Protein AF-A0A956E6Y1-F1 (afdb_monomer)

Foldseek 3Di:
DDDLCNLVVVLVVLVVQLVVCVVVVVPLSVVVSVVLNVLSVVQPPPPVSNVVSVVVVVVCPVLNVVCVPPSVVSVVVVVVVVVVVPPDDDDDDDDDDDDDDDPPPDDLPFPPVLVVVLVVLVVLLVVLVVLLVVLVVLVVVLVVLVVVLVVLLVVLVVQQPDDDPVHGDPVSVVSVVVSVVSVVVSVVSNVVSVVSVVVSVVSVVVSVVVSVVSVQVSQKDFQLVLLVLLVVLLCVLCVVQLHAEDEAEERRRPIFGPVLSVLLNQLSNLVSNCCSVPFADRNGYKYWYWYWDDQAQKIKTKIKIQGQWDPQVLLLVLAPPPPWDDSVLSVPFQKDFCLQGLRSVPPDDDRNSVSQVSLLVQLKTWIWGADPPGIIMIMIMGRRDQQWFWWKWFAAAPAIATEGCSQFPDKDFQCVVVPAFELCQLLLHDHGPADQGMWTWGDDPPDDIGTYTGNDIDDIDTFRFARDDSVVSNLGQFSGWTQDDPRDIHTYGNSSSSRSSRVSVVVPPDTRDPHRD

Mean predicted aligned error: 19.48 Å

Solvent-accessible surface area (backbone atoms only — not comparable to full-atom values): 28482 Å² total; per-residue (Å²): 133,88,57,91,62,52,64,60,53,51,44,53,52,38,55,49,52,23,54,53,28,54,74,74,65,37,64,66,54,23,53,52,30,48,55,53,47,52,54,54,61,72,31,61,95,38,78,69,50,42,54,52,47,53,55,51,55,59,68,42,47,66,40,61,56,30,41,77,79,39,57,70,61,18,54,59,49,49,62,54,54,68,61,63,75,71,79,66,85,81,81,85,92,74,82,87,74,83,82,68,80,73,81,75,75,77,73,80,83,71,57,67,70,59,54,53,52,50,50,57,48,50,54,52,50,51,54,40,50,52,54,47,51,52,28,50,51,49,49,51,50,49,53,52,50,52,53,53,42,52,51,50,46,53,50,23,55,61,62,41,60,76,94,51,99,86,57,65,47,69,72,29,54,53,44,48,55,51,38,57,58,48,47,60,56,46,53,57,49,53,54,50,27,54,51,50,48,51,54,40,53,52,49,52,52,51,51,53,52,50,52,53,51,52,58,50,59,74,40,49,36,52,38,40,63,53,53,50,55,46,46,53,54,46,50,56,52,23,55,78,59,56,30,48,69,47,77,45,83,40,47,34,81,45,75,36,40,45,69,59,51,62,66,42,44,63,37,51,44,42,52,46,50,48,45,59,69,65,26,41,56,84,64,27,79,42,47,38,40,42,38,39,48,74,54,84,56,28,34,36,41,34,48,31,39,58,26,76,33,65,62,61,68,64,55,50,75,36,38,82,58,66,78,52,61,54,74,71,66,62,72,73,52,68,59,54,58,53,82,74,44,69,78,27,58,77,82,83,60,86,45,64,64,52,28,44,56,56,30,49,78,61,66,21,50,58,38,38,28,62,36,86,96,45,1,31,34,40,38,36,39,29,58,55,56,90,45,55,38,54,22,33,30,40,25,52,74,94,45,57,34,30,34,52,41,75,33,49,74,49,78,45,74,56,19,81,81,68,81,38,39,49,46,37,66,51,53,32,46,74,82,67,89,50,71,47,47,27,20,36,32,36,49,44,93,95,52,83,70,42,40,35,20,24,49,40,75,54,74,73,42,78,40,57,58,36,77,55,59,70,79,60,32,63,57,41,58,47,62,20,33,32,76,43,95,87,75,48,79,30,46,24,43,26,56,65,58,42,51,50,42,38,52,47,62,70,70,64,70,86,49,66,68,61,66,62,123

pLDDT: mean 72.11, std 17.78, range [28.28, 95.5]

Structure (mmCIF, N/CA/C/O backbone):
data_AF-A0A956E6Y1-F1
#
_entry.id   AF-A0A956E6Y1-F1
#
loop_
_atom_site.group_PDB
_atom_site.id
_atom_site.type_symbol
_atom_site.label_atom_id
_atom_site.label_alt_id
_atom_site.label_comp_id
_atom_site.label_asym_id
_atom_site.label_entity_id
_atom_site.label_seq_id
_atom_site.pdbx_PDB_ins_code
_atom_site.Cartn_x
_atom_site.Cartn_y
_atom_site.Cartn_z
_atom_site.occupancy
_atom_site.B_iso_or_equiv
_atom_site.auth_seq_id
_atom_site.auth_comp_id
_atom_site.auth_asym_id
_atom_site.auth_atom_id
_atom_site.pdbx_PDB_model_num
ATOM 1 N N . ARG A 1 1 ? -50.350 13.735 -21.775 1.00 36.59 1 ARG A N 1
ATOM 2 C CA . ARG A 1 1 ? -50.864 13.833 -20.388 1.00 36.59 1 ARG A CA 1
ATOM 3 C C . ARG A 1 1 ? -50.235 12.666 -19.641 1.00 36.59 1 ARG A C 1
ATOM 5 O O . ARG A 1 1 ? -50.415 11.551 -20.099 1.00 36.59 1 ARG A O 1
ATOM 12 N N . LEU A 1 2 ? -49.364 12.924 -18.662 1.00 52.09 2 LEU A N 1
ATOM 13 C CA . LEU A 1 2 ? -48.651 11.868 -17.930 1.00 52.09 2 LEU A CA 1
ATOM 14 C C . LEU A 1 2 ? -49.565 11.383 -16.800 1.00 52.09 2 LEU A C 1
ATOM 16 O O . LEU A 1 2 ? -49.848 12.157 -15.886 1.00 52.09 2 LEU A O 1
ATOM 20 N N . GLU A 1 3 ? -50.077 10.160 -16.934 1.00 58.56 3 GLU A N 1
ATOM 21 C CA . GLU A 1 3 ? -50.851 9.464 -15.899 1.00 58.56 3 GLU A CA 1
ATOM 22 C C . GLU A 1 3 ? -49.928 9.088 -14.721 1.00 58.56 3 GLU A C 1
ATOM 24 O O . GLU A 1 3 ? -48.776 8.714 -14.966 1.00 58.56 3 GLU A O 1
ATOM 29 N N . PRO A 1 4 ? -50.398 9.130 -13.459 1.00 54.53 4 PRO A N 1
ATOM 30 C CA . PRO A 1 4 ? -49.605 8.759 -12.276 1.00 54.53 4 PRO A CA 1
ATOM 31 C C . PRO A 1 4 ? -49.027 7.332 -12.314 1.00 54.53 4 PRO A C 1
ATOM 33 O O . PRO A 1 4 ? -48.062 7.023 -11.621 1.00 54.53 4 PRO A O 1
ATOM 36 N N . SER A 1 5 ? -49.584 6.444 -13.143 1.00 64.12 5 SER A N 1
ATOM 37 C CA . SER A 1 5 ? -49.088 5.078 -13.343 1.00 64.12 5 SER A CA 1
ATOM 38 C C . SER A 1 5 ? -47.841 4.977 -14.233 1.00 64.12 5 SER A C 1
ATOM 40 O O . SER A 1 5 ? -47.135 3.972 -14.161 1.00 64.12 5 SER A O 1
ATOM 42 N N . ALA A 1 6 ? -47.518 6.008 -15.023 1.00 71.19 6 ALA A N 1
ATOM 43 C CA . ALA A 1 6 ? -46.462 5.945 -16.037 1.00 71.19 6 ALA A CA 1
ATOM 44 C C . ALA A 1 6 ? -45.061 5.700 -15.448 1.00 71.19 6 ALA A C 1
ATOM 46 O O . ALA A 1 6 ? -44.247 5.005 -16.054 1.00 71.19 6 ALA A O 1
ATOM 47 N N . LEU A 1 7 ? -44.779 6.221 -14.249 1.00 75.31 7 LEU A N 1
ATOM 48 C CA . LEU A 1 7 ? -43.490 6.026 -13.579 1.00 75.31 7 LEU A CA 1
ATOM 49 C C . LEU A 1 7 ? -43.275 4.558 -13.163 1.00 75.31 7 LEU A C 1
ATOM 51 O O . LEU A 1 7 ? -42.170 4.033 -13.288 1.00 75.31 7 LEU A O 1
ATOM 55 N N . ASN A 1 8 ? -44.342 3.872 -12.738 1.00 78.19 8 ASN A N 1
ATOM 56 C CA . ASN A 1 8 ? -44.290 2.450 -12.381 1.00 78.19 8 ASN A CA 1
ATOM 57 C C . ASN A 1 8 ? -44.079 1.552 -13.608 1.00 78.19 8 ASN A C 1
ATOM 59 O O . ASN A 1 8 ? -43.468 0.487 -13.501 1.00 78.19 8 ASN A O 1
ATOM 63 N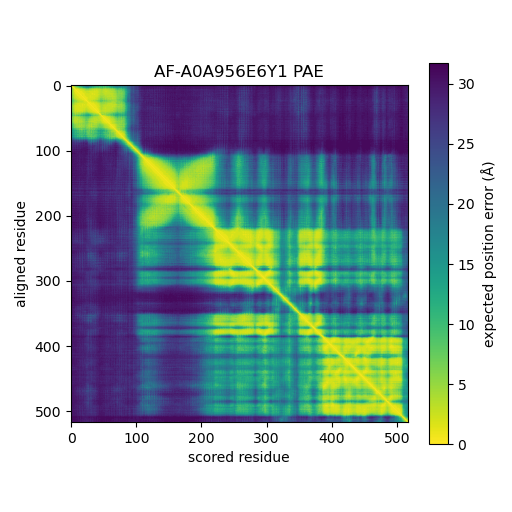 N . ASP A 1 9 ? -44.572 1.964 -14.774 1.00 79.50 9 ASP A N 1
ATOM 64 C CA . ASP A 1 9 ? -44.362 1.227 -16.021 1.00 79.50 9 ASP A CA 1
ATOM 65 C C . ASP A 1 9 ? -42.928 1.399 -16.525 1.00 79.50 9 ASP A C 1
ATOM 67 O O . ASP A 1 9 ? -42.269 0.415 -16.861 1.00 79.50 9 ASP A O 1
ATOM 71 N N . VAL A 1 10 ? -42.398 2.625 -16.468 1.00 78.88 10 VAL A N 1
ATOM 72 C CA . VAL A 1 10 ? -40.985 2.904 -16.766 1.00 78.88 10 VAL A CA 1
ATOM 73 C C . VAL A 1 10 ? -40.068 2.132 -15.816 1.00 78.88 10 VAL A C 1
ATOM 75 O O . VAL A 1 10 ? -39.122 1.491 -16.271 1.00 78.88 10 VAL A O 1
ATOM 78 N N . TYR A 1 11 ? -40.380 2.115 -14.517 1.00 83.12 11 TYR A N 1
ATOM 79 C CA . TYR A 1 11 ? -39.641 1.338 -13.523 1.00 83.12 11 TYR A CA 1
ATOM 80 C C . TYR A 1 11 ? -39.587 -0.153 -13.883 1.00 83.12 11 TYR A C 1
ATOM 82 O O . TYR A 1 11 ? -38.508 -0.743 -13.901 1.00 83.12 11 TYR A O 1
ATOM 90 N N . ARG A 1 12 ? -40.731 -0.762 -14.229 1.00 81.50 12 ARG A N 1
ATOM 91 C CA . ARG A 1 12 ? -40.795 -2.185 -14.608 1.00 81.50 12 ARG A CA 1
ATOM 92 C C . ARG A 1 12 ? -39.942 -2.502 -15.835 1.00 81.50 12 ARG A C 1
ATOM 94 O O . ARG A 1 12 ? -39.254 -3.520 -15.843 1.00 81.50 12 ARG A O 1
ATOM 101 N N . VAL A 1 13 ? -39.951 -1.632 -16.844 1.00 80.88 13 VAL A N 1
ATOM 102 C CA . VAL A 1 13 ? -39.138 -1.809 -18.058 1.00 80.88 13 VAL A CA 1
ATOM 103 C C . VAL A 1 13 ? -37.643 -1.685 -17.749 1.00 80.88 13 VAL A C 1
ATOM 105 O O . VAL A 1 13 ? -36.864 -2.541 -18.165 1.00 80.88 13 VAL A O 1
ATOM 108 N N . VAL A 1 14 ? -37.236 -0.674 -16.975 1.00 82.56 14 VAL A N 1
ATOM 109 C CA . VAL A 1 14 ? -35.832 -0.475 -16.569 1.00 82.56 14 VAL A CA 1
ATOM 110 C C . VAL A 1 14 ? -35.330 -1.644 -15.714 1.00 82.56 14 VAL A C 1
ATOM 112 O O . VAL A 1 14 ? -34.226 -2.144 -15.931 1.00 82.56 14 VAL A O 1
ATOM 115 N N . HIS A 1 15 ? -36.158 -2.139 -14.793 1.00 82.75 15 HIS A N 1
ATOM 116 C CA . HIS A 1 15 ? -35.833 -3.291 -13.953 1.00 82.75 15 HIS A CA 1
ATOM 117 C C . HIS A 1 15 ? -35.694 -4.592 -14.767 1.00 82.75 15 HIS A C 1
ATOM 119 O O . HIS A 1 15 ? -34.784 -5.393 -14.525 1.00 82.75 15 HIS A O 1
ATOM 125 N N . GLY A 1 16 ? -36.554 -4.788 -15.773 1.00 82.38 16 GLY A N 1
ATOM 126 C CA . GLY A 1 16 ? -36.453 -5.904 -16.716 1.00 82.38 16 GLY A CA 1
ATOM 127 C C . GLY A 1 16 ? -35.170 -5.855 -17.551 1.00 82.38 16 GLY A C 1
ATOM 128 O O . GLY A 1 16 ? -34.453 -6.851 -17.626 1.00 82.38 16 GLY A O 1
ATOM 129 N N . LEU A 1 17 ? -34.831 -4.684 -18.102 1.00 78.00 17 LEU A N 1
ATOM 130 C CA . LEU A 1 17 ? -33.597 -4.470 -18.870 1.00 78.00 17 LEU A CA 1
ATOM 131 C C . LEU A 1 17 ? -32.341 -4.720 -18.030 1.00 78.00 17 LEU A C 1
ATOM 133 O O . LEU A 1 17 ? -31.418 -5.383 -18.496 1.00 78.00 17 LEU A O 1
ATOM 137 N N . LYS A 1 18 ? -32.324 -4.260 -16.773 1.00 81.69 18 LYS A N 1
ATOM 138 C CA . LYS A 1 18 ? -31.231 -4.537 -15.829 1.00 81.69 18 LYS A CA 1
ATOM 139 C C . LYS A 1 18 ? -31.033 -6.039 -15.623 1.00 81.69 18 LYS A C 1
ATOM 141 O O . LYS A 1 18 ? -29.906 -6.524 -15.637 1.00 81.69 18 LYS A O 1
ATOM 146 N N . SER A 1 19 ? -32.132 -6.766 -15.425 1.00 74.94 19 SER A N 1
ATOM 147 C CA . SER A 1 19 ? -32.099 -8.207 -15.163 1.00 74.94 19 SER A CA 1
ATOM 148 C C . SER A 1 19 ? -31.602 -8.991 -16.381 1.00 74.94 19 SER A C 1
ATOM 150 O O . SER A 1 19 ? -30.780 -9.891 -16.231 1.00 74.94 19 SER A O 1
ATOM 152 N N . ALA A 1 20 ? -32.034 -8.605 -17.587 1.00 75.19 20 ALA A N 1
ATOM 153 C CA . ALA A 1 20 ? -31.561 -9.194 -18.839 1.00 75.19 20 ALA A CA 1
ATOM 154 C C . ALA A 1 20 ? -30.069 -8.900 -19.092 1.00 75.19 20 ALA A C 1
ATOM 156 O O . ALA A 1 20 ? -29.292 -9.825 -19.314 1.00 75.19 20 ALA A O 1
ATOM 157 N N . ALA A 1 21 ? -29.641 -7.640 -18.954 1.00 75.44 21 ALA A N 1
ATOM 158 C CA . ALA A 1 21 ? -28.242 -7.240 -19.132 1.00 75.44 21 ALA A CA 1
ATOM 159 C C . ALA A 1 21 ? -27.301 -7.931 -18.130 1.00 75.44 21 ALA A C 1
ATOM 161 O O . ALA A 1 21 ? -26.197 -8.346 -18.483 1.00 75.44 21 ALA A O 1
ATOM 162 N N . SER A 1 22 ? -27.752 -8.109 -16.885 1.00 73.50 22 SER A N 1
ATOM 163 C CA . SER A 1 22 ? -26.984 -8.817 -15.862 1.00 73.50 22 SER A CA 1
ATOM 164 C C . SER A 1 22 ? -26.842 -10.309 -16.166 1.00 73.50 22 SER A C 1
ATOM 166 O O . SER A 1 22 ? -25.814 -10.889 -15.821 1.00 73.50 22 SER A O 1
ATOM 168 N N . ALA A 1 23 ? -27.846 -10.934 -16.790 1.00 72.69 23 ALA A N 1
ATOM 169 C CA . ALA A 1 23 ? -27.783 -12.338 -17.192 1.00 72.69 23 ALA A CA 1
ATOM 170 C C . ALA A 1 23 ? -26.796 -12.563 -18.352 1.00 72.69 23 ALA A C 1
ATOM 172 O O . ALA A 1 23 ? -26.142 -13.602 -18.407 1.00 72.69 23 ALA A O 1
ATOM 173 N N . GLU A 1 24 ? -26.641 -11.573 -19.234 1.00 72.19 24 GLU A N 1
ATOM 174 C CA . GLU A 1 24 ? -25.699 -11.605 -20.363 1.00 72.19 24 GLU A CA 1
ATOM 175 C C . GLU A 1 24 ? -24.289 -11.090 -20.014 1.00 72.19 24 GLU A C 1
ATOM 177 O O . GLU A 1 24 ? -23.371 -11.172 -20.829 1.00 72.19 24 GLU A O 1
ATOM 182 N N . GLY A 1 25 ? -24.078 -10.590 -18.791 1.00 68.31 25 GLY A N 1
ATOM 183 C CA . GLY A 1 25 ? -22.783 -10.077 -18.332 1.00 68.31 25 GLY A CA 1
ATOM 184 C C . GLY A 1 25 ? -22.443 -8.661 -18.820 1.00 68.31 25 GLY A C 1
ATOM 185 O O . GLY A 1 25 ? -21.287 -8.237 -18.706 1.00 68.31 25 GLY A O 1
ATOM 186 N N . ASP A 1 26 ? -23.422 -7.903 -19.326 1.00 72.62 26 ASP A N 1
ATOM 187 C CA . ASP A 1 26 ? -23.2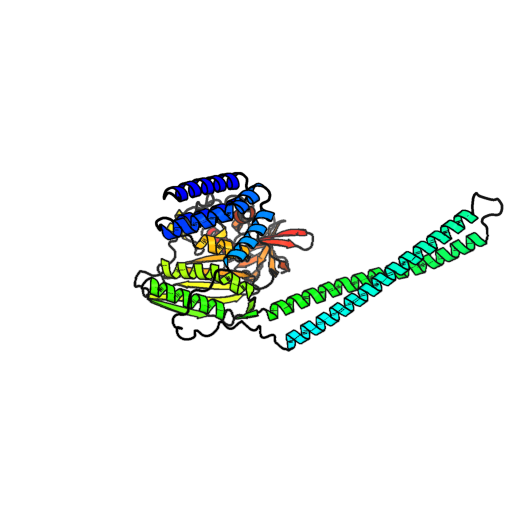51 -6.495 -19.692 1.00 72.62 26 ASP A CA 1
ATOM 188 C C . ASP A 1 26 ? -23.297 -5.595 -18.446 1.00 72.62 26 ASP A C 1
ATOM 190 O O . ASP A 1 26 ? -24.329 -5.058 -18.021 1.00 72.62 26 ASP A O 1
ATOM 194 N N . ASN A 1 27 ? -22.117 -5.418 -17.853 1.00 72.62 27 ASN A N 1
ATOM 195 C CA . ASN A 1 27 ? -21.920 -4.627 -16.641 1.00 72.62 27 ASN A CA 1
ATOM 196 C C . ASN A 1 27 ? -22.237 -3.132 -16.828 1.00 72.62 27 ASN A C 1
ATOM 198 O O . ASN A 1 27 ? -22.557 -2.458 -15.849 1.00 72.62 27 ASN A O 1
ATOM 202 N N . VAL A 1 28 ? -22.144 -2.595 -18.052 1.00 70.69 28 VAL A N 1
ATOM 203 C CA . VAL A 1 28 ? -22.349 -1.160 -18.312 1.00 70.69 28 VAL A CA 1
ATOM 204 C C . VAL A 1 28 ? -23.839 -0.844 -18.342 1.00 70.69 28 VAL A C 1
ATOM 206 O O . VAL A 1 28 ? -24.290 0.065 -17.641 1.00 70.69 28 VAL A O 1
ATOM 209 N N . THR A 1 29 ? -24.611 -1.635 -19.085 1.00 73.19 29 THR A N 1
ATOM 210 C CA . THR A 1 29 ? -26.071 -1.497 -19.146 1.00 73.19 29 THR A CA 1
ATOM 211 C C . THR A 1 29 ? -26.708 -1.817 -17.793 1.00 73.19 29 THR A C 1
ATOM 213 O O . THR A 1 29 ? -27.610 -1.098 -17.357 1.00 73.19 29 THR A O 1
ATOM 216 N N . THR A 1 30 ? -26.176 -2.811 -17.070 1.00 75.38 30 THR A N 1
ATOM 217 C CA . THR A 1 30 ? -26.613 -3.144 -15.702 1.00 75.38 30 THR A CA 1
ATOM 218 C C . THR A 1 30 ? -26.409 -1.974 -14.738 1.00 75.38 30 THR A C 1
ATOM 220 O O . THR A 1 30 ? -27.342 -1.592 -14.031 1.00 75.38 30 THR A O 1
ATOM 223 N N . TRP A 1 31 ? -25.216 -1.366 -14.728 1.00 80.50 31 TRP A N 1
ATOM 224 C CA . TRP A 1 31 ? -24.923 -0.209 -13.876 1.00 80.50 31 TRP A CA 1
ATOM 225 C C . TRP A 1 31 ? -25.827 0.988 -14.198 1.00 80.50 31 TRP A C 1
ATOM 227 O O . TRP A 1 31 ? -26.380 1.612 -13.292 1.00 80.50 31 TRP A O 1
ATOM 237 N N . TYR A 1 32 ? -26.030 1.279 -15.484 1.00 77.94 32 TYR A N 1
ATOM 238 C CA . TYR A 1 32 ? -26.844 2.415 -15.908 1.00 77.94 32 TYR A CA 1
ATOM 239 C C . TYR A 1 32 ? -28.329 2.243 -15.561 1.00 77.94 32 TYR A C 1
ATOM 241 O O . TYR A 1 32 ? -28.947 3.152 -15.001 1.00 77.94 32 TYR A O 1
ATOM 249 N N . CYS A 1 33 ? -28.900 1.065 -15.836 1.00 80.44 33 CYS A N 1
ATOM 250 C CA . CYS A 1 33 ? -30.293 0.770 -15.494 1.00 80.44 33 CYS A CA 1
ATOM 251 C C . CYS A 1 33 ? -30.509 0.778 -13.976 1.00 80.44 33 CYS A C 1
ATOM 253 O O . CYS A 1 33 ? -31.543 1.253 -13.515 1.00 80.44 33 CYS A O 1
ATOM 255 N N . HIS A 1 34 ? -29.523 0.327 -13.194 1.00 79.62 34 HIS A N 1
ATOM 256 C CA . HIS A 1 34 ? -29.578 0.403 -11.737 1.00 79.62 34 HIS A CA 1
ATOM 257 C C . HIS A 1 34 ? -29.634 1.850 -11.222 1.00 79.62 34 HIS A C 1
ATOM 259 O O . HIS A 1 34 ? -30.465 2.157 -10.371 1.00 79.62 34 HIS A O 1
ATOM 265 N N . GLY A 1 35 ? -28.821 2.753 -11.779 1.00 78.56 35 GLY A N 1
ATOM 266 C CA . GLY A 1 35 ? -28.855 4.171 -11.406 1.00 78.56 35 GLY A CA 1
ATOM 267 C C . GLY A 1 35 ? -30.181 4.857 -11.758 1.00 78.56 35 GLY A C 1
ATOM 268 O O . GLY A 1 35 ? -30.687 5.658 -10.974 1.00 78.56 35 GLY A O 1
ATOM 269 N N . LEU A 1 36 ? -30.781 4.533 -12.910 1.00 80.44 36 LEU A N 1
ATOM 270 C CA . LEU A 1 36 ? -32.113 5.038 -13.276 1.00 80.44 36 LEU A CA 1
ATOM 271 C C . LEU A 1 36 ? -33.207 4.507 -12.344 1.00 80.44 36 LEU A C 1
ATOM 273 O O . LEU A 1 36 ? -34.106 5.249 -11.961 1.00 80.44 36 LEU A O 1
ATOM 277 N N . GLU A 1 37 ? -33.119 3.234 -11.968 1.00 82.44 37 GLU A N 1
ATOM 278 C CA . GLU A 1 37 ? -34.051 2.593 -11.045 1.00 82.44 37 GLU A CA 1
ATOM 279 C C . GLU A 1 37 ? -34.062 3.284 -9.672 1.00 82.44 37 GLU A C 1
ATOM 281 O O . GLU A 1 37 ? -35.132 3.561 -9.129 1.00 82.44 37 GLU A O 1
ATOM 286 N N . GLU A 1 38 ? -32.883 3.620 -9.146 1.00 78.12 38 GLU A N 1
ATOM 287 C CA . GLU A 1 38 ? -32.731 4.323 -7.870 1.00 78.12 38 GLU A CA 1
ATOM 288 C C . GLU A 1 38 ? -33.346 5.730 -7.912 1.00 78.12 38 GLU A C 1
ATOM 290 O O . GLU A 1 38 ? -34.124 6.087 -7.026 1.00 78.12 38 GLU A O 1
ATOM 295 N N . HIS A 1 39 ? -33.099 6.496 -8.979 1.00 78.31 39 HIS A N 1
ATOM 296 C CA . HIS A 1 39 ? -33.709 7.820 -9.149 1.00 78.31 39 HIS A CA 1
ATOM 297 C C . HIS A 1 39 ? -35.238 7.746 -9.283 1.00 78.31 39 HIS A C 1
ATOM 299 O O . HIS A 1 39 ? -35.948 8.582 -8.722 1.00 78.31 39 HIS A O 1
ATOM 305 N N . ILE A 1 40 ? -35.764 6.727 -9.975 1.00 80.94 40 ILE A N 1
ATOM 306 C CA . ILE A 1 40 ? -37.212 6.501 -10.100 1.00 80.94 40 ILE A CA 1
ATOM 307 C C . ILE A 1 40 ? -37.849 6.173 -8.747 1.00 80.94 40 ILE A C 1
ATOM 309 O O . ILE A 1 40 ? -38.925 6.687 -8.440 1.00 80.94 40 ILE A O 1
ATOM 313 N N . LEU A 1 41 ? -37.185 5.364 -7.920 1.00 76.38 41 LEU A N 1
ATOM 314 C CA . LEU A 1 41 ? -37.665 5.051 -6.574 1.00 76.38 41 LEU A CA 1
ATOM 315 C C . LEU A 1 41 ? -37.644 6.274 -5.653 1.00 76.38 41 LEU A C 1
ATOM 317 O O . LEU A 1 41 ? -38.586 6.455 -4.885 1.00 76.38 41 LEU A O 1
ATOM 321 N N . GLN A 1 42 ? -36.617 7.121 -5.752 1.00 75.88 42 GLN A N 1
ATOM 322 C CA . GLN A 1 42 ? -36.486 8.334 -4.938 1.00 75.88 42 GLN A CA 1
ATOM 323 C C . GLN A 1 42 ? -37.512 9.420 -5.288 1.00 75.88 42 GLN A C 1
ATOM 325 O O . GLN A 1 42 ? -37.910 10.182 -4.413 1.00 75.88 42 GLN A O 1
ATOM 330 N N . ALA A 1 43 ? -37.960 9.499 -6.544 1.00 73.25 43 ALA A N 1
ATOM 331 C CA . ALA A 1 43 ? -38.961 10.484 -6.963 1.00 73.25 43 ALA A CA 1
ATOM 332 C C . ALA A 1 43 ? -40.413 10.065 -6.665 1.00 73.25 43 ALA A C 1
ATOM 334 O O . ALA A 1 43 ? -41.329 10.865 -6.852 1.00 73.25 43 ALA A O 1
ATOM 335 N N . ARG A 1 44 ? -40.637 8.819 -6.233 1.00 70.31 44 ARG A N 1
ATOM 336 C CA . ARG A 1 44 ? -41.968 8.228 -6.062 1.00 70.31 44 ARG A CA 1
ATOM 337 C C . ARG A 1 44 ? -42.715 8.856 -4.881 1.00 70.31 44 ARG A C 1
ATOM 339 O O . ARG A 1 44 ? -42.204 8.899 -3.768 1.00 70.31 44 ARG A O 1
ATOM 346 N N . GLY A 1 45 ? -43.957 9.278 -5.111 1.00 66.31 45 GLY A N 1
ATOM 347 C CA . GLY A 1 45 ? -44.819 9.904 -4.101 1.00 66.31 45 GLY A CA 1
ATOM 348 C C . GLY A 1 45 ? -44.845 11.435 -4.142 1.00 66.31 45 GLY A C 1
ATOM 349 O O . GLY A 1 45 ? -45.644 12.041 -3.432 1.00 66.31 45 GLY A O 1
ATOM 350 N N . GLU A 1 46 ? -44.043 12.072 -5.003 1.00 72.94 46 GLU A N 1
ATOM 351 C CA . GLU A 1 46 ? -44.010 13.528 -5.174 1.00 72.94 46 GLU A CA 1
ATOM 352 C C . GLU A 1 46 ? -44.376 13.934 -6.612 1.00 72.94 46 GLU A C 1
ATOM 354 O O . GLU A 1 46 ? -43.519 14.024 -7.489 1.00 72.94 46 GLU A O 1
ATOM 359 N N . ILE A 1 47 ? -45.653 14.259 -6.855 1.00 60.50 47 ILE A N 1
ATOM 360 C CA . ILE A 1 47 ? -46.242 14.507 -8.194 1.00 60.50 47 ILE A CA 1
ATOM 361 C C . ILE A 1 47 ? -45.424 15.497 -9.064 1.00 60.50 47 ILE A C 1
ATOM 363 O O . ILE A 1 47 ? -45.385 15.371 -10.292 1.00 60.50 47 ILE A O 1
ATOM 367 N N . GLY A 1 48 ? -44.749 16.479 -8.451 1.00 64.94 48 GLY A N 1
ATOM 368 C CA . GLY A 1 48 ? -43.859 17.423 -9.142 1.00 64.94 48 GLY A CA 1
ATOM 369 C C . GLY A 1 48 ? -42.527 16.809 -9.592 1.00 64.94 48 GLY A C 1
ATOM 370 O O . GLY A 1 48 ? -42.132 16.983 -10.748 1.00 64.94 48 GLY A O 1
ATOM 371 N N . ARG A 1 49 ? -41.866 16.043 -8.714 1.00 68.50 49 ARG A N 1
ATOM 372 C CA . ARG A 1 49 ? -40.611 15.341 -9.024 1.00 68.50 49 ARG A CA 1
ATOM 373 C C . ARG A 1 49 ? -40.831 14.179 -9.985 1.00 68.50 49 ARG A C 1
ATOM 375 O O . ARG A 1 49 ? -40.025 13.997 -10.891 1.00 68.50 49 ARG A O 1
ATOM 382 N N . GLU A 1 50 ? -41.947 13.459 -9.870 1.00 71.00 50 GLU A N 1
ATOM 383 C CA . GLU A 1 50 ? -42.300 12.370 -10.791 1.00 71.00 50 GLU A CA 1
ATOM 384 C C . GLU A 1 50 ? -42.404 12.864 -12.241 1.00 71.00 50 GLU A C 1
ATOM 386 O O . GLU A 1 50 ? -41.867 12.244 -13.159 1.00 71.00 50 GLU A O 1
ATOM 391 N N . ARG A 1 51 ? -43.041 14.024 -12.467 1.00 69.00 51 ARG A N 1
ATOM 392 C CA . ARG A 1 51 ? -43.120 14.626 -13.809 1.00 69.00 51 ARG A CA 1
ATOM 393 C C . ARG A 1 51 ? -41.765 15.082 -14.331 1.00 69.00 51 ARG A C 1
ATOM 395 O O . ARG A 1 51 ? -41.482 14.874 -15.510 1.00 69.00 51 ARG A O 1
ATOM 402 N N . GLN A 1 52 ? -40.951 15.708 -13.485 1.00 69.88 52 GLN A N 1
ATOM 403 C CA . GLN A 1 52 ? -39.621 16.173 -13.873 1.00 69.88 52 GLN A CA 1
ATOM 404 C C . GLN A 1 52 ? -38.717 14.994 -14.250 1.00 69.88 52 GLN A C 1
ATOM 406 O O . GLN A 1 52 ? -38.073 15.024 -15.299 1.00 69.88 52 GLN A O 1
ATOM 411 N N . LEU A 1 53 ? -38.772 13.917 -13.466 1.00 75.69 53 LEU A N 1
ATOM 412 C CA . LEU A 1 53 ? -38.007 12.709 -13.723 1.00 75.69 53 LEU A CA 1
ATOM 413 C C . LEU A 1 53 ? -38.479 11.984 -14.989 1.00 75.69 53 LEU A C 1
ATOM 415 O O . LEU A 1 53 ? -37.657 11.521 -15.769 1.00 75.69 53 LEU A O 1
ATOM 419 N N . LEU A 1 54 ? -39.785 11.929 -15.268 1.00 72.81 54 LEU A N 1
ATOM 420 C CA . LEU A 1 54 ? -40.288 11.350 -16.523 1.00 72.81 54 LEU A CA 1
ATOM 421 C C . LEU A 1 54 ? -39.767 12.100 -17.759 1.00 72.81 54 LEU A C 1
ATOM 423 O O . LEU A 1 54 ? -39.441 11.474 -18.769 1.00 72.81 54 LEU A O 1
ATOM 427 N N . VAL A 1 55 ? -39.654 13.429 -17.685 1.00 74.06 55 VAL A N 1
ATOM 428 C CA . VAL A 1 55 ? -39.056 14.244 -18.756 1.00 74.06 55 VAL A CA 1
ATOM 429 C C . VAL A 1 55 ? -37.555 13.970 -18.885 1.00 74.06 55 VAL A C 1
ATOM 431 O O . VAL A 1 55 ? -37.039 13.895 -20.000 1.00 74.06 55 VAL A O 1
ATOM 434 N N . GLU A 1 56 ? -36.857 13.783 -17.770 1.00 72.88 56 GLU A N 1
ATOM 435 C CA . GLU A 1 56 ? -35.431 13.456 -17.739 1.00 72.88 56 GLU A CA 1
ATOM 436 C C . GLU A 1 56 ? -35.140 12.062 -18.317 1.00 72.88 56 GLU A C 1
ATOM 438 O O . GLU A 1 56 ? -34.326 11.921 -19.231 1.00 72.88 56 GLU A O 1
ATOM 443 N N . VAL A 1 57 ? -35.893 11.044 -17.900 1.00 74.81 57 VAL A N 1
ATOM 444 C CA . VAL A 1 57 ? -35.798 9.681 -18.442 1.00 74.81 57 VAL A CA 1
ATOM 445 C C . VAL A 1 57 ? -36.123 9.663 -19.940 1.00 74.81 57 VAL A C 1
ATOM 447 O O . VAL A 1 57 ? -35.443 8.989 -20.715 1.00 74.81 57 VAL A O 1
ATOM 450 N N . ALA A 1 58 ? -37.093 10.463 -20.397 1.00 73.88 58 ALA A N 1
ATOM 451 C CA . ALA A 1 58 ? -37.391 10.596 -21.823 1.00 73.88 58 ALA A CA 1
ATOM 452 C C . ALA A 1 58 ? -36.219 11.194 -22.629 1.00 73.88 58 ALA A C 1
ATOM 454 O O . ALA A 1 58 ? -35.993 10.789 -23.775 1.00 73.88 58 ALA A O 1
ATOM 455 N N . ARG A 1 59 ? -35.425 12.105 -22.043 1.00 71.00 59 ARG A N 1
ATOM 456 C CA . ARG A 1 59 ? -34.192 12.629 -22.669 1.00 71.00 59 ARG A CA 1
ATOM 457 C C . ARG A 1 59 ? -33.103 11.563 -22.772 1.00 71.00 59 ARG A C 1
ATOM 459 O O . ARG A 1 59 ? -32.291 11.605 -23.694 1.00 71.00 59 ARG A O 1
ATOM 466 N N . HIS A 1 60 ? -33.122 10.574 -21.885 1.00 74.19 60 HIS A N 1
ATOM 467 C CA . HIS A 1 60 ? -32.181 9.457 -21.886 1.00 74.19 60 HIS A CA 1
ATOM 468 C C . HIS A 1 60 ? -32.553 8.336 -22.870 1.00 74.19 60 HIS A C 1
ATOM 470 O O . HIS A 1 60 ? -31.787 7.385 -23.017 1.00 74.19 60 HIS A O 1
ATOM 476 N N . ARG A 1 61 ? -33.656 8.449 -23.634 1.00 71.56 61 ARG A N 1
ATOM 477 C CA . ARG A 1 61 ? -34.050 7.409 -24.611 1.00 71.56 61 ARG A CA 1
ATOM 478 C C . ARG A 1 61 ? -32.945 7.075 -25.618 1.00 71.56 61 ARG A C 1
ATOM 480 O O . ARG A 1 61 ? -32.783 5.922 -25.990 1.00 71.56 61 ARG A O 1
ATOM 487 N N . ALA A 1 62 ? -32.194 8.085 -26.069 1.00 64.88 62 ALA A N 1
ATOM 488 C CA . ALA A 1 62 ? -31.134 7.903 -27.061 1.00 64.88 62 ALA A CA 1
ATOM 489 C C . ALA A 1 62 ? -29.925 7.165 -26.467 1.00 64.88 62 ALA A C 1
ATOM 491 O O . ALA A 1 62 ? -29.250 6.422 -27.169 1.00 64.88 62 ALA A O 1
ATOM 492 N N . VAL A 1 63 ? -29.689 7.340 -25.165 1.00 69.19 63 VAL A N 1
ATOM 493 C CA . VAL A 1 63 ? -28.658 6.624 -24.411 1.00 69.19 63 VAL A CA 1
ATOM 494 C C . VAL A 1 63 ? -29.073 5.173 -24.202 1.00 69.19 63 VAL A C 1
ATOM 496 O O . VAL A 1 63 ? -28.277 4.282 -24.466 1.00 69.19 63 VAL A O 1
ATOM 499 N N . LEU A 1 64 ? -30.322 4.933 -23.790 1.00 69.00 64 LEU A N 1
ATOM 500 C CA . LEU A 1 64 ? -30.870 3.585 -23.618 1.00 69.00 64 LEU A CA 1
ATOM 501 C C . LEU A 1 64 ? -30.859 2.787 -24.930 1.00 69.00 64 LEU A C 1
ATOM 503 O O . LEU A 1 64 ? -30.499 1.617 -24.917 1.00 69.00 64 LEU A O 1
ATOM 507 N N . ALA A 1 65 ? -31.182 3.424 -26.060 1.00 67.69 65 ALA A N 1
ATOM 508 C CA . ALA A 1 65 ? -31.072 2.798 -27.377 1.00 67.69 65 ALA A CA 1
ATOM 509 C C . ALA A 1 65 ? -29.608 2.513 -27.764 1.00 67.69 65 ALA A C 1
ATOM 511 O O . ALA A 1 65 ? -29.300 1.426 -28.233 1.00 67.69 65 ALA A O 1
ATOM 512 N N . ALA A 1 66 ? -28.692 3.455 -27.515 1.00 65.12 66 ALA A N 1
ATOM 513 C CA . ALA A 1 66 ? -27.274 3.284 -27.835 1.00 65.12 66 ALA A CA 1
ATOM 514 C C . ALA A 1 66 ? -26.564 2.238 -26.956 1.00 65.12 66 ALA A C 1
ATOM 516 O O . ALA A 1 66 ? -25.577 1.655 -27.398 1.00 65.12 66 ALA A O 1
ATOM 517 N N . LEU A 1 67 ? -27.044 2.003 -25.728 1.00 65.75 67 LEU A N 1
ATOM 518 C CA . LEU A 1 67 ? -26.511 0.973 -24.828 1.00 65.75 67 LEU A CA 1
ATOM 519 C C . LEU A 1 67 ? -26.696 -0.443 -25.387 1.00 65.75 67 LEU A C 1
ATOM 521 O O . LEU A 1 67 ? -25.860 -1.295 -25.112 1.00 65.75 67 LEU A O 1
ATOM 525 N N . LEU A 1 68 ? -27.736 -0.669 -26.196 1.00 62.41 68 LEU A N 1
ATOM 526 C CA . LEU A 1 68 ? -28.006 -1.962 -26.831 1.00 62.41 68 LEU A CA 1
ATOM 527 C C . LEU A 1 68 ? -27.085 -2.246 -28.034 1.00 62.41 68 LEU A C 1
ATOM 529 O O . LEU A 1 68 ? -26.846 -3.409 -28.340 1.00 62.41 68 LEU A O 1
ATOM 533 N N . ASP A 1 69 ? -26.547 -1.206 -28.684 1.00 64.31 69 ASP A N 1
ATOM 534 C CA . ASP A 1 69 ? -25.699 -1.338 -29.881 1.00 64.31 69 ASP A CA 1
ATOM 535 C C . ASP A 1 69 ? -24.189 -1.226 -29.574 1.00 64.31 69 ASP A C 1
ATOM 537 O O . ASP A 1 69 ? -23.388 -2.023 -30.060 1.00 64.31 69 ASP A O 1
ATOM 541 N N . ASP A 1 70 ? -23.769 -0.219 -28.793 1.00 68.94 70 ASP A N 1
ATOM 542 C CA . ASP A 1 70 ? -22.366 -0.000 -28.402 1.00 68.94 70 ASP A CA 1
ATOM 543 C C . ASP A 1 70 ? -22.278 0.711 -27.030 1.00 68.94 70 ASP A C 1
ATOM 545 O O . ASP A 1 70 ? -22.340 1.952 -26.945 1.00 68.94 70 ASP A O 1
ATOM 549 N N . PRO A 1 71 ? -22.042 -0.048 -25.941 1.00 62.69 71 PRO A N 1
ATOM 550 C CA . PRO A 1 71 ? -22.017 0.476 -24.575 1.00 62.69 71 PRO A CA 1
ATOM 551 C C . PRO A 1 71 ? -20.970 1.576 -24.352 1.00 62.69 71 PRO A C 1
ATOM 553 O O . PRO A 1 71 ? -21.144 2.458 -23.505 1.00 62.69 71 PRO A O 1
ATOM 556 N N . ARG A 1 72 ? -19.868 1.569 -25.119 1.00 57.00 72 ARG A N 1
ATOM 557 C CA . ARG A 1 72 ? -18.788 2.560 -24.981 1.00 57.00 72 ARG A CA 1
ATOM 558 C C . ARG A 1 72 ? -19.152 3.886 -25.647 1.00 57.00 72 ARG A C 1
ATOM 560 O O . ARG A 1 72 ? -18.840 4.945 -25.100 1.00 57.00 72 ARG A O 1
ATOM 567 N N . ARG A 1 73 ? -19.852 3.855 -26.787 1.00 62.41 73 ARG A N 1
ATOM 568 C CA . ARG A 1 73 ? -20.398 5.066 -27.432 1.00 62.41 73 ARG A CA 1
ATOM 569 C C . ARG A 1 73 ? -21.558 5.678 -26.645 1.00 62.41 73 ARG A C 1
ATOM 571 O O . ARG A 1 73 ? -21.684 6.907 -26.609 1.00 62.41 73 ARG A O 1
ATOM 578 N N . ALA A 1 74 ? -22.361 4.859 -25.968 1.00 62.62 74 ALA A N 1
ATOM 579 C CA . ALA A 1 74 ? -23.455 5.340 -25.127 1.00 62.62 74 ALA A CA 1
ATOM 580 C C . ALA A 1 74 ? -22.961 6.200 -23.946 1.00 62.62 74 ALA A C 1
ATOM 582 O O . ALA A 1 74 ? -23.491 7.287 -23.706 1.00 62.62 74 ALA A O 1
ATOM 583 N N . LEU A 1 75 ? -21.876 5.786 -23.277 1.00 59.56 75 LEU A N 1
ATOM 584 C CA . LEU A 1 75 ? -21.247 6.548 -22.186 1.00 59.56 75 LEU A CA 1
ATOM 585 C C . LEU A 1 75 ? -20.690 7.910 -22.643 1.00 59.56 75 LEU A C 1
ATOM 587 O O . LEU A 1 75 ? -20.810 8.906 -21.927 1.00 59.56 75 LEU A O 1
ATOM 591 N N . ALA A 1 76 ? -20.138 7.992 -23.858 1.00 61.91 76 ALA A N 1
ATOM 592 C CA . ALA A 1 76 ? -19.687 9.262 -24.433 1.00 61.91 76 ALA A CA 1
ATOM 593 C C . ALA A 1 76 ? -20.858 10.217 -24.743 1.00 61.91 76 ALA A C 1
ATOM 595 O O . ALA A 1 76 ? -20.722 11.439 -24.643 1.00 61.91 76 ALA A O 1
ATOM 596 N N . THR A 1 77 ? -22.024 9.664 -25.086 1.00 61.84 77 THR A N 1
ATOM 597 C CA . THR A 1 77 ? -23.251 10.431 -25.350 1.00 61.84 77 THR A CA 1
ATOM 598 C C . THR A 1 77 ? -23.882 10.950 -24.051 1.00 61.84 77 THR A C 1
ATOM 600 O O . THR A 1 77 ? -24.299 12.107 -23.993 1.00 61.84 77 THR A O 1
ATOM 603 N N . LEU A 1 78 ? -23.852 10.152 -22.977 1.00 61.84 78 LEU A N 1
ATOM 604 C CA . LEU A 1 78 ? -24.233 10.560 -21.614 1.00 61.84 78 LEU A CA 1
ATOM 605 C C . LEU A 1 78 ? -23.438 11.766 -21.113 1.00 61.84 78 LEU A C 1
ATOM 607 O O . LEU A 1 78 ? -24.015 12.734 -20.622 1.00 61.84 78 LEU A O 1
ATOM 611 N N . ALA A 1 79 ? -22.116 11.741 -21.296 1.00 59.41 79 ALA A N 1
ATOM 612 C CA . ALA A 1 79 ? -21.243 12.842 -20.896 1.00 59.41 79 ALA A CA 1
ATOM 613 C C . ALA A 1 79 ? -21.545 14.151 -21.652 1.00 59.41 79 ALA A C 1
ATOM 615 O O . ALA A 1 79 ? -21.298 15.238 -21.131 1.00 59.41 79 ALA A O 1
ATOM 616 N N . ARG A 1 80 ? -22.094 14.065 -22.873 1.00 58.50 80 ARG A N 1
ATOM 617 C CA . ARG A 1 80 ? -22.564 15.231 -23.636 1.00 58.50 80 ARG A CA 1
ATOM 618 C C . ARG A 1 80 ? -23.916 15.742 -23.141 1.00 58.50 80 ARG A C 1
ATOM 620 O O . ARG A 1 80 ? -24.070 16.951 -23.020 1.00 58.50 80 ARG A O 1
ATOM 627 N N . LEU A 1 81 ? -24.860 14.859 -22.811 1.00 55.62 81 LEU A N 1
ATOM 628 C CA . LEU A 1 81 ? -26.172 15.248 -22.270 1.00 55.62 81 LEU A CA 1
ATOM 629 C C . LEU A 1 81 ? -26.061 15.934 -20.898 1.00 55.62 81 LEU A C 1
ATOM 631 O O . LEU A 1 81 ? -26.719 16.947 -20.684 1.00 55.62 81 LEU A O 1
ATOM 635 N N . ALA A 1 82 ? -25.159 15.466 -20.028 1.00 53.53 82 ALA A N 1
ATOM 636 C CA . ALA A 1 82 ? -24.893 16.071 -18.716 1.00 53.53 82 ALA A CA 1
ATOM 637 C C . ALA A 1 82 ? -24.314 17.500 -18.787 1.00 53.53 82 ALA A C 1
ATOM 639 O O . ALA A 1 82 ? -24.387 18.251 -17.818 1.00 53.53 82 ALA A O 1
ATOM 640 N N . ARG A 1 83 ? -23.736 17.894 -19.932 1.00 44.72 83 ARG A N 1
ATOM 641 C CA . ARG A 1 83 ? -23.243 19.264 -20.161 1.00 44.72 83 ARG A CA 1
ATOM 642 C C . ARG A 1 83 ? -24.328 20.220 -20.655 1.00 44.72 83 ARG A C 1
ATOM 644 O O . ARG A 1 83 ? -24.186 21.417 -20.466 1.00 44.72 83 ARG A O 1
ATOM 651 N N . VAL A 1 84 ? -25.403 19.707 -21.256 1.00 42.97 84 VAL A N 1
ATOM 652 C CA . VAL A 1 84 ? -26.506 20.519 -21.809 1.00 42.97 84 VAL A CA 1
ATOM 653 C C . VAL A 1 84 ? -27.525 20.911 -20.727 1.00 42.97 84 VAL A C 1
ATOM 655 O O . VAL A 1 84 ? -28.264 21.873 -20.890 1.00 42.97 84 VAL A O 1
ATOM 658 N N . THR A 1 85 ? -27.552 20.220 -19.584 1.00 40.50 85 THR A N 1
ATOM 659 C CA . THR A 1 85 ? -28.456 20.516 -18.456 1.00 40.50 85 THR A CA 1
ATOM 660 C C . THR A 1 85 ? -28.046 21.715 -17.590 1.00 40.50 85 THR A C 1
ATOM 662 O O . THR A 1 85 ? -28.805 22.077 -16.698 1.00 40.50 85 THR A O 1
ATOM 665 N N . MET A 1 86 ? -26.892 22.342 -17.848 1.00 32.31 86 MET A N 1
ATOM 666 C CA . MET A 1 86 ? -26.380 23.483 -17.067 1.00 32.31 86 MET A CA 1
ATOM 667 C C . MET A 1 86 ? -26.741 24.868 -17.641 1.00 32.31 86 MET A C 1
ATOM 669 O O . MET A 1 86 ? -26.472 25.864 -16.979 1.00 32.31 86 MET A O 1
ATOM 673 N N . ASP A 1 87 ? -27.389 24.951 -18.810 1.00 33.56 87 ASP A N 1
ATOM 674 C CA . ASP A 1 87 ? -27.781 26.224 -19.446 1.00 33.56 87 ASP A CA 1
ATOM 675 C C . ASP A 1 87 ? -29.285 26.522 -19.268 1.00 33.56 87 ASP A C 1
ATOM 677 O O . ASP A 1 87 ? -30.068 26.537 -20.219 1.00 33.56 87 ASP A O 1
ATOM 681 N N . GLY A 1 88 ? -29.711 26.740 -18.021 1.00 30.92 88 GLY A N 1
ATOM 682 C CA . GLY A 1 88 ? -31.010 27.342 -17.690 1.00 30.92 88 GLY A CA 1
ATOM 683 C C . GLY A 1 88 ? -30.820 28.755 -17.120 1.00 30.92 88 GLY A C 1
ATOM 684 O O . GLY A 1 88 ? -29.837 28.973 -16.411 1.00 30.92 88 GLY A O 1
ATOM 685 N N . PRO A 1 89 ? -31.709 29.726 -17.412 1.00 34.66 89 PRO A N 1
ATOM 686 C CA . PRO A 1 89 ? -31.518 31.110 -16.983 1.00 34.66 89 PRO A CA 1
ATOM 687 C C . PRO A 1 89 ? -31.588 31.229 -15.448 1.00 34.66 89 PRO A C 1
ATOM 689 O O . PRO A 1 89 ? -32.350 30.492 -14.815 1.00 34.66 89 PRO A O 1
ATOM 692 N N . PRO A 1 90 ? -30.800 32.133 -14.836 1.00 31.05 90 PRO A N 1
ATOM 693 C CA . PRO A 1 90 ? -30.669 32.214 -13.385 1.00 31.05 90 PRO A CA 1
ATOM 694 C C . PRO A 1 90 ? -31.956 32.747 -12.730 1.00 31.05 90 PRO A C 1
ATOM 696 O O . PRO A 1 90 ? -32.580 33.655 -13.285 1.00 31.05 90 PRO A O 1
ATOM 699 N N . PRO A 1 91 ? -32.360 32.232 -11.551 1.00 32.22 91 PRO A N 1
ATOM 700 C CA . PRO A 1 91 ? -33.431 32.832 -10.771 1.00 32.22 91 PRO A CA 1
ATOM 701 C C . PRO A 1 91 ? -32.945 34.126 -10.103 1.00 32.22 91 PRO A C 1
ATOM 703 O O . PRO A 1 91 ? -31.775 34.266 -9.741 1.00 32.22 91 PRO A O 1
ATOM 706 N N . GLU A 1 92 ? -33.867 35.075 -9.973 1.00 32.03 92 GLU A N 1
ATOM 707 C CA . GLU A 1 92 ? -33.620 36.427 -9.487 1.00 32.03 92 GLU A CA 1
ATOM 708 C C . GLU A 1 92 ? -33.124 36.478 -8.034 1.00 32.03 92 GLU A C 1
ATOM 710 O O . GLU A 1 92 ? -33.488 35.686 -7.165 1.00 32.03 92 GLU A O 1
ATOM 715 N N . SER A 1 93 ? -32.271 37.472 -7.812 1.00 36.81 93 SER A N 1
ATOM 716 C CA . SER A 1 93 ? -31.560 37.827 -6.590 1.00 36.81 93 SER A CA 1
ATOM 717 C C . SER A 1 93 ? -32.469 38.086 -5.384 1.00 36.81 93 SER A C 1
ATOM 719 O O . SER A 1 93 ? -33.228 39.053 -5.367 1.00 36.81 93 SER A O 1
ATOM 721 N N . GLY A 1 94 ? -32.280 37.296 -4.326 1.00 28.48 94 GLY A N 1
ATOM 722 C CA . GLY A 1 94 ? -32.772 37.566 -2.977 1.00 28.48 94 GLY A CA 1
ATOM 723 C C . GLY A 1 94 ? -31.674 37.326 -1.939 1.00 28.48 94 GLY A C 1
ATOM 724 O O . GLY A 1 94 ? -31.297 36.186 -1.702 1.00 28.48 94 GLY A O 1
ATOM 725 N N . SER A 1 95 ? -31.171 38.427 -1.368 1.00 31.52 95 SER A N 1
ATOM 726 C CA . SER A 1 95 ? -30.387 38.577 -0.124 1.00 31.52 95 SER A CA 1
ATOM 727 C C . SER A 1 95 ? -29.297 37.542 0.209 1.00 31.52 95 SER A C 1
ATOM 729 O O . SER A 1 95 ? -29.573 36.433 0.662 1.00 31.52 95 SER A O 1
ATOM 731 N N . SER A 1 96 ? -28.042 37.987 0.114 1.00 28.28 96 SER A N 1
ATOM 732 C CA . SER A 1 96 ? -26.836 37.292 0.575 1.00 28.28 96 SER A CA 1
ATOM 733 C C . SER A 1 96 ? -26.883 36.920 2.071 1.00 28.28 96 SER A C 1
ATOM 735 O O . SER A 1 96 ? -27.047 37.814 2.905 1.00 28.28 96 SER A O 1
ATOM 737 N N . PRO A 1 97 ? -26.653 35.649 2.450 1.00 34.78 97 PRO A N 1
ATOM 738 C CA . PRO A 1 97 ? -26.154 35.283 3.775 1.00 34.78 97 PRO A CA 1
ATOM 739 C C . PRO A 1 97 ? -24.658 35.642 3.892 1.00 34.78 97 PRO A C 1
ATOM 741 O O . PRO A 1 97 ? -23.999 35.834 2.866 1.00 34.78 97 PRO A O 1
ATOM 744 N N . PRO A 1 98 ? -24.104 35.753 5.115 1.00 37.06 98 PRO A N 1
ATOM 745 C CA . PRO A 1 98 ? -22.745 36.237 5.321 1.00 37.06 98 PRO A CA 1
ATOM 746 C C . PRO A 1 98 ? -21.736 35.315 4.638 1.00 37.06 98 PRO A C 1
ATOM 748 O O . PRO A 1 98 ? -21.858 34.092 4.684 1.00 37.06 98 PRO A O 1
ATOM 751 N N . THR A 1 99 ? -20.750 35.943 4.004 1.00 35.62 99 THR A N 1
ATOM 752 C CA . THR A 1 99 ? -19.635 35.339 3.281 1.00 35.62 99 THR A CA 1
ATOM 753 C C . THR A 1 99 ? -19.037 34.172 4.066 1.00 35.62 99 THR A C 1
ATOM 755 O O . THR A 1 99 ? -18.296 34.368 5.029 1.00 35.62 99 THR A O 1
ATOM 758 N N . ALA A 1 100 ? -19.357 32.945 3.649 1.00 34.78 100 ALA A N 1
ATOM 759 C CA . ALA A 1 100 ? -18.522 31.796 3.960 1.00 34.78 100 ALA A CA 1
ATOM 760 C C . ALA A 1 100 ? -17.129 32.074 3.370 1.00 34.78 100 ALA A C 1
ATOM 762 O O . ALA A 1 100 ? -17.060 32.611 2.259 1.00 34.78 100 ALA A O 1
ATOM 763 N N . PRO A 1 101 ? -16.031 31.757 4.079 1.00 35.75 101 PRO A N 1
ATOM 764 C CA . PRO A 1 101 ? -14.701 31.916 3.513 1.00 35.75 101 PRO A CA 1
ATOM 765 C C . PRO A 1 101 ? -14.652 31.135 2.200 1.00 35.75 101 PRO A C 1
ATOM 767 O O . PRO A 1 101 ? -15.087 29.981 2.142 1.00 35.75 101 PRO A O 1
ATOM 770 N N . GLU A 1 102 ? -14.197 31.808 1.143 1.00 32.94 102 GLU A N 1
ATOM 771 C CA . GLU A 1 102 ? -14.017 31.209 -0.173 1.00 32.94 102 GLU A CA 1
ATOM 772 C C . GLU A 1 102 ? -13.293 29.865 -0.019 1.00 32.94 102 GLU A C 1
ATOM 774 O O . GLU A 1 102 ? -12.369 29.758 0.797 1.00 32.94 102 GLU A O 1
ATOM 779 N N . PRO A 1 103 ? -13.687 28.817 -0.764 1.00 34.75 103 PRO A N 1
ATOM 780 C CA . PRO A 1 103 ? -12.891 27.609 -0.791 1.00 34.75 103 PRO A CA 1
ATOM 781 C C . PRO A 1 103 ? -11.533 28.020 -1.350 1.00 34.75 103 PRO A C 1
ATOM 783 O O . PRO A 1 103 ? -11.443 28.361 -2.530 1.00 34.75 103 PRO A O 1
ATOM 786 N N . GLU A 1 104 ? -10.501 28.023 -0.501 1.00 39.09 104 GLU A N 1
ATOM 787 C CA . GLU A 1 104 ? -9.117 28.158 -0.935 1.00 39.09 104 GLU A CA 1
ATOM 788 C C . GLU A 1 104 ? -8.934 27.196 -2.108 1.00 39.09 104 GLU A C 1
ATOM 790 O O . GLU A 1 104 ? -8.926 25.969 -1.952 1.00 39.09 104 GLU A O 1
ATOM 795 N N . GLN A 1 105 ? -8.856 27.755 -3.315 1.00 39.03 105 GLN A N 1
ATOM 796 C CA . GLN A 1 105 ? -8.373 27.042 -4.477 1.00 39.03 105 GLN A CA 1
ATOM 797 C C . GLN A 1 105 ? -6.944 26.675 -4.113 1.00 39.03 105 GLN A C 1
ATOM 799 O O . GLN A 1 105 ? -6.063 27.526 -4.172 1.00 39.03 105 GLN A O 1
ATOM 804 N N . GLY A 1 106 ? -6.762 25.452 -3.605 1.00 39.03 106 GLY A N 1
ATOM 805 C CA . GLY A 1 106 ? -5.523 25.008 -2.986 1.00 39.03 106 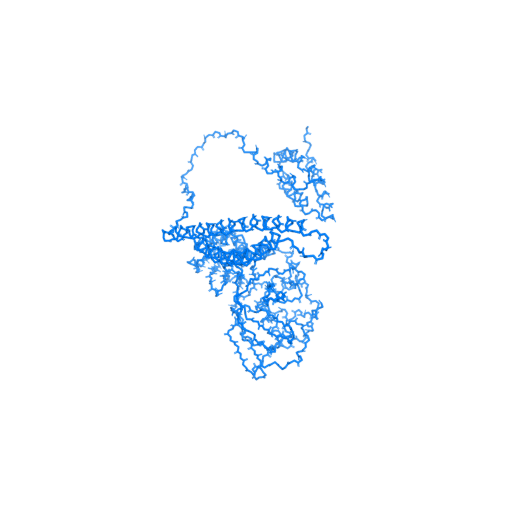GLY A CA 1
ATOM 806 C C . GLY A 1 106 ? -4.351 25.255 -3.920 1.00 39.03 106 GLY A C 1
ATOM 807 O O . GLY A 1 106 ? -4.107 24.470 -4.838 1.00 39.03 106 GLY A O 1
ATOM 808 N N . SER A 1 107 ? -3.643 26.356 -3.688 1.00 38.97 107 SER A N 1
ATOM 809 C CA . SER A 1 107 ? -2.400 26.662 -4.361 1.00 38.97 107 SER A CA 1
ATOM 810 C C . SER A 1 107 ? -1.406 25.624 -3.867 1.00 38.97 107 SER A C 1
ATOM 812 O O . SER A 1 107 ? -1.110 25.509 -2.676 1.00 38.97 107 SER A O 1
ATOM 814 N N . LEU A 1 108 ? -0.962 24.760 -4.776 1.00 45.38 108 LEU A N 1
ATOM 815 C CA . LEU A 1 108 ? 0.057 23.781 -4.449 1.00 45.38 108 LEU A CA 1
ATOM 816 C C . LEU A 1 108 ? 1.357 24.571 -4.276 1.00 45.38 108 LEU A C 1
ATOM 818 O O . LEU A 1 108 ? 1.979 24.954 -5.262 1.00 45.38 108 LEU A O 1
ATOM 822 N N . GLN A 1 109 ? 1.716 24.894 -3.032 1.00 50.88 109 GLN A N 1
ATOM 823 C CA . GLN A 1 109 ? 2.993 25.532 -2.731 1.00 50.88 109 GLN A CA 1
ATOM 824 C C . GLN A 1 109 ? 4.106 24.534 -3.050 1.00 50.88 109 GLN A C 1
ATOM 826 O O . GLN A 1 109 ? 4.346 23.580 -2.310 1.00 50.88 109 GLN A O 1
ATOM 831 N N . VAL A 1 110 ? 4.733 24.722 -4.207 1.00 53.78 110 VAL A N 1
ATOM 832 C CA . VAL A 1 110 ? 5.883 23.940 -4.654 1.00 53.78 110 VAL A CA 1
ATOM 833 C C . VAL A 1 110 ? 7.123 24.538 -3.987 1.00 53.78 110 VAL A C 1
ATOM 835 O O . VAL A 1 110 ? 7.390 25.721 -4.194 1.00 53.78 110 VAL A O 1
ATOM 838 N N . PRO A 1 111 ? 7.889 23.770 -3.192 1.00 61.91 111 PRO A N 1
ATOM 839 C CA . PRO A 1 111 ? 9.176 24.230 -2.686 1.00 61.91 111 PRO A CA 1
ATOM 840 C C . PRO A 1 111 ? 10.094 24.603 -3.855 1.00 61.91 111 PRO A C 1
ATOM 842 O O . PRO A 1 111 ? 10.234 23.816 -4.790 1.00 61.91 111 PRO A O 1
ATOM 845 N N . GLU A 1 112 ? 10.744 25.765 -3.791 1.00 57.41 112 GLU A N 1
ATOM 846 C CA . GLU A 1 112 ? 11.644 26.282 -4.840 1.00 57.41 112 GLU A CA 1
ATOM 847 C C . GLU A 1 112 ? 12.697 25.240 -5.266 1.00 57.41 112 GLU A C 1
ATOM 849 O O . GLU A 1 112 ? 12.845 24.937 -6.445 1.00 57.41 112 GLU A O 1
ATOM 854 N N . GLN A 1 113 ? 13.291 24.543 -4.291 1.00 59.12 113 GLN A N 1
ATOM 855 C CA . GLN A 1 113 ? 14.260 23.460 -4.515 1.00 59.12 113 GLN A CA 1
ATOM 856 C C . GLN A 1 113 ? 13.719 22.298 -5.364 1.00 59.12 113 GLN A C 1
ATOM 858 O O . GLN A 1 113 ? 14.468 21.638 -6.082 1.00 59.12 113 GLN A O 1
ATOM 863 N N . ALA A 1 114 ? 12.423 22.008 -5.267 1.00 61.50 114 ALA A N 1
ATOM 864 C CA . ALA A 1 114 ? 11.803 20.929 -6.022 1.00 61.50 114 ALA A CA 1
ATOM 865 C C . ALA A 1 114 ? 11.441 21.364 -7.450 1.00 61.50 114 ALA A C 1
ATOM 867 O O . ALA A 1 114 ? 11.453 20.530 -8.354 1.00 61.50 114 ALA A O 1
ATOM 868 N N . LEU A 1 115 ? 11.176 22.657 -7.670 1.00 66.12 115 LEU A N 1
ATOM 869 C CA . LEU A 1 115 ? 11.060 23.222 -9.014 1.00 66.12 115 LEU A CA 1
ATOM 870 C C . LEU A 1 115 ? 12.418 23.193 -9.728 1.00 66.12 115 LEU A C 1
ATOM 872 O O . LEU A 1 115 ? 12.498 22.687 -10.845 1.00 66.12 115 LEU A O 1
ATOM 876 N N . ASP A 1 116 ? 13.485 23.621 -9.053 1.00 66.44 116 ASP A N 1
ATOM 877 C CA . ASP A 1 116 ? 14.849 23.575 -9.592 1.00 66.44 116 ASP A CA 1
ATOM 878 C C . ASP A 1 116 ? 15.295 22.143 -9.912 1.00 66.44 116 ASP A C 1
ATOM 880 O O . ASP A 1 116 ? 15.855 21.884 -10.977 1.00 66.44 116 ASP A O 1
ATOM 884 N N . SER A 1 117 ? 14.989 21.175 -9.038 1.00 67.62 117 SER A N 1
ATOM 885 C CA . SER A 1 117 ? 15.323 19.769 -9.297 1.00 67.62 117 SER A CA 1
ATOM 886 C C . SER A 1 117 ? 14.558 19.186 -10.491 1.00 67.62 117 SER A C 1
ATOM 888 O O . SER A 1 117 ? 15.118 18.400 -11.259 1.00 67.62 117 SER A O 1
ATOM 890 N N . LEU A 1 118 ? 13.298 19.587 -10.697 1.00 69.56 118 LEU A N 1
ATOM 891 C CA . LEU A 1 118 ? 12.537 19.199 -11.886 1.00 69.56 118 LEU A CA 1
ATOM 892 C C . LEU A 1 118 ? 13.115 19.817 -13.163 1.00 69.56 118 LEU A C 1
ATOM 894 O O . LEU A 1 118 ? 13.193 19.126 -14.179 1.00 69.56 118 LEU A O 1
ATOM 898 N N . LEU A 1 119 ? 13.535 21.083 -13.114 1.00 68.56 119 LEU A N 1
ATOM 899 C CA . LEU A 1 119 ? 14.162 21.767 -14.246 1.00 68.56 119 LEU A CA 1
ATOM 900 C C . LEU A 1 119 ? 15.509 21.128 -14.621 1.00 68.56 119 LEU A C 1
ATOM 902 O O . LEU A 1 119 ? 15.712 20.816 -15.793 1.00 68.56 119 LEU A O 1
ATOM 906 N N . ASP A 1 120 ? 16.374 20.824 -13.645 1.00 72.56 120 ASP A N 1
ATOM 907 C CA . ASP A 1 120 ? 17.650 20.122 -13.883 1.00 72.56 120 ASP A CA 1
ATOM 908 C C . ASP A 1 120 ? 17.422 18.745 -14.536 1.00 72.56 120 ASP A C 1
ATOM 910 O O . ASP A 1 120 ? 18.149 18.321 -15.434 1.00 72.56 120 ASP A O 1
ATOM 914 N N . ARG A 1 121 ? 16.353 18.039 -14.150 1.00 75.19 121 ARG A N 1
ATOM 915 C CA . ARG A 1 121 ? 16.010 16.733 -14.740 1.00 75.19 121 ARG A CA 1
ATOM 916 C C . ARG A 1 121 ? 15.417 16.827 -16.133 1.00 75.19 121 ARG A C 1
ATOM 918 O O . ARG A 1 121 ? 15.673 15.943 -16.951 1.00 75.19 121 ARG A O 1
ATOM 925 N N . LEU A 1 122 ? 14.646 17.873 -16.424 1.00 73.81 122 LEU A N 1
ATOM 926 C CA . LEU A 1 122 ? 14.205 18.154 -17.789 1.00 73.81 122 LEU A CA 1
ATOM 927 C C . LEU A 1 122 ? 15.413 18.412 -18.694 1.00 73.81 122 LEU A C 1
ATOM 929 O O . LEU A 1 122 ? 15.495 17.798 -19.754 1.00 73.81 122 LEU A O 1
ATOM 933 N N . GLN A 1 123 ? 16.398 19.185 -18.230 1.00 72.56 123 GLN A N 1
ATOM 934 C CA . GLN A 1 123 ? 17.651 19.397 -18.963 1.00 72.56 123 GLN A CA 1
ATOM 935 C C . GLN A 1 123 ? 18.431 18.090 -19.182 1.00 72.56 123 GLN A C 1
ATOM 937 O O . GLN A 1 123 ? 18.928 17.832 -20.279 1.00 72.56 123 GLN A O 1
ATOM 942 N N . ARG A 1 124 ? 18.498 17.204 -18.178 1.00 76.75 124 ARG A N 1
ATOM 943 C CA . ARG A 1 124 ? 19.110 15.869 -18.342 1.00 76.75 124 ARG A CA 1
ATOM 944 C C . ARG A 1 124 ? 18.360 15.007 -19.358 1.00 76.75 124 ARG A C 1
ATOM 946 O O . ARG A 1 124 ? 18.996 14.307 -20.144 1.00 76.75 124 ARG A O 1
ATOM 953 N N . LEU A 1 125 ? 17.026 15.040 -19.366 1.00 77.81 125 LEU A N 1
ATOM 954 C CA . LEU A 1 125 ? 16.213 14.313 -20.346 1.00 77.81 125 LEU A CA 1
ATOM 955 C C . LEU A 1 125 ? 16.381 14.867 -21.766 1.00 77.81 125 LEU A C 1
ATOM 957 O O . LEU A 1 125 ? 16.466 14.072 -22.702 1.00 77.81 125 LEU A O 1
ATOM 961 N N . GLU A 1 126 ? 16.484 16.186 -21.927 1.00 74.88 126 GLU A N 1
ATOM 962 C CA . GLU A 1 126 ? 16.827 16.826 -23.205 1.00 74.88 126 GLU A CA 1
ATOM 963 C C . GLU A 1 126 ? 18.193 16.350 -23.706 1.00 74.88 126 GLU A C 1
ATOM 965 O O . GLU A 1 126 ? 18.323 15.927 -24.853 1.00 74.88 126 GLU A O 1
ATOM 970 N N . GLN A 1 127 ? 19.190 16.276 -22.823 1.00 78.19 127 GLN A N 1
ATOM 971 C CA . GLN A 1 127 ? 20.508 15.762 -23.188 1.00 78.19 127 GLN A CA 1
ATOM 972 C C . GLN A 1 127 ? 20.461 14.295 -23.649 1.00 78.19 127 GLN A C 1
ATOM 974 O O . GLN A 1 127 ? 21.148 13.908 -24.596 1.00 78.19 127 GLN A O 1
ATOM 979 N N . VAL A 1 128 ? 19.626 13.465 -23.016 1.00 80.31 128 VAL A N 1
ATOM 980 C CA . VAL A 1 128 ? 19.433 12.072 -23.443 1.00 80.31 128 VAL A CA 1
ATOM 981 C C . VAL A 1 128 ? 18.689 11.981 -24.780 1.00 80.31 128 VAL A C 1
ATOM 983 O O . VAL A 1 128 ? 18.994 11.099 -25.587 1.00 80.31 128 VAL A O 1
ATOM 986 N N . HIS A 1 129 ? 17.739 12.881 -25.034 1.00 81.69 129 HIS A N 1
ATOM 987 C CA . HIS A 1 129 ? 17.065 12.990 -26.326 1.00 81.69 129 HIS A CA 1
ATOM 988 C C . HIS A 1 129 ? 18.056 13.334 -27.447 1.00 81.69 129 HIS A C 1
ATOM 990 O O . HIS A 1 129 ? 18.070 12.660 -28.478 1.00 81.69 129 HIS A O 1
ATOM 996 N N . ASP A 1 130 ? 18.947 14.297 -27.216 1.00 81.06 130 ASP A N 1
ATOM 997 C CA . ASP A 1 130 ? 19.995 14.664 -28.171 1.00 81.06 130 ASP A CA 1
ATOM 998 C C . ASP A 1 130 ? 20.957 13.503 -28.451 1.00 81.06 130 ASP A C 1
ATOM 1000 O O . ASP A 1 130 ? 21.303 13.237 -29.606 1.00 81.06 130 ASP A O 1
ATOM 1004 N N . ASP A 1 131 ? 21.359 12.762 -27.416 1.00 78.94 131 ASP A N 1
ATOM 1005 C CA . ASP A 1 131 ? 22.211 11.580 -27.569 1.00 78.94 131 ASP A CA 1
ATOM 1006 C C . ASP A 1 131 ? 21.518 10.467 -28.380 1.00 78.94 131 ASP A C 1
ATOM 1008 O O . ASP A 1 131 ? 22.163 9.793 -29.191 1.00 78.94 131 ASP A O 1
ATOM 1012 N N . LEU A 1 132 ? 20.201 10.286 -28.214 1.00 79.94 132 LEU A N 1
ATOM 1013 C CA . LEU A 1 132 ? 19.412 9.356 -29.030 1.00 79.94 132 LEU A CA 1
ATOM 1014 C C . LEU A 1 132 ? 19.306 9.803 -30.488 1.00 79.94 132 LEU A C 1
ATOM 1016 O O . LEU A 1 132 ? 19.469 8.968 -31.378 1.00 79.94 132 LEU A O 1
ATOM 1020 N N . ASN A 1 133 ? 19.083 11.093 -30.741 1.00 81.81 133 ASN A N 1
ATOM 1021 C CA . ASN A 1 133 ? 19.047 11.628 -32.103 1.00 81.81 133 ASN A CA 1
ATOM 1022 C C . ASN A 1 133 ? 20.392 11.415 -32.808 1.00 81.81 133 ASN A C 1
ATOM 1024 O O . ASN A 1 133 ? 20.429 10.890 -33.919 1.00 81.81 133 ASN A O 1
ATOM 1028 N N . ARG A 1 134 ? 21.513 11.673 -32.121 1.00 81.50 134 ARG A N 1
ATOM 1029 C CA . ARG A 1 134 ? 22.856 11.374 -32.651 1.00 81.50 134 ARG A CA 1
ATOM 1030 C C . ARG A 1 134 ? 23.044 9.886 -32.956 1.00 81.50 134 ARG A C 1
ATOM 1032 O O . ARG A 1 134 ? 23.630 9.532 -33.979 1.00 81.50 134 ARG A O 1
ATOM 1039 N N . ALA A 1 135 ? 22.560 8.995 -32.090 1.00 79.19 135 ALA A N 1
ATOM 1040 C CA . ALA A 1 135 ? 22.625 7.554 -32.333 1.00 79.19 135 ALA A CA 1
ATOM 1041 C C . ALA A 1 135 ? 21.766 7.130 -33.542 1.00 79.19 135 ALA A C 1
ATOM 1043 O O . ALA A 1 135 ? 22.187 6.274 -34.326 1.00 79.19 135 ALA A O 1
ATOM 1044 N N . ALA A 1 136 ? 20.598 7.750 -33.726 1.00 79.75 136 ALA A N 1
ATOM 1045 C CA . ALA A 1 136 ? 19.729 7.532 -34.880 1.00 79.75 136 ALA A CA 1
ATOM 1046 C C . ALA A 1 136 ? 20.367 8.029 -36.191 1.00 79.75 136 ALA A C 1
ATOM 1048 O O . ALA A 1 136 ? 20.311 7.330 -37.209 1.00 79.75 136 ALA A O 1
ATOM 1049 N N . ASP A 1 137 ? 21.054 9.173 -36.163 1.00 84.50 137 ASP A N 1
ATOM 1050 C CA . ASP A 1 137 ? 21.815 9.686 -37.307 1.00 84.50 137 ASP A CA 1
ATOM 1051 C C . ASP A 1 137 ? 22.938 8.721 -37.705 1.00 84.50 137 ASP A C 1
ATOM 1053 O O . ASP A 1 137 ? 23.093 8.387 -38.883 1.00 84.50 137 ASP A O 1
ATOM 1057 N N . LEU A 1 138 ? 23.682 8.193 -36.725 1.00 81.75 138 LEU A N 1
ATOM 1058 C CA . LEU A 1 138 ? 24.717 7.181 -36.959 1.00 81.75 138 LEU A CA 1
ATOM 1059 C C . LEU A 1 138 ? 24.140 5.897 -37.568 1.00 81.75 138 LEU A C 1
ATOM 1061 O O . LEU A 1 138 ? 24.727 5.335 -38.496 1.00 81.75 138 LEU A O 1
ATOM 1065 N N . ALA A 1 139 ? 22.982 5.437 -37.088 1.00 80.06 139 ALA A N 1
ATOM 1066 C CA . ALA A 1 139 ? 22.300 4.271 -37.646 1.00 80.06 139 ALA A CA 1
ATOM 1067 C C . ALA A 1 139 ? 21.862 4.510 -39.103 1.00 80.06 139 ALA A C 1
ATOM 1069 O O . ALA A 1 139 ? 22.028 3.637 -39.960 1.00 80.06 139 ALA A O 1
ATOM 1070 N N . THR A 1 140 ? 21.373 5.714 -39.407 1.00 83.69 140 THR A N 1
ATOM 1071 C CA . THR A 1 140 ? 20.977 6.117 -40.763 1.00 83.69 140 THR A CA 1
ATOM 1072 C C . THR A 1 140 ? 22.180 6.154 -41.709 1.00 83.69 140 THR A C 1
ATOM 1074 O O . THR A 1 140 ? 22.122 5.597 -42.811 1.00 83.69 140 THR A O 1
ATOM 1077 N N . GLN A 1 141 ? 23.302 6.730 -41.262 1.00 84.31 141 GLN A N 1
ATOM 1078 C CA . GLN A 1 141 ? 24.563 6.767 -42.011 1.00 84.31 141 GLN A CA 1
ATOM 1079 C C . GLN A 1 141 ? 25.124 5.361 -42.258 1.00 84.31 141 GLN A C 1
ATOM 1081 O O . GLN A 1 141 ? 25.525 5.042 -43.380 1.00 84.31 141 GLN A O 1
ATOM 1086 N N . PHE A 1 142 ? 25.095 4.488 -41.248 1.00 85.38 142 PHE A N 1
ATOM 1087 C CA . PHE A 1 142 ? 25.471 3.081 -41.391 1.00 85.38 142 PHE A CA 1
ATOM 1088 C C . PHE A 1 142 ? 24.598 2.361 -42.428 1.00 85.38 142 PHE A C 1
ATOM 1090 O O . PHE A 1 142 ? 25.119 1.647 -43.291 1.00 85.38 142 PHE A O 1
ATOM 1097 N N . GLY A 1 143 ? 23.279 2.579 -42.393 1.00 83.19 143 GLY A N 1
ATOM 1098 C CA . GLY A 1 143 ? 22.347 2.012 -43.366 1.00 83.19 143 GLY A CA 1
ATOM 1099 C C . GLY A 1 143 ? 22.636 2.476 -44.797 1.00 83.19 143 GLY A C 1
ATOM 1100 O O . GLY A 1 143 ? 22.654 1.659 -45.720 1.00 83.19 143 GLY A O 1
ATOM 1101 N N . ALA A 1 144 ? 22.920 3.767 -44.991 1.00 86.06 144 ALA A N 1
ATOM 1102 C CA . ALA A 1 144 ? 23.316 4.312 -46.290 1.00 86.06 144 ALA A CA 1
ATOM 1103 C C . ALA A 1 144 ? 24.647 3.721 -46.782 1.00 86.06 144 ALA A C 1
ATOM 1105 O O . ALA A 1 144 ? 24.742 3.287 -47.932 1.00 86.06 144 ALA A O 1
ATOM 1106 N N . LYS A 1 145 ? 25.652 3.624 -45.901 1.00 87.25 145 LYS A N 1
ATOM 1107 C CA . LYS A 1 145 ? 26.964 3.065 -46.248 1.00 87.25 145 LYS A CA 1
ATOM 1108 C C . LYS A 1 145 ? 26.892 1.582 -46.604 1.00 87.25 145 LYS A C 1
ATOM 1110 O O . LYS A 1 145 ? 27.516 1.159 -47.574 1.00 87.25 145 LYS A O 1
ATOM 1115 N N . SER A 1 146 ? 26.084 0.817 -45.874 1.00 86.62 146 SER A N 1
ATOM 1116 C CA . SER A 1 146 ? 25.850 -0.604 -46.148 1.00 86.62 146 SER A CA 1
ATOM 1117 C C . SER A 1 146 ? 25.171 -0.819 -47.504 1.00 86.62 146 SER A C 1
ATOM 1119 O O . SER A 1 146 ? 25.547 -1.727 -48.246 1.00 86.62 146 SER A O 1
ATOM 1121 N N . ARG A 1 147 ? 24.205 0.039 -47.878 1.00 87.81 147 ARG A N 1
ATOM 1122 C CA . ARG A 1 147 ? 23.585 -0.001 -49.216 1.00 87.81 147 ARG A CA 1
ATOM 1123 C C . ARG A 1 147 ? 24.606 0.264 -50.321 1.00 87.81 147 ARG A C 1
ATOM 1125 O O . ARG A 1 147 ? 24.670 -0.526 -51.259 1.00 87.81 147 ARG A O 1
ATOM 1132 N N . GLN A 1 148 ? 25.441 1.294 -50.155 1.00 89.88 148 GLN A N 1
ATOM 1133 C CA . GLN A 1 148 ? 26.522 1.613 -51.093 1.00 89.88 148 GLN A CA 1
ATOM 1134 C C . GLN A 1 148 ? 27.492 0.432 -51.257 1.00 89.88 148 GLN A C 1
ATOM 1136 O O . GLN A 1 148 ? 27.816 0.040 -52.372 1.00 89.88 148 GLN A O 1
ATOM 1141 N N . GLN A 1 149 ? 27.932 -0.177 -50.151 1.00 90.38 149 GLN A N 1
ATOM 1142 C CA . GLN A 1 149 ? 28.838 -1.331 -50.181 1.00 90.38 149 GLN A CA 1
ATOM 1143 C C . GLN A 1 149 ? 28.230 -2.537 -50.901 1.00 90.38 149 GLN A C 1
ATOM 1145 O O . GLN A 1 149 ? 28.920 -3.208 -51.665 1.00 90.38 149 GLN A O 1
ATOM 1150 N N . ARG A 1 150 ? 26.936 -2.798 -50.688 1.00 90.69 150 ARG A N 1
ATOM 1151 C CA . ARG A 1 150 ? 26.203 -3.868 -51.376 1.00 90.69 150 ARG A CA 1
ATOM 1152 C C . ARG A 1 150 ? 26.130 -3.628 -52.886 1.00 90.69 150 ARG A C 1
ATOM 1154 O O . ARG A 1 150 ? 26.270 -4.575 -53.654 1.00 90.69 150 ARG A O 1
ATOM 1161 N N . GLU A 1 151 ? 25.914 -2.388 -53.316 1.00 91.44 151 GLU A N 1
ATOM 1162 C CA . GLU A 1 151 ? 25.904 -2.016 -54.737 1.00 91.44 151 GLU A CA 1
ATOM 1163 C C . GLU A 1 151 ? 27.279 -2.203 -55.380 1.00 91.44 151 GLU A C 1
ATOM 1165 O O . GLU A 1 151 ? 27.373 -2.879 -56.403 1.00 91.44 151 GLU A O 1
ATOM 1170 N N . SER A 1 152 ? 28.345 -1.720 -54.735 1.00 91.88 152 SER A N 1
ATOM 1171 C CA . SER A 1 152 ? 29.720 -1.935 -55.203 1.00 91.88 152 SER A CA 1
ATOM 1172 C C . SER A 1 152 ? 30.082 -3.422 -55.270 1.00 91.88 152 SER A C 1
ATOM 1174 O O . SER A 1 152 ? 30.701 -3.869 -56.231 1.00 91.88 152 SER A O 1
ATOM 1176 N N . LEU A 1 153 ? 29.656 -4.224 -54.288 1.00 91.88 153 LEU A N 1
ATOM 1177 C CA . LEU A 1 153 ? 29.874 -5.671 -54.317 1.00 91.88 153 LEU A CA 1
ATOM 1178 C C . LEU A 1 153 ? 29.127 -6.337 -55.482 1.00 91.88 153 LEU A C 1
ATOM 1180 O O . LEU A 1 153 ? 29.700 -7.174 -56.174 1.00 91.88 153 LEU A O 1
ATOM 1184 N N . ASN A 1 154 ? 27.874 -5.950 -55.736 1.00 90.25 154 ASN A N 1
ATOM 1185 C CA . ASN A 1 154 ? 27.110 -6.450 -56.882 1.00 90.25 154 ASN A CA 1
ATOM 1186 C C . ASN A 1 154 ? 27.770 -6.091 -58.219 1.00 90.25 154 ASN A C 1
ATOM 1188 O O . ASN A 1 154 ? 27.761 -6.905 -59.143 1.00 90.25 154 ASN A O 1
ATOM 1192 N N . GLU A 1 155 ? 28.345 -4.896 -58.334 1.00 90.44 155 GLU A N 1
ATOM 1193 C CA . GLU A 1 155 ? 29.108 -4.482 -59.511 1.00 90.44 155 GLU A CA 1
ATOM 1194 C C . GLU A 1 155 ? 30.368 -5.336 -59.694 1.00 90.44 155 GLU A C 1
ATOM 1196 O O . GLU A 1 155 ? 30.583 -5.884 -60.775 1.00 90.44 155 GLU A O 1
ATOM 1201 N N . ALA A 1 156 ? 31.136 -5.564 -58.625 1.00 91.12 156 ALA A N 1
ATOM 1202 C CA . ALA A 1 156 ? 32.295 -6.452 -58.665 1.00 91.12 156 ALA A CA 1
ATOM 1203 C C . ALA A 1 156 ? 31.916 -7.881 -59.091 1.00 91.12 156 ALA A C 1
ATOM 1205 O O . ALA A 1 156 ? 32.568 -8.463 -59.956 1.00 91.12 156 ALA A O 1
ATOM 1206 N N . LEU A 1 157 ? 30.823 -8.429 -58.547 1.00 87.94 157 LEU A N 1
ATOM 1207 C CA . LEU A 1 157 ? 30.312 -9.751 -58.925 1.00 87.94 157 LEU A CA 1
ATOM 1208 C C . LEU A 1 157 ? 29.916 -9.815 -60.409 1.00 87.94 157 LEU A C 1
ATOM 1210 O O . LEU A 1 157 ? 30.222 -10.801 -61.082 1.00 87.94 157 LEU A O 1
ATOM 1214 N N . ARG A 1 158 ? 29.296 -8.755 -60.947 1.00 88.12 158 ARG A N 1
ATOM 1215 C CA . ARG A 1 158 ? 28.986 -8.644 -62.385 1.00 88.12 158 ARG A CA 1
ATOM 1216 C C . ARG A 1 158 ? 30.248 -8.622 -63.248 1.00 88.12 158 ARG A C 1
ATOM 1218 O O . ARG A 1 158 ? 30.253 -9.235 -64.312 1.00 88.12 158 ARG A O 1
ATOM 1225 N N . MET A 1 159 ? 31.304 -7.944 -62.798 1.00 86.69 159 MET A N 1
ATOM 1226 C CA . MET A 1 159 ? 32.583 -7.875 -63.515 1.00 86.69 159 MET A CA 1
ATOM 1227 C C . MET A 1 159 ? 33.330 -9.215 -63.536 1.00 86.69 159 MET A C 1
ATOM 1229 O O . MET A 1 159 ? 33.988 -9.522 -64.529 1.00 86.69 159 MET A O 1
ATOM 1233 N N . ILE A 1 160 ? 33.233 -10.011 -62.466 1.00 87.38 160 ILE A N 1
ATOM 1234 C CA . ILE A 1 160 ? 33.862 -11.339 -62.384 1.00 87.38 160 ILE A CA 1
ATOM 1235 C C . ILE A 1 160 ? 33.223 -12.294 -63.403 1.00 87.38 160 ILE A C 1
ATOM 1237 O O . ILE A 1 160 ? 33.936 -12.905 -64.201 1.00 87.38 160 ILE A O 1
ATOM 1241 N N . GLY A 1 161 ? 31.887 -12.370 -63.433 1.00 79.88 161 GLY A N 1
ATOM 1242 C CA . GLY A 1 161 ? 31.160 -13.225 -64.376 1.00 79.88 161 GLY A CA 1
ATOM 1243 C C . GLY A 1 161 ? 31.509 -14.726 -64.253 1.00 79.88 161 GLY A C 1
ATOM 1244 O O . GLY A 1 161 ? 31.962 -15.166 -63.196 1.00 79.88 161 GLY A O 1
ATOM 1245 N N . PRO A 1 162 ? 31.272 -15.546 -65.297 1.00 80.38 162 PRO A N 1
ATOM 1246 C CA . PRO A 1 162 ? 31.614 -16.972 -65.289 1.00 80.38 162 PRO A CA 1
ATOM 1247 C C . PRO A 1 162 ? 33.138 -17.204 -65.266 1.00 80.38 162 PRO A C 1
ATOM 1249 O O . PRO A 1 162 ? 33.889 -16.343 -65.731 1.00 80.38 162 PRO A O 1
ATOM 1252 N N . PRO A 1 163 ? 33.606 -18.362 -64.758 1.00 74.62 163 PRO A N 1
ATOM 1253 C CA . PRO A 1 163 ? 35.027 -18.641 -64.556 1.00 74.62 163 PRO A CA 1
ATOM 1254 C C . PRO A 1 163 ? 35.818 -18.584 -65.868 1.00 74.62 163 PRO A C 1
ATOM 1256 O O . PRO A 1 163 ? 35.411 -19.150 -66.883 1.00 74.62 163 PRO A O 1
ATOM 1259 N N . ARG A 1 164 ? 36.967 -17.901 -65.833 1.00 80.62 164 ARG A N 1
ATOM 1260 C CA . ARG A 1 164 ? 37.874 -17.715 -66.976 1.00 80.62 164 ARG A CA 1
ATOM 1261 C C . ARG A 1 164 ? 39.272 -18.249 -66.639 1.00 80.62 164 ARG A C 1
ATOM 1263 O O . ARG A 1 164 ? 39.668 -18.151 -65.477 1.00 80.62 164 ARG A O 1
ATOM 1270 N N . PRO A 1 165 ? 40.054 -18.735 -67.622 1.00 75.00 165 PRO A N 1
ATOM 1271 C CA . PRO A 1 165 ? 41.380 -19.325 -67.386 1.00 75.00 165 PRO A CA 1
ATOM 1272 C C . PRO A 1 165 ? 42.404 -18.383 -66.731 1.00 75.00 165 PRO A C 1
ATOM 1274 O O . PRO A 1 165 ? 43.304 -18.840 -66.039 1.00 75.00 165 PRO A O 1
ATOM 1277 N N . TRP A 1 166 ? 42.270 -17.072 -66.939 1.00 78.19 166 TRP A N 1
ATOM 1278 C CA . TRP A 1 166 ? 43.168 -16.031 -66.418 1.00 78.19 166 TRP A CA 1
ATOM 1279 C C . TRP A 1 166 ? 42.635 -15.326 -65.157 1.00 78.19 166 TRP A C 1
ATOM 1281 O O . TRP A 1 166 ? 43.213 -14.338 -64.715 1.00 78.19 166 TRP A O 1
ATOM 1291 N N . GLY A 1 167 ? 41.544 -15.825 -64.564 1.00 81.06 167 GLY A N 1
ATOM 1292 C CA . GLY A 1 167 ? 41.006 -15.321 -63.297 1.00 81.06 167 GLY A CA 1
ATOM 1293 C C . GLY A 1 167 ? 40.128 -14.065 -63.399 1.00 81.06 167 GLY A C 1
ATOM 1294 O O . GLY A 1 167 ? 39.708 -13.643 -64.480 1.00 81.06 167 GLY A O 1
ATOM 1295 N N . ALA A 1 168 ? 39.790 -13.509 -62.230 1.00 83.69 168 ALA A N 1
ATOM 1296 C CA . ALA A 1 168 ? 38.932 -12.334 -62.088 1.00 83.69 168 ALA A CA 1
ATOM 1297 C C . ALA A 1 168 ? 39.650 -11.036 -62.515 1.00 83.69 168 ALA A C 1
ATOM 1299 O O . ALA A 1 168 ? 40.850 -10.902 -62.276 1.00 83.69 168 ALA A O 1
ATOM 1300 N N . PRO A 1 169 ? 38.936 -10.041 -63.076 1.00 86.19 169 PRO A N 1
ATOM 1301 C CA . PRO A 1 169 ? 39.531 -8.746 -63.398 1.00 86.19 169 PRO A CA 1
ATOM 1302 C C . PRO A 1 169 ? 40.081 -8.034 -62.154 1.00 86.19 169 PRO A C 1
ATOM 1304 O O . PRO A 1 169 ? 39.392 -7.934 -61.137 1.00 86.19 169 PRO A O 1
ATOM 1307 N N . GLU A 1 170 ? 41.274 -7.443 -62.258 1.00 85.25 170 GLU A N 1
ATOM 1308 C CA . GLU A 1 170 ? 41.925 -6.692 -61.168 1.00 85.25 170 GLU A CA 1
ATOM 1309 C C . GLU A 1 170 ? 41.035 -5.564 -60.614 1.00 85.25 170 GLU A C 1
ATOM 1311 O O . GLU A 1 170 ? 41.004 -5.296 -59.414 1.00 85.25 170 GLU A O 1
ATOM 1316 N N . ALA A 1 171 ? 40.249 -4.919 -61.478 1.00 84.81 171 ALA A N 1
ATOM 1317 C CA . ALA A 1 171 ? 39.279 -3.909 -61.067 1.00 84.81 171 ALA A CA 1
ATOM 1318 C C . ALA A 1 171 ? 38.189 -4.472 -60.131 1.00 84.81 171 ALA A C 1
ATOM 1320 O O . ALA A 1 171 ? 37.826 -3.807 -59.166 1.00 84.81 171 ALA A O 1
ATOM 1321 N N . ALA A 1 172 ? 37.719 -5.705 -60.352 1.00 87.50 172 ALA A N 1
ATOM 1322 C CA . ALA A 1 172 ? 36.723 -6.340 -59.488 1.00 87.50 172 ALA A CA 1
ATOM 1323 C C . ALA A 1 172 ? 37.318 -6.723 -58.124 1.00 87.50 172 ALA A C 1
ATOM 1325 O O . ALA A 1 172 ? 36.691 -6.495 -57.090 1.00 87.50 172 ALA A O 1
ATOM 1326 N N . LEU A 1 173 ? 38.553 -7.240 -58.114 1.00 88.19 173 LEU A N 1
ATOM 1327 C CA . LEU A 1 173 ? 39.282 -7.562 -56.883 1.00 88.19 173 LEU A CA 1
ATOM 1328 C C . LEU A 1 173 ? 39.503 -6.312 -56.015 1.00 88.19 173 LEU A C 1
ATOM 1330 O O . LEU A 1 173 ? 39.225 -6.348 -54.817 1.00 88.19 173 LEU A O 1
ATOM 1334 N N . ARG A 1 174 ? 39.880 -5.175 -56.621 1.00 90.88 174 ARG A N 1
ATOM 1335 C CA . ARG A 1 174 ? 40.022 -3.888 -55.912 1.00 90.88 174 ARG A CA 1
ATOM 1336 C C . ARG A 1 174 ? 38.724 -3.423 -55.246 1.00 90.88 174 ARG A C 1
ATOM 1338 O O . ARG A 1 174 ? 38.763 -2.935 -54.116 1.00 90.88 174 ARG A O 1
ATOM 1345 N N . ILE A 1 175 ? 37.576 -3.590 -55.909 1.00 91.00 175 ILE A N 1
ATOM 1346 C CA . ILE A 1 175 ? 36.268 -3.239 -55.331 1.00 91.00 175 ILE A CA 1
ATOM 1347 C C . ILE A 1 175 ? 35.946 -4.148 -54.138 1.00 91.00 175 ILE A C 1
ATOM 1349 O O . ILE A 1 175 ? 35.533 -3.652 -53.088 1.00 91.00 175 ILE A O 1
ATOM 1353 N N . VAL A 1 176 ? 36.178 -5.461 -54.256 1.00 90.19 176 VAL A N 1
ATOM 1354 C CA . VAL A 1 176 ? 35.971 -6.416 -53.152 1.00 90.19 176 VAL A CA 1
ATOM 1355 C C . VAL A 1 176 ? 36.857 -6.073 -51.953 1.00 90.19 176 VAL A C 1
ATOM 1357 O O . VAL A 1 176 ? 36.360 -6.020 -50.829 1.00 90.19 176 VAL A O 1
ATOM 1360 N N . GLU A 1 177 ? 38.137 -5.761 -52.168 1.00 89.12 177 GLU A N 1
ATOM 1361 C CA . GLU A 1 177 ? 39.050 -5.328 -51.102 1.00 89.12 177 GLU A CA 1
ATOM 1362 C C . GLU A 1 177 ? 38.608 -4.017 -50.437 1.00 89.12 177 GLU A C 1
ATOM 1364 O O . GLU A 1 177 ? 38.737 -3.847 -49.220 1.00 89.12 177 GLU A O 1
ATOM 1369 N N . GLN A 1 178 ? 38.079 -3.067 -51.212 1.00 89.75 178 GLN A N 1
ATOM 1370 C CA . GLN A 1 178 ? 37.558 -1.806 -50.686 1.00 89.75 178 GLN A CA 1
ATOM 1371 C C . GLN A 1 178 ? 36.287 -2.021 -49.851 1.00 89.75 178 GLN A C 1
ATOM 1373 O O . GLN A 1 178 ? 36.153 -1.429 -48.776 1.00 89.75 178 GLN A O 1
ATOM 1378 N N . VAL A 1 179 ? 35.382 -2.897 -50.298 1.00 91.88 179 VAL A N 1
ATOM 1379 C CA . VAL A 1 179 ? 34.188 -3.293 -49.538 1.00 91.88 179 VAL A CA 1
ATOM 1380 C C . VAL A 1 179 ? 34.581 -4.038 -48.262 1.00 91.88 179 VAL A C 1
ATOM 1382 O O . VAL A 1 179 ? 34.084 -3.688 -47.196 1.00 91.88 179 VAL A O 1
ATOM 1385 N N . ALA A 1 180 ? 35.519 -4.989 -48.325 1.00 87.44 180 ALA A N 1
ATOM 1386 C CA . ALA A 1 180 ? 35.997 -5.737 -47.162 1.00 87.44 180 ALA A CA 1
ATOM 1387 C C . ALA A 1 180 ? 36.597 -4.814 -46.086 1.00 87.44 180 ALA A C 1
ATOM 1389 O O . ALA A 1 180 ? 36.234 -4.909 -44.912 1.00 87.44 180 ALA A O 1
ATOM 1390 N N . ARG A 1 181 ? 37.436 -3.846 -46.486 1.00 87.12 181 ARG A N 1
ATOM 1391 C CA . ARG A 1 181 ? 37.948 -2.805 -45.574 1.00 87.12 181 ARG A CA 1
ATOM 1392 C C . ARG A 1 181 ? 36.825 -1.929 -45.010 1.00 87.12 181 ARG A C 1
ATOM 1394 O O . ARG A 1 181 ? 36.829 -1.605 -43.823 1.00 87.12 181 ARG A O 1
ATOM 1401 N N . GLY A 1 182 ? 35.846 -1.573 -45.839 1.00 85.50 182 GLY A N 1
ATOM 1402 C CA . GLY A 1 182 ? 34.685 -0.783 -45.432 1.00 85.50 182 GLY A CA 1
ATOM 1403 C C . GLY A 1 182 ? 33.727 -1.508 -44.478 1.00 85.50 182 GLY A C 1
ATOM 1404 O O . GLY A 1 182 ? 33.080 -0.859 -43.655 1.00 85.50 182 GLY A O 1
ATOM 1405 N N . LEU A 1 183 ? 33.620 -2.834 -44.551 1.00 83.94 183 LEU A N 1
ATOM 1406 C CA . LEU A 1 183 ? 32.783 -3.624 -43.643 1.00 83.94 183 LEU A CA 1
ATOM 1407 C C . LEU A 1 183 ? 33.332 -3.594 -42.212 1.00 83.94 183 LEU A C 1
ATOM 1409 O O . LEU A 1 183 ? 32.556 -3.444 -41.268 1.00 83.94 183 LEU A O 1
ATOM 1413 N N . GLY A 1 184 ? 34.660 -3.637 -42.049 1.00 78.75 184 GLY A N 1
ATOM 1414 C CA . GLY A 1 184 ? 35.308 -3.517 -40.738 1.00 78.75 184 GLY A CA 1
ATOM 1415 C C . GLY A 1 184 ? 34.998 -2.188 -40.039 1.00 78.75 184 GLY A C 1
ATOM 1416 O O . GLY A 1 184 ? 34.663 -2.166 -38.854 1.00 78.75 184 GLY A O 1
ATOM 1417 N N . THR A 1 185 ? 35.020 -1.072 -40.776 1.00 81.56 185 THR A N 1
ATOM 1418 C CA . THR A 1 185 ? 34.659 0.244 -40.219 1.00 81.56 185 THR A CA 1
ATOM 1419 C C . THR A 1 185 ? 33.163 0.360 -39.928 1.00 81.56 185 THR A C 1
ATOM 1421 O O . THR A 1 185 ? 32.778 0.916 -38.898 1.00 81.56 185 THR A O 1
ATOM 1424 N N . SER A 1 186 ? 32.322 -0.229 -40.782 1.00 81.50 186 SER A N 1
ATOM 1425 C CA . SER A 1 186 ? 30.860 -0.209 -40.635 1.00 81.50 186 SER A CA 1
ATOM 1426 C C . SER A 1 186 ? 30.401 -1.012 -39.411 1.00 81.50 186 SER A C 1
ATOM 1428 O O . SER A 1 186 ? 29.556 -0.540 -38.652 1.00 81.50 186 SER A O 1
ATOM 1430 N N . ALA A 1 187 ? 31.015 -2.169 -39.140 1.00 75.88 187 ALA A N 1
ATOM 1431 C CA . ALA A 1 187 ? 30.768 -2.943 -37.921 1.00 75.88 187 ALA A CA 1
ATOM 1432 C C . ALA A 1 187 ? 31.104 -2.140 -36.647 1.00 75.88 187 ALA A C 1
ATOM 1434 O O . ALA A 1 187 ? 30.338 -2.145 -35.681 1.00 75.88 187 ALA A O 1
ATOM 1435 N N . GLY A 1 188 ? 32.204 -1.377 -36.668 1.00 78.62 188 GLY A N 1
ATOM 1436 C CA . GLY A 1 188 ? 32.584 -0.486 -35.569 1.00 78.62 188 GLY A CA 1
ATOM 1437 C C . GLY A 1 188 ? 31.628 0.697 -35.355 1.00 78.62 188 GLY A C 1
ATOM 1438 O O . GLY A 1 188 ? 31.530 1.210 -34.239 1.00 78.62 188 GLY A O 1
ATOM 1439 N N . TRP A 1 189 ? 30.918 1.154 -36.390 1.00 77.25 189 TRP A N 1
ATOM 1440 C CA . TRP A 1 189 ? 29.863 2.170 -36.264 1.00 77.25 189 TRP A CA 1
ATOM 1441 C C . TRP A 1 189 ? 28.569 1.586 -35.702 1.00 77.25 189 TRP A C 1
ATOM 1443 O O . TRP A 1 189 ? 27.999 2.164 -34.778 1.00 77.25 189 TRP A O 1
ATOM 1453 N N . ALA A 1 190 ? 28.148 0.415 -36.186 1.00 77.31 190 ALA A N 1
ATOM 1454 C CA . ALA A 1 190 ? 26.968 -0.278 -35.674 1.00 77.31 190 ALA A CA 1
ATOM 1455 C C . ALA A 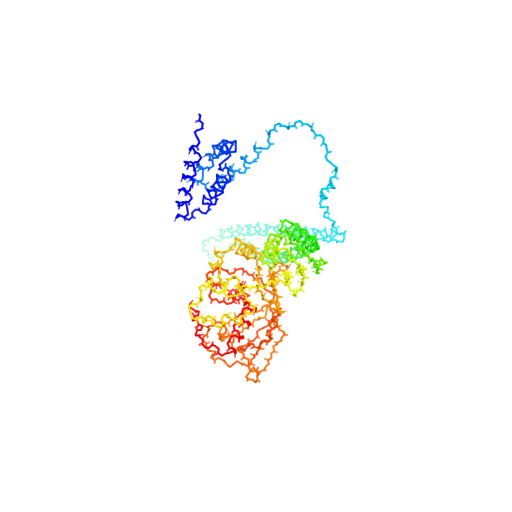1 190 ? 27.103 -0.611 -34.178 1.00 77.31 190 ALA A C 1
ATOM 1457 O O . ALA A 1 190 ? 26.191 -0.335 -33.397 1.00 77.31 190 ALA A O 1
ATOM 1458 N N . ALA A 1 191 ? 28.263 -1.126 -33.754 1.00 78.44 191 ALA A N 1
ATOM 1459 C CA . ALA A 1 191 ? 28.535 -1.415 -32.346 1.00 78.44 191 ALA A CA 1
ATOM 1460 C C . ALA A 1 191 ? 28.440 -0.157 -31.463 1.00 78.44 191 ALA A C 1
ATOM 1462 O O . ALA A 1 191 ? 27.807 -0.188 -30.406 1.00 78.44 191 ALA A O 1
ATOM 1463 N N . ARG A 1 192 ? 29.000 0.972 -31.924 1.00 79.75 192 ARG A N 1
ATOM 1464 C CA . ARG A 1 192 ? 28.920 2.262 -31.219 1.00 79.75 192 ARG A CA 1
ATOM 1465 C C . ARG A 1 192 ? 27.490 2.791 -31.127 1.00 79.75 192 ARG A C 1
ATOM 1467 O O . ARG A 1 192 ? 27.097 3.241 -30.056 1.00 79.75 192 ARG A O 1
ATOM 1474 N N . GLY A 1 193 ? 26.706 2.686 -32.200 1.00 79.62 193 GLY A N 1
ATOM 1475 C CA . GLY A 1 193 ? 25.295 3.086 -32.200 1.00 79.62 193 GLY A CA 1
ATOM 1476 C C . GLY A 1 193 ? 24.456 2.277 -31.205 1.00 79.62 193 GLY A C 1
ATOM 1477 O O . GLY A 1 193 ? 23.723 2.848 -30.401 1.00 79.62 193 GLY A O 1
ATOM 1478 N N . VAL A 1 194 ? 24.623 0.950 -31.186 1.00 80.25 194 VAL A N 1
ATOM 1479 C CA . VAL A 1 194 ? 23.925 0.070 -30.229 1.00 80.25 194 VAL A CA 1
ATOM 1480 C C . VAL A 1 194 ? 24.330 0.376 -28.786 1.00 80.25 194 VAL A C 1
ATOM 1482 O O . VAL A 1 194 ? 23.473 0.416 -27.901 1.00 80.25 194 VAL A O 1
ATOM 1485 N N . GLN A 1 195 ? 25.619 0.605 -28.531 1.00 80.69 195 GLN A N 1
ATOM 1486 C CA . GLN A 1 195 ? 26.108 0.936 -27.194 1.00 80.69 195 GLN A CA 1
ATOM 1487 C C . GLN A 1 195 ? 25.585 2.295 -26.712 1.00 80.69 195 GLN A C 1
ATOM 1489 O O . GLN A 1 195 ? 25.125 2.388 -25.575 1.00 80.69 195 GLN A O 1
ATOM 1494 N N . ALA A 1 196 ? 25.583 3.315 -27.576 1.00 79.12 196 ALA A N 1
ATOM 1495 C CA . ALA A 1 196 ? 24.996 4.619 -27.270 1.00 79.12 196 ALA A CA 1
ATOM 1496 C C . ALA A 1 196 ? 23.508 4.490 -26.914 1.00 79.12 196 ALA A C 1
ATOM 1498 O O . ALA A 1 196 ? 23.078 4.978 -25.874 1.00 79.12 196 ALA A O 1
ATOM 1499 N N . MET A 1 197 ? 22.737 3.735 -27.703 1.00 77.31 197 MET A N 1
ATOM 1500 C CA . MET A 1 197 ? 21.307 3.542 -27.457 1.00 77.31 197 MET A CA 1
ATOM 1501 C C . MET A 1 197 ? 21.020 2.807 -26.138 1.00 77.31 197 MET A C 1
ATOM 1503 O O . MET A 1 197 ? 20.071 3.153 -25.434 1.00 77.31 197 MET A O 1
ATOM 1507 N N . ARG A 1 198 ? 21.852 1.825 -25.758 1.00 77.50 198 ARG A N 1
ATOM 1508 C CA . ARG A 1 198 ? 21.745 1.148 -24.453 1.00 77.50 198 ARG A CA 1
ATOM 1509 C C . ARG A 1 198 ? 22.006 2.100 -23.288 1.00 77.50 198 ARG A C 1
ATOM 1511 O O . ARG A 1 198 ? 21.200 2.138 -22.363 1.00 77.50 198 ARG A O 1
ATOM 1518 N N . LEU A 1 199 ? 23.080 2.889 -23.359 1.00 79.50 199 LEU A N 1
ATOM 1519 C CA . LEU A 1 199 ? 23.416 3.877 -22.328 1.00 79.50 199 LEU A CA 1
ATOM 1520 C C . LEU A 1 199 ? 22.316 4.936 -22.186 1.00 79.50 199 LEU A C 1
ATOM 1522 O O . LEU A 1 199 ? 21.910 5.257 -21.070 1.00 79.50 199 LEU A O 1
ATOM 1526 N N . SER A 1 200 ? 21.778 5.428 -23.304 1.00 80.06 200 SER A N 1
ATOM 1527 C CA . SER A 1 200 ? 20.637 6.345 -23.291 1.00 80.06 200 SER A CA 1
ATOM 1528 C C . SER A 1 200 ? 19.395 5.695 -22.682 1.00 80.06 200 SER A C 1
ATOM 1530 O O . SER A 1 200 ? 18.737 6.312 -21.852 1.00 80.06 200 SER A O 1
ATOM 1532 N N . SER A 1 201 ? 19.089 4.434 -23.007 1.00 74.06 201 SER A N 1
ATOM 1533 C CA . SER A 1 201 ? 17.948 3.721 -22.415 1.00 74.06 201 SER A CA 1
ATOM 1534 C C . SER A 1 201 ? 18.074 3.548 -20.898 1.00 74.06 201 SER A C 1
ATOM 1536 O O . SER A 1 201 ? 17.070 3.650 -20.191 1.00 74.06 201 SER A O 1
ATOM 1538 N N . GLU A 1 202 ? 19.277 3.276 -20.389 1.00 75.88 202 GLU A N 1
ATOM 1539 C CA . GLU A 1 202 ? 19.529 3.204 -18.947 1.00 75.88 202 GLU A CA 1
ATOM 1540 C C . GLU A 1 202 ? 19.344 4.572 -18.285 1.00 75.88 202 GLU A C 1
ATOM 1542 O O . GLU A 1 202 ? 18.627 4.662 -17.288 1.00 75.88 202 GLU A O 1
ATOM 1547 N N . ARG A 1 203 ? 19.890 5.639 -18.886 1.00 78.00 203 ARG A N 1
ATOM 1548 C CA . ARG A 1 203 ? 19.716 7.020 -18.408 1.00 78.00 203 ARG A CA 1
ATOM 1549 C C . ARG A 1 203 ? 18.253 7.457 -18.389 1.00 78.00 203 ARG A C 1
ATOM 1551 O O . ARG A 1 203 ? 17.800 7.987 -17.382 1.00 78.00 203 ARG A O 1
ATOM 1558 N N . ILE A 1 204 ? 17.477 7.181 -19.443 1.00 80.94 204 ILE A N 1
ATOM 1559 C CA . ILE A 1 204 ? 16.028 7.466 -19.451 1.00 80.94 204 ILE A CA 1
ATOM 1560 C C . ILE A 1 204 ? 15.362 6.790 -18.261 1.00 80.94 204 ILE A C 1
ATOM 1562 O O . ILE A 1 204 ? 14.565 7.413 -17.564 1.00 80.94 204 ILE A O 1
ATOM 1566 N N . ARG A 1 205 ? 15.674 5.515 -18.010 1.00 69.44 205 ARG A N 1
ATOM 1567 C CA . ARG A 1 205 ? 15.061 4.759 -16.917 1.00 69.44 205 ARG A CA 1
ATOM 1568 C C . ARG A 1 205 ? 15.408 5.346 -15.549 1.00 69.44 205 ARG A C 1
ATOM 1570 O O . ARG A 1 205 ? 14.526 5.423 -14.695 1.00 69.44 205 ARG A O 1
ATOM 1577 N N . THR A 1 206 ? 16.659 5.748 -15.331 1.00 73.75 206 THR A N 1
ATOM 1578 C CA . THR A 1 206 ? 17.065 6.376 -14.068 1.00 73.75 206 THR A CA 1
ATOM 1579 C C . THR A 1 206 ? 16.413 7.741 -13.897 1.00 73.75 206 THR A C 1
ATOM 1581 O O . THR A 1 206 ? 15.789 7.968 -12.866 1.00 73.75 206 THR A O 1
ATOM 1584 N N . GLU A 1 207 ? 16.454 8.605 -14.914 1.00 79.00 207 GLU A N 1
ATOM 1585 C CA . GLU A 1 207 ? 15.865 9.950 -14.845 1.00 79.00 207 GLU A CA 1
ATOM 1586 C C . GLU A 1 207 ? 14.342 9.897 -14.675 1.00 79.00 207 GLU A C 1
ATOM 1588 O O . GLU A 1 207 ? 13.787 10.578 -13.820 1.00 79.00 207 GLU A O 1
ATOM 1593 N N . THR A 1 208 ? 13.641 9.022 -15.403 1.00 72.19 208 THR A N 1
ATOM 1594 C CA . THR A 1 208 ? 12.185 8.844 -15.234 1.00 72.19 208 THR A CA 1
ATOM 1595 C C . THR A 1 208 ? 11.814 8.301 -13.855 1.00 72.19 208 THR A C 1
ATOM 1597 O O . THR A 1 208 ? 10.830 8.757 -13.265 1.00 72.19 208 THR A O 1
ATOM 1600 N N . SER A 1 209 ? 12.589 7.354 -13.314 1.00 69.06 209 SER A N 1
ATOM 1601 C CA . SER A 1 209 ? 12.382 6.835 -11.957 1.00 69.06 209 SER A CA 1
ATOM 1602 C C . SER A 1 209 ? 12.580 7.927 -10.911 1.00 69.06 209 SER A C 1
ATOM 1604 O O . SER A 1 209 ? 11.747 8.083 -10.016 1.00 69.06 209 SER A O 1
ATOM 1606 N N . SER A 1 210 ? 13.654 8.700 -11.041 1.00 72.25 210 SER A N 1
ATOM 1607 C CA . SER A 1 210 ? 13.931 9.826 -10.164 1.00 72.25 210 SER A CA 1
ATOM 1608 C C . SER A 1 210 ? 12.800 10.853 -10.273 1.00 72.25 210 SER A C 1
ATOM 1610 O O . SER A 1 210 ? 12.201 11.199 -9.256 1.00 72.25 210 SER A O 1
ATOM 1612 N N . THR A 1 211 ? 12.448 11.335 -11.473 1.00 73.94 211 THR A N 1
ATOM 1613 C CA . THR A 1 211 ? 11.397 12.358 -11.674 1.00 73.94 211 THR A CA 1
ATOM 1614 C C . THR A 1 211 ? 10.068 11.929 -11.066 1.00 73.94 211 THR A C 1
ATOM 1616 O O . THR A 1 211 ? 9.384 12.723 -10.423 1.00 73.94 211 THR A O 1
ATOM 1619 N N . ARG A 1 212 ? 9.719 10.645 -11.184 1.00 64.75 212 ARG A N 1
ATOM 1620 C CA . ARG A 1 212 ? 8.541 10.086 -10.517 1.00 64.75 212 ARG A CA 1
ATOM 1621 C C . ARG A 1 212 ? 8.619 10.200 -8.989 1.00 64.75 212 ARG A C 1
ATOM 1623 O O . ARG A 1 212 ? 7.597 10.485 -8.365 1.00 64.75 212 ARG A O 1
ATOM 1630 N N . SER A 1 213 ? 9.788 9.974 -8.392 1.00 68.25 213 SER A N 1
ATOM 1631 C CA . SER A 1 213 ? 10.009 10.144 -6.950 1.00 68.25 213 SER A CA 1
ATOM 1632 C C . SER A 1 213 ? 9.770 11.594 -6.516 1.00 68.25 213 SER A C 1
ATOM 1634 O O . SER A 1 213 ? 8.987 11.832 -5.599 1.00 68.25 213 SER A O 1
ATOM 1636 N N . ASP A 1 214 ? 10.342 12.570 -7.217 1.00 70.44 214 ASP A N 1
ATOM 1637 C CA . ASP A 1 214 ? 10.208 13.993 -6.870 1.00 70.44 214 ASP A CA 1
ATOM 1638 C C . ASP A 1 214 ? 8.770 14.489 -7.027 1.00 70.44 214 ASP A C 1
ATOM 1640 O O . ASP A 1 214 ? 8.221 15.130 -6.133 1.00 70.44 214 ASP A O 1
ATOM 1644 N N . LEU A 1 215 ? 8.102 14.106 -8.120 1.00 68.88 215 LEU A N 1
ATOM 1645 C CA . LEU A 1 215 ? 6.679 14.394 -8.305 1.00 68.88 215 LEU A CA 1
ATOM 1646 C C . LEU A 1 215 ? 5.820 13.774 -7.196 1.00 68.88 215 LEU A C 1
ATOM 1648 O O . LEU A 1 215 ? 4.798 14.340 -6.815 1.00 68.88 215 LEU A O 1
ATOM 1652 N N . THR A 1 216 ? 6.219 12.618 -6.661 1.00 64.75 216 THR A N 1
ATOM 1653 C CA . THR A 1 216 ? 5.540 12.011 -5.508 1.00 64.75 216 THR A CA 1
ATOM 1654 C C . THR A 1 216 ? 5.773 12.835 -4.242 1.00 64.75 216 THR A C 1
ATOM 1656 O O . THR A 1 216 ? 4.838 13.021 -3.465 1.00 64.75 216 THR A O 1
ATOM 1659 N N . GLN A 1 217 ? 6.977 13.380 -4.045 1.00 66.81 217 GLN A N 1
ATOM 1660 C CA . GLN A 1 217 ? 7.289 14.255 -2.912 1.00 66.81 217 GLN A CA 1
ATOM 1661 C C . GLN A 1 217 ? 6.502 15.568 -2.958 1.00 66.81 217 GLN A C 1
ATOM 1663 O O . GLN A 1 217 ? 5.940 15.967 -1.942 1.00 66.81 217 GLN A O 1
ATOM 1668 N N . LEU A 1 218 ? 6.378 16.181 -4.137 1.00 66.75 218 LEU A N 1
ATOM 1669 C CA . LEU A 1 218 ? 5.614 17.416 -4.347 1.00 66.75 218 LEU A CA 1
ATOM 1670 C C . LEU A 1 218 ? 4.117 17.278 -4.065 1.00 66.75 218 LEU A C 1
ATOM 1672 O O . LEU A 1 218 ? 3.434 18.255 -3.781 1.00 66.75 218 LEU A O 1
ATOM 1676 N N . ARG A 1 219 ? 3.589 16.056 -4.147 1.00 65.38 219 ARG A N 1
ATOM 1677 C CA . ARG A 1 219 ? 2.168 15.760 -3.924 1.00 65.38 219 ARG A CA 1
ATOM 1678 C C . ARG A 1 219 ? 1.880 15.338 -2.486 1.00 65.38 219 ARG A C 1
ATOM 1680 O O . ARG A 1 219 ? 0.741 14.962 -2.189 1.00 65.38 219 ARG A O 1
ATOM 1687 N N . ARG A 1 220 ? 2.888 15.370 -1.604 1.00 74.44 220 ARG A N 1
ATOM 1688 C CA . ARG A 1 220 ? 2.714 15.053 -0.188 1.00 74.44 220 ARG A CA 1
ATOM 1689 C C . ARG A 1 220 ? 1.899 16.151 0.488 1.00 74.44 220 ARG A C 1
ATOM 1691 O O . ARG A 1 220 ? 2.200 17.332 0.393 1.00 74.44 220 ARG A O 1
ATOM 1698 N N . THR A 1 221 ? 0.864 15.730 1.190 1.00 75.75 221 THR A N 1
ATOM 1699 C CA . THR A 1 221 ? 0.048 16.550 2.074 1.00 75.75 221 THR A CA 1
ATOM 1700 C C . THR A 1 221 ? 0.055 15.934 3.469 1.00 75.75 221 THR A C 1
ATOM 1702 O O . THR A 1 221 ? 0.457 14.784 3.653 1.00 75.75 221 THR A O 1
ATOM 1705 N N . SER A 1 222 ? -0.369 16.703 4.461 1.00 84.25 222 SER A N 1
ATOM 1706 C CA . SER A 1 222 ? -0.544 16.221 5.826 1.00 84.25 222 SER A CA 1
ATOM 1707 C C . SER A 1 222 ? -1.893 15.509 5.958 1.00 84.25 222 SER A C 1
ATOM 1709 O O . SER A 1 222 ? -2.914 15.967 5.441 1.00 84.25 222 SER A O 1
ATOM 1711 N N . LEU A 1 223 ? -1.921 14.402 6.703 1.00 88.50 223 LEU A N 1
ATOM 1712 C CA . LEU A 1 223 ? -3.159 13.700 7.064 1.00 88.50 223 LEU A CA 1
ATOM 1713 C C . LEU A 1 223 ? -4.106 14.515 7.956 1.00 88.50 223 LEU A C 1
ATOM 1715 O O . LEU A 1 223 ? -5.246 14.102 8.162 1.00 88.50 223 LEU A O 1
ATOM 1719 N N . ARG A 1 224 ? -3.684 15.688 8.439 1.00 88.69 224 ARG A N 1
ATOM 1720 C CA . ARG A 1 224 ? -4.485 16.621 9.239 1.00 88.69 224 ARG A CA 1
ATOM 1721 C C . ARG A 1 224 ? -5.796 16.987 8.557 1.00 88.69 224 ARG A C 1
ATOM 1723 O O . ARG A 1 224 ? -6.821 17.021 9.226 1.00 88.69 224 ARG A O 1
ATOM 1730 N N . TRP A 1 225 ? -5.778 17.195 7.239 1.00 87.81 225 TRP A N 1
ATOM 1731 C CA . TRP A 1 225 ? -6.998 17.466 6.475 1.00 87.81 225 TRP A CA 1
ATOM 1732 C C . TRP A 1 225 ? -7.993 16.299 6.551 1.00 87.81 225 TRP A C 1
ATOM 1734 O O . TRP A 1 225 ? -9.174 16.518 6.810 1.00 87.81 225 TRP A O 1
ATOM 1744 N N . LEU A 1 226 ? -7.514 15.060 6.381 1.00 91.56 226 LEU A N 1
ATOM 1745 C CA . LEU A 1 226 ? -8.355 13.864 6.455 1.00 91.56 226 LEU A CA 1
ATOM 1746 C C . LEU A 1 226 ? -8.922 13.692 7.868 1.00 91.56 226 LEU A C 1
ATOM 1748 O O . LEU A 1 226 ? -10.129 13.559 8.026 1.00 91.56 226 LEU A O 1
ATOM 1752 N N . LEU A 1 227 ? -8.062 13.726 8.890 1.00 93.88 227 LEU A N 1
ATOM 1753 C CA . LEU A 1 227 ? -8.477 13.549 10.283 1.00 93.88 227 LEU A CA 1
ATOM 1754 C C . LEU A 1 227 ? -9.469 14.629 10.734 1.00 93.88 227 LEU A C 1
ATOM 1756 O O . LEU A 1 227 ? -10.456 14.296 11.380 1.00 93.88 227 LEU A O 1
ATOM 1760 N N . GLY A 1 228 ? -9.260 15.889 10.338 1.00 92.50 228 GLY A N 1
ATOM 1761 C CA . GLY A 1 228 ? -10.195 16.978 10.631 1.00 92.50 228 GLY A CA 1
ATOM 1762 C C . GLY A 1 228 ? -11.554 16.788 9.952 1.00 92.50 228 GLY A C 1
ATOM 1763 O O . GLY A 1 228 ? -12.588 16.968 10.584 1.00 92.50 228 GLY A O 1
ATOM 1764 N N . ARG A 1 229 ? -11.581 16.333 8.690 1.00 93.38 229 ARG A N 1
ATOM 1765 C CA . ARG A 1 229 ? -12.838 15.992 7.996 1.00 93.38 229 ARG A CA 1
ATOM 1766 C C . ARG A 1 229 ? -13.598 14.860 8.689 1.00 93.38 229 ARG A C 1
ATOM 1768 O O . ARG A 1 229 ? -14.822 14.914 8.771 1.00 93.38 229 ARG A O 1
ATOM 1775 N N . LEU A 1 230 ? -12.882 13.843 9.171 1.00 94.25 230 LEU A N 1
ATOM 1776 C CA . LEU A 1 230 ? -13.472 12.732 9.918 1.00 94.25 230 LEU A CA 1
ATOM 1777 C C . LEU A 1 230 ? -14.018 13.186 11.277 1.00 94.25 230 LEU A C 1
ATOM 1779 O O . LEU A 1 230 ? -15.103 12.755 11.657 1.00 94.25 230 LEU A O 1
ATOM 1783 N N . GLU A 1 231 ? -13.303 14.066 11.980 1.00 95.50 231 GLU A N 1
ATOM 1784 C CA . GLU A 1 231 ? -13.758 14.671 13.235 1.00 95.50 231 GLU A CA 1
ATOM 1785 C C . GLU A 1 231 ? -15.045 15.476 13.047 1.00 95.50 231 GLU A C 1
ATOM 1787 O O . GLU A 1 231 ? -16.021 15.211 13.748 1.00 95.50 231 GLU A O 1
ATOM 1792 N N . SER A 1 232 ? -15.087 16.397 12.076 1.00 94.75 232 SER A N 1
ATOM 1793 C CA . SER A 1 232 ? -16.292 17.191 11.797 1.00 94.75 232 SER A CA 1
ATOM 1794 C C . SER A 1 232 ? -17.492 16.293 11.497 1.00 94.75 232 SER A C 1
ATOM 1796 O O . SER A 1 232 ? -18.540 16.441 12.117 1.00 94.75 232 SER A O 1
ATOM 1798 N N . ALA A 1 233 ? -17.316 15.290 10.631 1.00 92.31 233 ALA A N 1
ATOM 1799 C CA . ALA A 1 233 ? -18.383 14.349 10.301 1.00 92.31 233 ALA A CA 1
ATOM 1800 C C . ALA A 1 233 ? -18.835 13.505 11.507 1.00 92.31 233 ALA A C 1
ATOM 1802 O O . ALA A 1 233 ? -20.017 13.182 11.624 1.00 92.31 233 ALA A O 1
ATOM 1803 N N . ALA A 1 234 ? -17.913 13.131 12.403 1.00 92.25 234 ALA A N 1
ATOM 1804 C CA . ALA A 1 234 ? -18.243 12.398 13.622 1.00 92.25 234 ALA A CA 1
ATOM 1805 C C . ALA A 1 234 ? -19.107 13.240 14.570 1.00 92.25 234 ALA A C 1
ATOM 1807 O O . ALA A 1 234 ? -20.100 12.738 15.096 1.00 92.25 234 ALA A O 1
ATOM 1808 N N . LEU A 1 235 ? -18.730 14.507 14.774 1.00 93.50 235 LEU A N 1
ATOM 1809 C CA . LEU A 1 235 ? -19.436 15.441 15.651 1.00 93.50 235 LEU A CA 1
ATOM 1810 C C . LEU A 1 235 ? -20.819 15.805 15.094 1.00 93.50 235 LEU A C 1
ATOM 1812 O O . LEU A 1 235 ? -21.799 15.701 15.827 1.00 93.50 235 LEU A O 1
ATOM 1816 N N . GLU A 1 236 ? -20.913 16.129 13.799 1.00 92.50 236 GLU A N 1
ATOM 1817 C CA . GLU A 1 236 ? -22.187 16.410 13.115 1.00 92.50 236 GLU A CA 1
ATOM 1818 C C . GLU A 1 236 ? -23.158 15.224 13.222 1.00 92.50 236 GLU A C 1
ATOM 1820 O O . GLU A 1 236 ? -24.335 15.390 13.540 1.00 92.50 236 GLU A O 1
ATOM 1825 N N . LEU A 1 237 ? -22.667 14.001 12.999 1.00 88.62 237 LEU A N 1
ATOM 1826 C CA . LEU A 1 237 ? -23.497 12.802 13.084 1.00 88.62 237 LEU A CA 1
ATOM 1827 C C . LEU A 1 237 ? -23.911 12.477 14.524 1.00 88.62 237 LEU A C 1
ATOM 1829 O O . LEU A 1 237 ? -25.022 11.999 14.753 1.00 88.62 237 LEU A O 1
ATOM 1833 N N . ALA A 1 238 ? -23.027 12.712 15.496 1.00 88.38 238 ALA A N 1
ATOM 1834 C CA . ALA A 1 238 ? -23.352 12.533 16.904 1.00 88.38 238 ALA A CA 1
ATOM 1835 C C . ALA A 1 238 ? -24.464 13.499 17.332 1.00 88.38 238 ALA A C 1
ATOM 1837 O O . ALA A 1 238 ? -25.420 13.064 17.972 1.00 88.38 238 ALA A O 1
ATOM 1838 N N . GLU A 1 239 ? -24.387 14.764 16.913 1.00 89.31 239 GLU A N 1
ATOM 1839 C CA . GLU A 1 239 ? -25.412 15.778 17.174 1.00 89.31 239 GLU A CA 1
ATOM 1840 C C . GLU A 1 239 ? -26.765 15.387 16.564 1.00 89.31 239 GLU A C 1
ATOM 1842 O O . GLU A 1 239 ? -27.772 15.358 17.272 1.00 89.31 239 GLU A O 1
ATOM 1847 N N . GLN A 1 240 ? -26.782 14.968 15.293 1.00 87.12 240 GLN A N 1
ATOM 1848 C CA . GLN A 1 240 ? -27.995 14.487 14.614 1.00 87.12 240 GLN A CA 1
ATOM 1849 C C . GLN A 1 240 ? -28.653 13.288 15.317 1.00 87.12 240 GLN A C 1
ATOM 1851 O O . GLN A 1 240 ? -29.868 13.118 15.238 1.00 87.12 240 GLN A O 1
ATOM 1856 N N . GLN A 1 241 ? -27.865 12.452 15.998 1.00 85.56 241 GLN A N 1
ATOM 1857 C CA . GLN A 1 241 ? -28.338 11.269 16.726 1.00 85.56 241 GLN A CA 1
ATOM 1858 C C . GLN A 1 241 ? -28.527 11.511 18.236 1.00 85.56 241 GLN A C 1
ATOM 1860 O O . GLN A 1 241 ? -28.763 10.555 18.978 1.00 85.56 241 GLN A O 1
ATOM 1865 N N . GLY A 1 242 ? -28.390 12.753 18.716 1.00 84.50 242 GLY A N 1
ATOM 1866 C CA . GLY A 1 242 ? -28.534 13.090 20.137 1.00 84.50 242 GLY A CA 1
ATOM 1867 C C . GLY A 1 242 ? -27.465 12.469 21.048 1.00 84.50 242 GLY A C 1
ATOM 1868 O O . GLY A 1 242 ? -27.730 12.193 22.218 1.00 84.50 242 GLY A O 1
ATOM 1869 N N . LYS A 1 243 ? -26.261 12.204 20.528 1.00 86.38 243 LYS A N 1
ATOM 1870 C CA . LYS A 1 243 ? -25.129 11.579 21.237 1.00 86.38 243 LYS A CA 1
ATOM 1871 C C . LYS A 1 243 ? -24.060 12.615 21.590 1.00 86.38 243 LYS A C 1
ATOM 1873 O O . LYS A 1 243 ? -23.831 13.562 20.846 1.00 86.38 243 LYS A O 1
ATOM 1878 N N . GLN A 1 244 ? -23.353 12.416 22.707 1.00 88.88 244 GLN A N 1
ATOM 1879 C CA . GLN A 1 244 ? -22.214 13.259 23.100 1.00 88.88 244 GLN A CA 1
ATOM 1880 C C . GLN A 1 244 ? -20.901 12.505 22.883 1.00 88.88 244 GLN A C 1
ATOM 1882 O O . GLN A 1 244 ? -20.560 11.618 23.663 1.00 88.88 244 GLN A O 1
ATOM 1887 N N . VAL A 1 245 ? -20.136 12.864 21.851 1.00 89.75 245 VAL A N 1
ATOM 1888 C CA . VAL A 1 245 ? -18.882 12.172 21.513 1.00 89.75 245 VAL A CA 1
ATOM 1889 C C . VAL A 1 245 ? -17.692 13.119 21.632 1.00 89.75 245 VAL A C 1
ATOM 1891 O O . VAL A 1 245 ? -17.728 14.238 21.130 1.00 89.75 245 VAL A O 1
ATOM 1894 N N . ARG A 1 246 ? -16.620 12.668 22.293 1.00 92.75 246 ARG A N 1
ATOM 1895 C CA . ARG A 1 246 ? -15.311 13.336 22.260 1.00 92.75 246 ARG A CA 1
ATOM 1896 C C . ARG A 1 246 ? -14.422 12.655 21.233 1.00 92.75 246 ARG A C 1
ATOM 1898 O O . ARG A 1 246 ? -14.204 11.451 21.330 1.00 92.75 246 ARG A O 1
ATOM 1905 N N . VAL A 1 247 ? -13.875 13.427 20.302 1.00 94.81 247 VAL A N 1
ATOM 1906 C CA . VAL A 1 247 ? -12.938 12.930 19.292 1.00 94.81 247 VAL A CA 1
ATOM 1907 C C . VAL A 1 247 ? -11.510 13.283 19.707 1.00 94.81 247 VAL A C 1
ATOM 1909 O O . VAL A 1 247 ? -11.242 14.392 20.165 1.00 94.81 247 VAL A O 1
ATOM 1912 N N . GLN A 1 248 ? -10.589 12.327 19.598 1.00 95.38 248 GLN A N 1
ATOM 1913 C CA . GLN A 1 248 ? -9.155 12.545 19.777 1.00 95.38 248 GLN A CA 1
ATOM 1914 C C . GLN A 1 248 ? -8.411 12.219 18.488 1.00 95.38 248 GLN A C 1
ATOM 1916 O O . GLN A 1 248 ? -8.555 11.126 17.942 1.00 95.38 248 GLN A O 1
ATOM 1921 N N . LEU A 1 249 ? -7.589 13.162 18.030 1.00 95.25 249 LEU A N 1
ATOM 1922 C CA . LEU A 1 249 ? -6.797 13.031 16.812 1.00 95.25 249 LEU A CA 1
ATOM 1923 C C . LEU A 1 249 ? -5.326 12.790 17.138 1.00 95.25 249 LEU A C 1
ATOM 1925 O O . LEU A 1 249 ? -4.733 13.505 17.948 1.00 95.25 249 LEU A O 1
ATOM 1929 N N . LYS A 1 250 ? -4.702 11.837 16.444 1.00 94.06 250 LYS A N 1
ATOM 1930 C CA . LYS A 1 250 ? -3.258 11.593 16.528 1.00 94.06 250 LYS A CA 1
ATOM 1931 C C . LYS A 1 250 ? -2.667 11.299 15.156 1.00 94.06 250 LYS A C 1
ATOM 1933 O O . LYS A 1 250 ? -3.266 10.605 14.342 1.00 94.06 250 LYS A O 1
ATOM 1938 N N . GLY A 1 251 ? -1.462 11.810 14.907 1.00 90.44 251 GLY A N 1
ATOM 1939 C CA . GLY A 1 251 ? -0.732 11.541 13.665 1.00 90.44 251 GLY A CA 1
ATOM 1940 C C . GLY A 1 251 ? -1.178 12.371 12.458 1.00 90.44 251 GLY A C 1
ATOM 1941 O O . GLY A 1 251 ? -0.905 11.988 11.324 1.00 90.44 251 GLY A O 1
ATOM 1942 N N . GLY A 1 252 ? -1.829 13.519 12.680 1.00 88.44 252 GLY A N 1
ATOM 1943 C CA . GLY A 1 252 ? -2.216 14.434 11.601 1.00 88.44 252 GLY A CA 1
ATOM 1944 C C . GLY A 1 252 ? -1.029 14.940 10.778 1.00 88.44 252 GLY A C 1
ATOM 1945 O O . GLY A 1 252 ? -1.141 15.076 9.566 1.00 88.44 252 GLY A O 1
ATOM 1946 N N . ASP A 1 253 ? 0.142 15.133 11.381 1.00 86.38 253 ASP A N 1
ATOM 1947 C CA . ASP A 1 253 ? 1.336 15.633 10.679 1.00 86.38 253 ASP A CA 1
ATOM 1948 C C . ASP A 1 253 ? 2.002 14.600 9.758 1.00 86.38 253 ASP A C 1
ATOM 1950 O O . ASP A 1 253 ? 2.986 14.904 9.086 1.00 86.38 253 ASP A O 1
ATOM 1954 N N . LEU A 1 254 ? 1.472 13.375 9.692 1.00 85.75 254 LEU A N 1
ATOM 1955 C CA . LEU A 1 254 ? 2.036 12.328 8.857 1.00 85.75 254 LEU A CA 1
ATOM 1956 C C . LEU A 1 254 ? 1.890 12.682 7.358 1.00 85.75 254 LEU A C 1
ATOM 1958 O O . LEU A 1 254 ? 0.765 12.892 6.890 1.00 85.75 254 LEU A O 1
ATOM 1962 N N . PRO A 1 255 ? 2.996 12.715 6.585 1.00 82.19 255 PRO A N 1
ATOM 1963 C CA . PRO A 1 255 ? 2.951 13.043 5.164 1.00 82.19 255 PRO A CA 1
ATOM 1964 C C . PRO A 1 255 ? 2.412 11.868 4.335 1.00 82.19 255 PRO A C 1
ATOM 1966 O O . PRO A 1 255 ? 2.826 10.718 4.524 1.00 82.19 255 PRO A O 1
ATOM 1969 N N . ILE A 1 256 ? 1.524 12.151 3.381 1.00 83.25 256 ILE A N 1
ATOM 1970 C CA . ILE A 1 256 ? 0.884 11.182 2.474 1.00 83.25 256 ILE A CA 1
ATOM 1971 C C . ILE A 1 256 ? 0.646 11.800 1.087 1.00 83.25 256 ILE A C 1
ATOM 1973 O O . ILE A 1 256 ? 0.457 13.005 0.984 1.00 83.25 256 ILE A O 1
ATOM 1977 N N . ASP A 1 257 ? 0.605 11.008 0.011 1.00 79.12 257 ASP A N 1
ATOM 1978 C CA . ASP A 1 257 ? 0.117 11.493 -1.292 1.00 79.12 257 ASP A CA 1
ATOM 1979 C C . ASP A 1 257 ? -1.332 12.005 -1.184 1.00 79.12 257 ASP A C 1
ATOM 1981 O O . ASP A 1 257 ? -2.219 11.320 -0.667 1.00 79.12 257 ASP A O 1
ATOM 1985 N N . ARG A 1 258 ? -1.588 13.206 -1.710 1.00 79.50 258 ARG A N 1
ATOM 1986 C CA . ARG A 1 258 ? -2.907 13.847 -1.659 1.00 79.50 258 ARG A CA 1
ATOM 1987 C C . ARG A 1 258 ? -4.039 13.006 -2.261 1.00 79.50 258 ARG A C 1
ATOM 1989 O O . ARG A 1 258 ? -5.106 12.934 -1.663 1.00 79.50 258 ARG A O 1
ATOM 1996 N N . ARG A 1 259 ? -3.828 12.334 -3.401 1.00 77.00 259 ARG A N 1
ATOM 1997 C CA . ARG A 1 259 ? -4.872 11.478 -4.006 1.00 77.00 259 ARG A CA 1
ATOM 1998 C C . ARG A 1 259 ? -5.156 10.261 -3.141 1.00 77.00 259 ARG A C 1
ATOM 2000 O O . ARG A 1 259 ? -6.283 9.776 -3.131 1.00 77.00 259 ARG A O 1
ATOM 2007 N N . LEU A 1 260 ? -4.143 9.736 -2.455 1.00 80.06 260 LEU A N 1
ATOM 2008 C CA . LEU A 1 260 ? -4.339 8.643 -1.510 1.00 80.06 260 LEU A CA 1
ATOM 2009 C C . LEU A 1 260 ? -5.198 9.107 -0.328 1.00 80.06 260 LEU A C 1
ATOM 2011 O O . LEU A 1 260 ? -6.156 8.421 0.007 1.00 80.06 260 LEU A O 1
ATOM 2015 N N . ALA A 1 261 ? -4.924 10.291 0.230 1.00 84.81 261 ALA A N 1
ATOM 2016 C CA . ALA A 1 261 ? -5.748 10.888 1.285 1.00 84.81 261 ALA A CA 1
ATOM 2017 C C . ALA A 1 261 ? -7.198 11.135 0.832 1.00 84.81 261 ALA A C 1
ATOM 2019 O O . ALA A 1 261 ? -8.127 10.762 1.542 1.00 84.81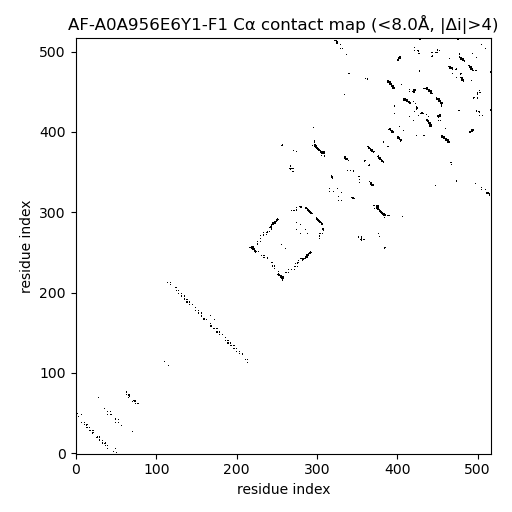 261 ALA A O 1
ATOM 2020 N N . GLU A 1 262 ? -7.398 11.696 -0.365 1.00 85.38 262 GLU A N 1
ATOM 2021 C CA . GLU A 1 262 ? -8.730 11.937 -0.940 1.00 85.38 262 GLU A CA 1
ATOM 2022 C C . GLU A 1 262 ? -9.509 10.628 -1.138 1.00 85.38 262 GLU A C 1
ATOM 2024 O O . GLU A 1 262 ? -10.677 10.543 -0.775 1.00 85.38 262 GLU A O 1
ATOM 2029 N N . ARG A 1 263 ? -8.859 9.570 -1.642 1.00 83.62 263 ARG A N 1
ATOM 2030 C CA . ARG A 1 263 ? -9.499 8.255 -1.834 1.00 83.62 263 ARG A CA 1
ATOM 2031 C C . ARG A 1 263 ? -9.747 7.495 -0.526 1.00 83.62 263 ARG A C 1
ATOM 2033 O O . ARG A 1 263 ? -10.574 6.588 -0.515 1.00 83.62 263 ARG A O 1
ATOM 2040 N N . LEU A 1 264 ? -9.023 7.817 0.548 1.00 87.56 264 LEU A N 1
ATOM 2041 C CA . LEU A 1 264 ? -9.234 7.241 1.880 1.00 87.56 264 LEU A CA 1
ATOM 2042 C C . LEU A 1 264 ? -10.395 7.886 2.637 1.00 87.56 264 LEU A C 1
ATOM 2044 O O . LEU A 1 264 ? -10.871 7.290 3.603 1.00 87.56 264 LEU A O 1
ATOM 2048 N N . LEU A 1 265 ? -10.852 9.067 2.213 1.00 89.62 265 LEU A N 1
ATOM 2049 C CA . LEU A 1 265 ? -11.915 9.796 2.894 1.00 89.62 265 LEU A CA 1
ATOM 2050 C C . LEU A 1 265 ? -13.198 8.967 2.993 1.00 89.62 265 LEU A C 1
ATOM 2052 O O . LEU A 1 265 ? -13.677 8.734 4.098 1.00 89.62 265 LEU A O 1
ATOM 2056 N N . ASP A 1 266 ? -13.703 8.461 1.870 1.00 84.94 266 ASP A N 1
ATOM 2057 C CA . ASP A 1 266 ? -14.951 7.691 1.825 1.00 84.94 266 ASP A CA 1
ATOM 2058 C C . ASP A 1 266 ? -14.933 6.425 2.707 1.00 84.94 266 ASP A C 1
ATOM 2060 O O . ASP A 1 266 ? -15.833 6.272 3.541 1.00 84.94 266 ASP A O 1
ATOM 2064 N N . PRO A 1 267 ? -13.935 5.515 2.608 1.00 83.81 267 PRO A N 1
ATOM 2065 C CA . PRO A 1 267 ? -13.907 4.334 3.466 1.00 83.81 267 PRO A CA 1
ATOM 2066 C C . PRO A 1 267 ? -13.732 4.694 4.946 1.00 83.81 267 PRO A C 1
ATOM 2068 O O . PRO A 1 267 ? -14.363 4.064 5.792 1.00 83.81 267 PRO A O 1
ATOM 2071 N N . ALA A 1 268 ? -12.933 5.712 5.281 1.00 90.44 268 ALA A N 1
ATOM 2072 C CA . ALA A 1 268 ? -12.751 6.132 6.669 1.00 90.44 268 ALA A CA 1
ATOM 2073 C C . ALA A 1 268 ? -14.014 6.795 7.251 1.00 90.44 268 ALA A C 1
ATOM 2075 O O . ALA A 1 268 ? -14.392 6.489 8.383 1.00 90.44 268 ALA A O 1
ATOM 2076 N N . LEU A 1 269 ? -14.719 7.626 6.472 1.00 89.56 269 LEU A N 1
ATOM 2077 C CA . LEU A 1 269 ? -16.015 8.200 6.856 1.00 89.56 269 LEU A CA 1
ATOM 2078 C C . LEU A 1 269 ? -17.030 7.106 7.167 1.00 89.56 269 LEU A C 1
ATOM 2080 O O . LEU A 1 269 ? -17.788 7.217 8.127 1.00 89.56 269 LEU A O 1
ATOM 2084 N N . GLN A 1 270 ? -17.033 6.028 6.384 1.00 83.94 270 GLN A N 1
ATOM 2085 C CA . GLN A 1 270 ? -17.928 4.909 6.630 1.00 83.94 270 GLN A CA 1
ATOM 2086 C C . GLN A 1 270 ? -17.632 4.202 7.961 1.00 83.94 270 GLN A C 1
ATOM 2088 O O . GLN A 1 270 ? -18.567 3.836 8.674 1.00 83.94 270 GLN A O 1
ATOM 2093 N N . LEU A 1 271 ? -16.358 4.044 8.333 1.00 85.00 271 LEU A N 1
ATOM 2094 C CA . LEU A 1 271 ? -15.981 3.484 9.637 1.00 85.00 271 LEU A CA 1
ATOM 2095 C C . LEU A 1 271 ? -16.402 4.398 10.791 1.00 85.00 271 LEU A C 1
ATOM 2097 O O . LEU A 1 271 ? -16.964 3.916 11.772 1.00 85.00 271 LEU A O 1
ATOM 2101 N N . VAL A 1 272 ? -16.203 5.711 10.649 1.00 88.62 272 VAL A N 1
ATOM 2102 C CA . VAL A 1 272 ? -16.652 6.708 11.631 1.00 88.62 272 VAL A CA 1
ATOM 2103 C C . VAL A 1 272 ? -18.172 6.670 11.793 1.00 88.62 272 VAL A C 1
ATOM 2105 O O . VAL A 1 272 ? -18.668 6.598 12.915 1.00 88.62 272 VAL A O 1
ATOM 2108 N N . ARG A 1 273 ? -18.928 6.631 10.688 1.00 85.06 273 ARG A N 1
ATOM 2109 C CA . ARG A 1 273 ? -20.394 6.491 10.713 1.00 85.06 273 ARG A CA 1
ATOM 2110 C C . ARG A 1 273 ? -20.833 5.242 11.465 1.00 85.06 273 ARG A C 1
ATOM 2112 O O . ARG A 1 273 ? -21.769 5.318 12.261 1.00 85.06 273 ARG A O 1
ATOM 2119 N N . ASN A 1 274 ? -20.158 4.116 11.237 1.00 78.50 274 ASN A N 1
ATOM 2120 C CA . ASN A 1 274 ? -20.454 2.865 11.929 1.00 78.50 274 ASN A CA 1
ATOM 2121 C C . ASN A 1 274 ? -20.190 2.984 13.436 1.00 78.50 274 ASN A C 1
ATOM 2123 O O . ASN A 1 274 ? -21.039 2.572 14.225 1.00 78.50 274 ASN A O 1
ATOM 2127 N N . ALA A 1 275 ? -19.064 3.583 13.834 1.00 83.19 275 ALA A N 1
ATOM 2128 C CA . ALA A 1 275 ? -18.734 3.810 15.238 1.00 83.19 275 ALA A CA 1
ATOM 2129 C C . ALA A 1 275 ? -19.783 4.706 15.920 1.00 83.19 275 ALA A C 1
ATOM 2131 O O . ALA A 1 275 ? -20.361 4.324 16.931 1.00 83.19 275 ALA A O 1
ATOM 2132 N N . ILE A 1 276 ? -20.138 5.850 15.332 1.00 84.25 276 ILE A N 1
ATOM 2133 C CA . ILE A 1 276 ? -21.131 6.758 15.929 1.00 84.25 276 ILE A CA 1
ATOM 2134 C C . ILE A 1 276 ? -22.518 6.111 15.995 1.00 84.25 276 ILE A C 1
ATOM 2136 O O . ILE A 1 276 ? -23.159 6.132 17.046 1.00 84.25 276 ILE A O 1
ATOM 2140 N N . THR A 1 277 ? -22.972 5.497 14.900 1.00 78.88 277 THR A N 1
ATOM 2141 C CA . THR A 1 277 ? -24.326 4.931 14.797 1.00 78.88 277 THR A CA 1
ATOM 2142 C C . THR A 1 277 ? -24.505 3.727 15.706 1.00 78.88 277 THR A C 1
ATOM 2144 O O . THR A 1 277 ? -25.536 3.602 16.369 1.00 78.88 277 THR A O 1
ATOM 2147 N N . HIS A 1 278 ? -23.499 2.855 15.772 1.00 74.81 278 HIS A N 1
ATOM 2148 C CA . HIS A 1 278 ? -23.636 1.567 16.429 1.00 74.81 278 HIS A CA 1
ATOM 2149 C C . HIS A 1 278 ? -22.832 1.416 17.713 1.00 74.81 278 HIS A C 1
ATOM 2151 O O . HIS A 1 278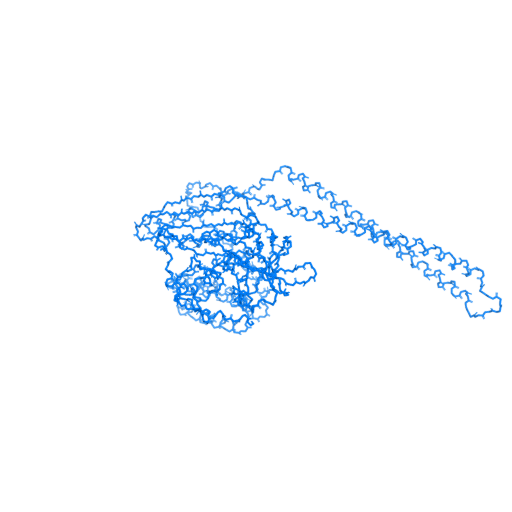 ? -23.237 0.592 18.514 1.00 74.81 278 HIS A O 1
ATOM 2157 N N . ALA A 1 279 ? -21.733 2.118 17.963 1.00 70.06 279 ALA A N 1
ATOM 2158 C CA . ALA A 1 279 ? -20.956 1.861 19.177 1.00 70.06 279 ALA A CA 1
ATOM 2159 C C . ALA A 1 279 ? -21.618 2.467 20.424 1.00 70.06 279 ALA A C 1
ATOM 2161 O O . ALA A 1 279 ? -21.661 1.827 21.477 1.00 70.06 279 ALA A O 1
ATOM 2162 N N . PHE A 1 280 ? -22.176 3.672 20.307 1.00 75.06 280 PHE A N 1
ATOM 2163 C CA . PHE A 1 280 ? -22.714 4.423 21.442 1.00 75.06 280 PHE A CA 1
ATOM 2164 C C . PHE A 1 280 ? -24.230 4.256 21.580 1.00 75.06 280 PHE A C 1
ATOM 2166 O O . PHE A 1 280 ? -24.963 4.281 20.588 1.00 75.06 280 PHE A O 1
ATOM 2173 N N . ALA A 1 281 ? -24.702 4.112 22.821 1.00 69.81 281 ALA A N 1
ATOM 2174 C CA . ALA A 1 281 ? -26.129 4.117 23.136 1.00 69.81 281 ALA A CA 1
ATOM 2175 C C . ALA A 1 281 ? -26.772 5.462 22.753 1.00 69.81 281 ALA A C 1
ATOM 2177 O O . ALA A 1 281 ? -26.097 6.494 22.721 1.00 69.81 281 ALA A O 1
ATOM 2178 N N . GLU A 1 282 ? -28.076 5.463 22.479 1.00 58.97 282 GLU A N 1
ATOM 2179 C CA . GLU A 1 282 ? -28.835 6.705 22.307 1.00 58.97 282 GLU A CA 1
ATOM 2180 C C . GLU A 1 282 ? -28.709 7.542 23.591 1.00 58.97 282 GLU A C 1
ATOM 2182 O O . GLU A 1 282 ? -28.961 7.031 24.681 1.00 58.97 282 GLU A O 1
ATOM 2187 N N . HIS A 1 283 ? -28.287 8.808 23.471 1.00 65.25 283 HIS A N 1
ATOM 2188 C CA . HIS A 1 283 ? -27.965 9.719 24.589 1.00 65.25 283 HIS A CA 1
ATOM 2189 C C . HIS A 1 283 ? -26.705 9.366 25.404 1.00 65.25 283 HIS A C 1
ATOM 2191 O O . HIS A 1 283 ? -26.449 9.949 26.461 1.00 65.25 283 HIS A O 1
ATOM 2197 N N . GLY A 1 284 ? -25.887 8.430 24.921 1.00 69.44 284 GLY A N 1
ATOM 2198 C CA . GLY A 1 284 ? -24.629 8.047 25.556 1.00 69.44 284 GLY A CA 1
ATOM 2199 C C . GLY A 1 284 ? -23.521 9.094 25.395 1.00 69.44 284 GLY A C 1
ATOM 2200 O O . GLY A 1 284 ? -23.456 9.813 24.393 1.00 69.44 284 GLY A O 1
ATOM 2201 N N . ARG A 1 285 ? -22.610 9.139 26.378 1.00 82.06 285 ARG A N 1
ATOM 2202 C CA . ARG A 1 285 ? -21.290 9.766 26.233 1.00 82.06 285 ARG A CA 1
ATOM 2203 C C . ARG A 1 285 ? -20.304 8.725 25.721 1.00 82.06 285 ARG A C 1
ATOM 2205 O O . ARG A 1 285 ? -20.266 7.628 26.271 1.00 82.06 285 ARG A O 1
ATOM 2212 N N . GLY A 1 286 ? -19.529 9.075 24.704 1.00 85.88 286 GLY A N 1
ATOM 2213 C CA . GLY A 1 286 ? -18.554 8.175 24.096 1.00 85.88 286 GLY A CA 1
ATOM 2214 C C . GLY A 1 286 ? -17.266 8.883 23.713 1.00 85.88 286 GLY A C 1
ATOM 2215 O O . GLY A 1 286 ? -17.219 10.113 23.593 1.00 85.88 286 GLY A O 1
ATOM 2216 N N . GLN A 1 287 ? -16.220 8.099 23.510 1.00 90.50 287 GLN A N 1
ATOM 2217 C CA . GLN A 1 287 ? -14.932 8.565 23.042 1.00 90.50 287 GLN A CA 1
ATOM 2218 C C . GLN A 1 287 ? -14.552 7.857 21.743 1.00 90.50 287 GLN A C 1
ATOM 2220 O O . GLN A 1 287 ? -14.645 6.637 21.629 1.00 90.50 287 GLN A O 1
ATOM 2225 N N . LEU A 1 288 ? -14.130 8.652 20.759 1.00 92.56 288 LEU A N 1
ATOM 2226 C CA . LEU A 1 288 ? -13.642 8.193 19.466 1.00 92.56 288 LEU A CA 1
ATOM 2227 C C . LEU A 1 288 ? -12.176 8.608 19.311 1.00 92.56 288 LEU A C 1
ATOM 2229 O O . LEU A 1 288 ? -11.843 9.786 19.446 1.00 92.56 288 LEU A O 1
ATOM 2233 N N . TRP A 1 289 ? -11.300 7.664 18.993 1.00 94.56 289 TRP A N 1
ATOM 2234 C CA . TRP A 1 289 ? -9.901 7.921 18.665 1.00 94.56 289 TRP A CA 1
ATOM 2235 C C . TRP A 1 289 ? -9.672 7.710 17.172 1.00 94.56 289 TRP A C 1
ATOM 2237 O O . TRP A 1 289 ? -9.996 6.657 16.623 1.00 94.56 289 TRP A O 1
ATOM 2247 N N . LEU A 1 290 ? -9.089 8.713 16.522 1.00 95.31 290 LEU A N 1
ATOM 2248 C CA . LEU A 1 290 ? -8.652 8.656 15.133 1.00 95.31 290 LEU A CA 1
ATOM 2249 C C . LEU A 1 290 ? -7.130 8.787 15.112 1.00 95.31 290 LEU A C 1
ATOM 2251 O O . LEU A 1 290 ? -6.586 9.875 15.323 1.00 95.31 290 LEU A O 1
ATOM 2255 N N . GLU A 1 291 ? -6.435 7.677 14.871 1.00 94.25 291 GLU A N 1
ATOM 2256 C CA . GLU A 1 291 ? -4.972 7.662 14.852 1.00 94.25 291 GLU A CA 1
ATOM 2257 C C . GLU A 1 291 ? -4.431 7.280 13.476 1.00 94.25 291 GLU A C 1
ATOM 2259 O O . GLU A 1 291 ? -4.792 6.255 12.902 1.00 94.25 291 GLU A O 1
ATOM 2264 N N . ALA A 1 292 ? -3.502 8.081 12.962 1.00 92.44 292 ALA A N 1
ATOM 2265 C CA . ALA A 1 292 ? -2.699 7.736 11.801 1.00 92.44 292 ALA A CA 1
ATOM 2266 C C . ALA A 1 292 ? -1.248 7.459 12.211 1.00 92.44 292 ALA A C 1
ATOM 2268 O O . ALA A 1 292 ? -0.646 8.188 12.998 1.00 92.44 292 ALA A O 1
ATOM 2269 N N . SER A 1 293 ? -0.649 6.411 11.655 1.00 90.00 293 SER A N 1
ATOM 2270 C CA . SER A 1 293 ? 0.765 6.095 11.855 1.00 90.00 293 SER A CA 1
ATOM 2271 C C . SER A 1 293 ? 1.378 5.483 10.603 1.00 90.00 293 SER A C 1
ATOM 2273 O O . SER A 1 293 ? 0.685 4.932 9.750 1.00 90.00 293 SER A O 1
ATOM 2275 N N . ARG A 1 294 ? 2.700 5.583 10.477 1.00 84.19 294 ARG A N 1
ATOM 2276 C CA . ARG A 1 294 ? 3.457 4.951 9.396 1.00 84.19 294 ARG A CA 1
ATOM 2277 C C . ARG A 1 294 ? 4.362 3.884 9.981 1.00 84.19 294 ARG A C 1
ATOM 2279 O O . ARG A 1 294 ? 5.122 4.165 10.903 1.00 84.19 294 ARG A O 1
ATOM 2286 N N . VAL A 1 295 ? 4.287 2.677 9.433 1.00 78.31 295 VAL A N 1
ATOM 2287 C CA . VAL A 1 295 ? 5.112 1.539 9.850 1.00 78.31 295 VAL A CA 1
ATOM 2288 C C . VAL A 1 295 ? 5.757 0.939 8.607 1.00 78.31 295 VAL A C 1
ATOM 2290 O O . VAL A 1 295 ? 5.098 0.291 7.795 1.00 78.31 295 VAL A O 1
ATOM 2293 N N . GLY A 1 296 ? 7.050 1.215 8.420 1.00 74.50 296 GLY A N 1
ATOM 2294 C CA . GLY A 1 296 ? 7.755 0.908 7.174 1.00 74.50 296 GLY A CA 1
ATOM 2295 C C . GLY A 1 296 ? 7.118 1.622 5.974 1.00 74.50 296 GLY A C 1
ATOM 2296 O O . GLY A 1 296 ? 6.864 2.826 6.018 1.00 74.50 296 GLY A O 1
ATOM 2297 N N . GLY A 1 297 ? 6.825 0.868 4.912 1.00 71.75 297 GLY A N 1
ATOM 2298 C CA . GLY A 1 297 ? 6.143 1.361 3.707 1.00 71.75 297 GLY A CA 1
ATOM 2299 C C . GLY A 1 297 ? 4.618 1.487 3.822 1.00 71.75 297 GLY A C 1
ATOM 2300 O O . GLY A 1 297 ? 3.967 1.792 2.825 1.00 71.75 297 GLY A O 1
ATOM 2301 N N . TRP A 1 298 ? 4.033 1.244 4.998 1.00 77.25 298 TRP A N 1
ATOM 2302 C CA . TRP A 1 298 ? 2.582 1.195 5.184 1.00 77.25 298 TRP A CA 1
ATOM 2303 C C . TRP A 1 298 ? 2.060 2.369 6.001 1.00 77.25 298 TRP A C 1
ATOM 2305 O O . TRP A 1 298 ? 2.647 2.762 7.010 1.00 77.25 298 TRP A O 1
ATOM 2315 N N . LEU A 1 299 ? 0.918 2.894 5.575 1.00 85.94 299 LEU A N 1
ATOM 2316 C CA . LEU A 1 299 ? 0.085 3.789 6.354 1.00 85.94 299 LEU A CA 1
ATOM 2317 C C . LEU A 1 299 ? -0.946 2.950 7.108 1.00 85.94 299 LEU A C 1
ATOM 2319 O O . LEU A 1 299 ? -1.644 2.124 6.522 1.00 85.94 299 LEU A O 1
ATOM 2323 N N . ARG A 1 300 ? -1.037 3.196 8.410 1.00 88.50 300 ARG A N 1
ATOM 2324 C CA . ARG A 1 300 ? -2.044 2.655 9.312 1.00 88.50 300 ARG A CA 1
ATOM 2325 C C . ARG A 1 300 ? -2.970 3.782 9.741 1.00 88.50 300 ARG A C 1
ATOM 2327 O O . ARG A 1 300 ? -2.486 4.788 10.252 1.00 88.50 300 ARG A O 1
ATOM 2334 N N . LEU A 1 301 ? -4.270 3.611 9.547 1.00 91.50 301 LEU A N 1
ATOM 2335 C CA . LEU A 1 301 ? -5.303 4.523 10.033 1.00 91.50 301 LEU A CA 1
ATOM 2336 C C . LEU A 1 301 ? -6.269 3.721 10.902 1.00 91.50 301 LEU A C 1
ATOM 2338 O O . LEU A 1 301 ? -6.894 2.789 10.401 1.00 91.50 301 LEU A O 1
ATOM 2342 N N . SER A 1 302 ? -6.378 4.051 12.185 1.00 90.94 302 SER A N 1
ATOM 2343 C CA . SER A 1 302 ? -7.316 3.411 13.102 1.00 90.94 302 SER A CA 1
ATOM 2344 C C . SER A 1 302 ? -8.454 4.344 13.498 1.00 90.94 302 SER A C 1
ATOM 2346 O O . SER A 1 302 ? -8.244 5.524 13.773 1.00 90.94 302 SER A O 1
ATOM 2348 N N . VAL A 1 303 ? -9.657 3.775 13.532 1.00 90.81 303 VAL A N 1
ATOM 2349 C CA . VAL A 1 303 ? -10.871 4.355 14.108 1.00 90.81 303 VAL A CA 1
ATOM 2350 C C . VAL A 1 303 ? -11.236 3.485 15.303 1.00 90.81 303 VAL A C 1
ATOM 2352 O O . VAL A 1 303 ? -11.555 2.310 15.126 1.00 90.81 303 VAL A O 1
ATOM 2355 N N . GLU A 1 304 ? -11.126 4.025 16.511 1.00 89.06 304 GLU A N 1
ATOM 2356 C CA . GLU A 1 304 ? -11.358 3.281 17.753 1.00 89.06 304 GLU A CA 1
ATOM 2357 C C . GLU A 1 304 ? -12.444 3.951 18.584 1.00 89.06 304 GLU A C 1
ATOM 2359 O O . GLU A 1 304 ? -12.499 5.176 18.650 1.00 89.06 304 GLU A O 1
ATOM 2364 N N . ASP A 1 305 ? -13.277 3.156 19.244 1.00 88.75 305 ASP A N 1
ATOM 2365 C CA . ASP A 1 305 ? -14.331 3.618 20.144 1.00 88.75 305 ASP A CA 1
ATOM 2366 C C . ASP A 1 305 ? -14.281 2.894 21.499 1.00 88.75 305 ASP A C 1
ATOM 2368 O O . ASP A 1 305 ? -13.648 1.846 21.649 1.00 88.75 305 ASP A O 1
ATOM 2372 N N . ASP A 1 306 ? -14.933 3.466 22.511 1.00 87.19 306 ASP A N 1
ATOM 2373 C CA . ASP A 1 306 ? -15.178 2.847 23.823 1.00 87.19 306 ASP A CA 1
ATOM 2374 C C . ASP A 1 306 ? -16.634 2.387 24.005 1.00 87.19 306 ASP A C 1
ATOM 2376 O O . ASP A 1 306 ? -17.115 2.229 25.129 1.00 87.19 306 ASP A O 1
ATOM 2380 N N . GLY A 1 307 ? -17.348 2.175 22.896 1.00 83.38 307 GLY A N 1
ATOM 2381 C CA . GLY A 1 307 ? -18.759 1.820 22.903 1.00 83.38 307 GLY A CA 1
ATOM 2382 C C . GLY A 1 307 ? -19.026 0.360 23.272 1.00 83.38 307 GLY A C 1
ATOM 2383 O O . GLY A 1 307 ? -18.240 -0.316 23.934 1.00 83.38 307 GLY A O 1
ATOM 2384 N N . ARG A 1 308 ? -20.171 -0.172 22.828 1.00 72.25 308 ARG A N 1
ATOM 2385 C CA . ARG A 1 308 ? -20.622 -1.541 23.156 1.00 72.25 308 ARG A CA 1
ATOM 2386 C C . ARG A 1 308 ? -19.717 -2.664 22.633 1.00 72.25 308 ARG A C 1
ATOM 2388 O O . ARG A 1 308 ? -19.916 -3.812 23.017 1.00 72.25 308 ARG A O 1
ATOM 2395 N N . GLY A 1 309 ? -18.731 -2.337 21.800 1.00 69.56 309 GLY A N 1
ATOM 2396 C CA . GLY A 1 309 ? -17.862 -3.301 21.140 1.00 69.56 309 GLY A CA 1
ATOM 2397 C C . GLY A 1 309 ? -18.523 -4.000 19.958 1.00 69.56 309 GLY A C 1
ATOM 2398 O O . GLY A 1 309 ? -19.647 -3.683 19.560 1.00 69.56 309 GLY A O 1
ATOM 2399 N N . LEU A 1 310 ? -17.784 -4.930 19.358 1.00 65.44 310 LEU A N 1
ATOM 2400 C CA . LEU A 1 310 ? -18.273 -5.722 18.234 1.00 65.44 310 LEU A CA 1
ATOM 2401 C C . LEU A 1 310 ? -19.233 -6.804 18.744 1.00 65.44 310 LEU A C 1
ATOM 2403 O O . LEU A 1 310 ? -18.907 -7.534 19.677 1.00 65.44 310 LEU A O 1
ATOM 2407 N N . ASP A 1 311 ? -20.390 -6.951 18.096 1.00 60.41 311 ASP A N 1
ATOM 2408 C CA . ASP A 1 311 ? -21.257 -8.120 18.276 1.00 60.41 311 ASP A CA 1
ATOM 2409 C C . ASP A 1 311 ? -20.609 -9.327 17.584 1.00 60.41 311 ASP A C 1
ATOM 2411 O O . ASP A 1 311 ? -20.958 -9.693 16.462 1.00 60.41 311 ASP A O 1
ATOM 2415 N N . VAL A 1 312 ? -19.590 -9.896 18.230 1.00 53.38 312 VAL A N 1
ATOM 2416 C CA . VAL A 1 312 ? -18.799 -11.005 17.683 1.00 53.38 312 VAL A CA 1
ATOM 2417 C C . VAL A 1 312 ? -19.699 -12.209 17.378 1.00 53.38 312 VAL A C 1
ATOM 2419 O O . VAL A 1 312 ? -19.533 -12.827 16.332 1.00 53.38 312 VAL A O 1
ATOM 2422 N N . ALA A 1 313 ? -20.708 -12.479 18.213 1.00 44.31 313 ALA A N 1
ATOM 2423 C CA . ALA A 1 313 ? -21.665 -13.569 18.016 1.00 44.31 313 ALA A CA 1
ATOM 2424 C C . ALA A 1 313 ? -22.584 -13.342 16.800 1.00 44.31 313 ALA A C 1
ATOM 2426 O O . ALA A 1 313 ? -22.807 -14.255 16.003 1.00 44.31 313 ALA A O 1
ATOM 2427 N N . GLY A 1 314 ? -23.082 -12.117 16.605 1.00 46.50 314 GLY A N 1
ATOM 2428 C CA . GLY A 1 314 ? -23.871 -11.753 15.426 1.00 46.50 314 GLY A CA 1
ATOM 2429 C C . GLY A 1 314 ? -23.050 -11.742 14.135 1.00 46.50 314 GLY A C 1
ATOM 2430 O O . GLY A 1 314 ? -23.525 -12.212 13.102 1.00 46.50 314 GLY A O 1
ATOM 2431 N N . LEU A 1 315 ? -21.800 -11.270 14.193 1.00 48.16 315 LEU A N 1
ATOM 2432 C CA . LEU A 1 315 ? -20.863 -11.324 13.068 1.00 48.16 315 LEU A CA 1
ATOM 2433 C C . LEU A 1 315 ? -20.511 -12.769 12.684 1.00 48.16 315 LEU A C 1
ATOM 2435 O O . LEU A 1 315 ? -20.371 -13.060 11.503 1.00 48.16 315 LEU A O 1
ATOM 2439 N N . GLN A 1 316 ? -20.430 -13.683 13.653 1.00 43.22 316 GLN A N 1
ATOM 2440 C CA . GLN A 1 316 ? -20.211 -15.115 13.422 1.00 43.22 316 GLN A CA 1
ATOM 2441 C C . GLN A 1 316 ? -21.413 -15.820 12.789 1.00 43.22 316 GLN A C 1
ATOM 2443 O O . GLN A 1 316 ? -21.219 -16.664 11.925 1.00 43.22 316 GLN A O 1
ATOM 2448 N N . ALA A 1 317 ? -22.644 -15.468 13.174 1.00 36.16 317 ALA A N 1
ATOM 2449 C CA . ALA A 1 317 ? -23.862 -16.051 12.596 1.00 36.16 317 ALA A CA 1
ATOM 2450 C C . ALA A 1 317 ? -24.082 -15.659 11.124 1.00 36.16 317 ALA A C 1
ATOM 2452 O O . ALA A 1 317 ? -24.753 -16.363 10.373 1.00 36.16 317 ALA A O 1
ATOM 2453 N N . LEU A 1 318 ? -23.522 -14.517 10.725 1.00 36.41 318 LEU A N 1
ATOM 2454 C CA . LEU A 1 318 ? -23.548 -13.997 9.363 1.00 36.41 318 LEU A CA 1
ATOM 2455 C C . LEU A 1 318 ? -22.469 -14.644 8.482 1.00 36.41 318 LEU A C 1
ATOM 2457 O O . LEU A 1 318 ? -22.635 -14.700 7.271 1.00 36.41 318 LEU A O 1
ATOM 2461 N N . VAL A 1 319 ? -21.387 -15.159 9.071 1.00 35.00 319 VAL A N 1
ATOM 2462 C CA . VAL A 1 319 ? -20.293 -15.836 8.367 1.00 35.00 319 VAL A CA 1
ATOM 2463 C C . VAL A 1 319 ? -20.662 -17.309 8.163 1.00 35.00 319 VAL A C 1
ATOM 2465 O O . VAL A 1 319 ? -20.597 -18.072 9.126 1.00 35.00 319 VAL A O 1
ATOM 2468 N N . PRO A 1 320 ? -21.009 -17.771 6.940 1.00 34.81 320 PRO A N 1
ATOM 2469 C CA . PRO A 1 320 ? -20.934 -19.197 6.666 1.00 34.81 320 PRO A CA 1
ATOM 2470 C C . PRO A 1 320 ? -19.470 -19.574 6.868 1.00 34.81 320 PRO A C 1
ATOM 2472 O O . PRO A 1 320 ? -18.592 -19.082 6.154 1.00 34.81 320 PRO A O 1
ATOM 2475 N N . GLY A 1 321 ? -19.193 -20.354 7.914 1.00 34.47 321 GLY A N 1
ATOM 2476 C CA . GLY A 1 321 ? -17.838 -20.800 8.194 1.00 34.47 321 GLY A CA 1
ATOM 2477 C C . GLY A 1 321 ? -17.237 -21.415 6.926 1.00 34.47 321 GLY A C 1
ATOM 2478 O O . GLY A 1 321 ? -17.963 -22.064 6.165 1.00 34.47 321 GLY A O 1
ATOM 2479 N N . PRO A 1 322 ? -15.927 -21.256 6.672 1.00 35.47 322 PRO A N 1
ATOM 2480 C CA . PRO A 1 322 ? -15.247 -22.192 5.791 1.00 35.47 322 PRO A CA 1
ATOM 2481 C C . PRO A 1 322 ? -15.605 -23.581 6.308 1.00 35.47 322 PRO A C 1
ATOM 2483 O O . PRO A 1 322 ? -15.475 -23.806 7.515 1.00 35.47 322 PRO A O 1
ATOM 2486 N N . GLU A 1 323 ? -16.125 -24.459 5.448 1.00 34.44 323 GLU A N 1
ATOM 2487 C CA . GLU A 1 323 ? -16.543 -25.802 5.854 1.00 34.44 323 GLU A CA 1
ATOM 2488 C C . GLU A 1 323 ? -15.471 -26.418 6.770 1.00 34.44 323 GLU A C 1
ATOM 2490 O O . GLU A 1 323 ? -14.343 -26.672 6.342 1.00 34.44 323 GLU A O 1
ATOM 2495 N N . GLY A 1 324 ? -15.804 -26.577 8.057 1.00 36.34 324 GLY A N 1
ATOM 2496 C CA . GLY A 1 324 ? -14.926 -27.193 9.051 1.00 36.34 324 GLY A CA 1
ATOM 2497 C C . GLY A 1 324 ? -14.226 -26.290 10.076 1.00 36.34 324 GLY A C 1
ATOM 2498 O O . GLY A 1 324 ? -13.396 -26.826 10.804 1.00 36.34 324 GLY A O 1
ATOM 2499 N N . LEU A 1 325 ? -14.521 -24.990 10.214 1.00 33.72 325 LEU A N 1
ATOM 2500 C CA . LEU A 1 325 ? -14.148 -24.235 11.431 1.00 33.72 325 LEU A CA 1
ATOM 2501 C C . LEU A 1 325 ? -15.297 -24.244 12.445 1.00 33.72 325 LEU A C 1
ATOM 2503 O O . LEU A 1 325 ? -16.377 -23.730 12.165 1.00 33.72 325 LEU A O 1
ATOM 2507 N N . ASP A 1 326 ? -15.056 -24.837 13.615 1.00 34.00 326 ASP A N 1
ATOM 2508 C CA . ASP A 1 326 ? -16.046 -24.920 14.689 1.00 34.00 326 ASP A CA 1
ATOM 2509 C C . ASP A 1 326 ? -16.365 -23.516 15.235 1.00 34.00 326 ASP A C 1
ATOM 2511 O O . ASP A 1 326 ? -15.467 -22.689 15.440 1.00 34.00 326 ASP A O 1
ATOM 2515 N N . ALA A 1 327 ? -17.646 -23.230 15.478 1.00 34.47 327 ALA A N 1
ATOM 2516 C CA . ALA A 1 327 ? -18.127 -21.905 15.892 1.00 34.47 327 ALA A CA 1
ATOM 2517 C C . ALA A 1 327 ? -17.468 -21.419 17.203 1.00 34.47 327 ALA A C 1
ATOM 2519 O O . ALA A 1 327 ? -17.313 -20.218 17.427 1.00 34.47 327 ALA A O 1
ATOM 2520 N N . ALA A 1 328 ? -16.996 -22.354 18.037 1.00 29.64 328 ALA A N 1
ATOM 2521 C CA . ALA A 1 328 ? -16.259 -22.085 19.269 1.00 29.64 328 ALA A CA 1
ATOM 2522 C C . ALA A 1 328 ? -14.823 -21.560 19.040 1.00 29.64 328 ALA A C 1
ATOM 2524 O O . ALA A 1 328 ? -14.340 -20.742 19.820 1.00 29.64 328 ALA A O 1
ATOM 2525 N N . SER A 1 329 ? -14.142 -21.957 17.958 1.00 33.16 329 SER A N 1
ATOM 2526 C CA . SER A 1 329 ? -12.801 -21.449 17.612 1.00 33.16 329 SER A CA 1
ATOM 2527 C C . SER A 1 329 ? -12.856 -20.040 17.022 1.00 33.16 329 SER A C 1
ATOM 2529 O O . SER A 1 329 ? -11.943 -19.240 17.224 1.00 33.16 329 SER A O 1
ATOM 2531 N N . ALA A 1 330 ? -13.958 -19.705 16.346 1.00 35.41 330 ALA A N 1
ATOM 2532 C CA . ALA A 1 330 ? -14.232 -18.351 15.875 1.00 35.41 330 ALA A CA 1
ATOM 2533 C C . ALA A 1 330 ? -14.471 -17.365 17.039 1.00 35.41 330 ALA A C 1
ATOM 2535 O O . ALA A 1 330 ? -14.189 -16.175 16.888 1.00 35.41 330 ALA A O 1
ATOM 2536 N N . ALA A 1 331 ? -14.930 -17.846 18.206 1.00 32.25 331 ALA A N 1
ATOM 2537 C CA . ALA A 1 331 ? -15.200 -17.048 19.412 1.00 32.25 331 ALA A CA 1
ATOM 2538 C C . ALA A 1 331 ? -13.952 -16.478 20.097 1.00 32.25 331 ALA A C 1
ATOM 2540 O O . ALA A 1 331 ? -14.065 -15.525 20.863 1.00 32.25 331 ALA A O 1
ATOM 2541 N N . LEU A 1 332 ? -12.765 -17.004 19.786 1.00 31.66 332 LEU A N 1
ATOM 2542 C CA . LEU A 1 332 ? -11.499 -16.612 20.416 1.00 31.66 332 LEU A CA 1
ATOM 2543 C C . LEU A 1 332 ? -10.648 -15.660 19.560 1.00 31.66 332 LEU A C 1
ATOM 2545 O O . LEU A 1 332 ? -9.483 -15.429 19.878 1.00 31.66 332 LEU A O 1
ATOM 2549 N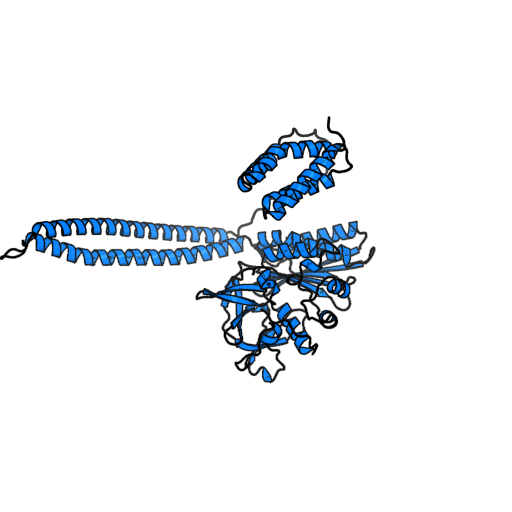 N . THR A 1 333 ? -11.189 -15.116 18.464 1.00 36.97 333 THR A N 1
ATOM 2550 C CA . THR A 1 333 ? -10.384 -14.386 17.473 1.00 36.97 333 THR A CA 1
ATOM 2551 C C . THR A 1 333 ? -10.594 -12.870 17.601 1.00 36.97 333 THR A C 1
ATOM 2553 O O . THR A 1 333 ? -11.667 -12.382 17.252 1.00 36.97 333 THR A O 1
ATOM 2556 N N . PRO A 1 334 ? -9.591 -12.078 18.028 1.00 34.97 334 PRO A N 1
ATOM 2557 C CA . PRO A 1 334 ? -9.722 -10.623 18.182 1.00 34.97 334 PRO A CA 1
ATOM 2558 C C . PRO A 1 334 ? -9.764 -9.853 16.851 1.00 34.97 334 PRO A C 1
ATOM 2560 O O . PRO A 1 334 ? -9.621 -8.637 16.847 1.00 34.97 334 PRO A O 1
ATOM 2563 N N . PHE A 1 335 ? -9.928 -10.540 15.720 1.00 37.38 335 PHE A N 1
ATOM 2564 C CA . PHE A 1 335 ? -9.863 -9.972 14.379 1.00 37.38 335 PHE A CA 1
ATOM 2565 C C . PHE A 1 335 ? -10.911 -10.617 13.476 1.00 37.38 335 PHE A C 1
ATOM 2567 O O . PHE A 1 335 ? -10.856 -11.818 13.208 1.00 37.38 335 PHE A O 1
ATOM 2574 N N . VAL A 1 336 ? -11.795 -9.798 12.917 1.00 46.19 336 VAL A N 1
ATOM 2575 C CA . VAL A 1 336 ? -12.589 -10.163 11.744 1.00 46.19 336 VAL A CA 1
ATOM 2576 C C . VAL A 1 336 ? -11.941 -9.483 10.543 1.00 46.19 336 VAL A C 1
ATOM 2578 O O . VAL A 1 336 ? -12.015 -8.264 10.386 1.00 46.19 336 VAL A O 1
ATOM 2581 N N . SER A 1 337 ? -11.244 -10.263 9.713 1.00 37.56 337 SER A N 1
ATOM 2582 C CA . SER A 1 337 ? -10.814 -9.791 8.396 1.00 37.56 337 SER A CA 1
ATOM 2583 C C . SER A 1 337 ? -11.989 -9.948 7.439 1.00 37.56 337 SER A C 1
ATOM 2585 O O . SER A 1 337 ? -12.423 -11.066 7.156 1.00 37.56 337 SER A O 1
ATOM 2587 N N . THR A 1 338 ? -12.520 -8.834 6.945 1.00 41.19 338 THR A N 1
ATOM 2588 C CA . THR A 1 338 ? -13.702 -8.848 6.074 1.00 41.19 338 THR A CA 1
ATOM 2589 C C . THR A 1 338 ? -13.393 -9.423 4.674 1.00 41.19 338 THR A C 1
ATOM 2591 O O . THR A 1 338 ? -14.282 -9.967 4.022 1.00 41.19 338 THR A O 1
ATOM 2594 N N . ARG A 1 339 ? -12.101 -9.516 4.299 1.00 41.09 339 ARG A N 1
ATOM 2595 C CA . ARG A 1 339 ? -11.600 -10.088 3.025 1.00 41.09 339 ARG A CA 1
ATOM 2596 C C . ARG A 1 339 ? -11.910 -11.554 2.768 1.00 41.09 339 ARG A C 1
ATOM 2598 O O . ARG A 1 339 ? -11.851 -11.976 1.614 1.00 41.09 339 ARG A O 1
ATOM 2605 N N . GLN A 1 340 ? -12.219 -12.338 3.797 1.00 34.75 340 GLN A N 1
ATOM 2606 C CA . GLN A 1 340 ? -12.593 -13.742 3.604 1.00 34.75 340 GLN A CA 1
ATOM 2607 C C . GLN A 1 340 ? -14.107 -13.950 3.459 1.00 34.75 340 GLN A C 1
ATOM 2609 O O . GLN A 1 340 ? -14.503 -15.017 3.002 1.00 34.75 340 GLN A O 1
ATOM 2614 N N . HIS A 1 341 ? -14.952 -12.958 3.770 1.00 39.34 341 HIS A N 1
ATOM 2615 C CA . HIS A 1 341 ? -16.395 -13.189 3.916 1.00 39.34 341 HIS A CA 1
ATOM 2616 C C . HIS A 1 341 ? -17.241 -11.970 3.519 1.00 39.34 341 HIS A C 1
ATOM 2618 O O . HIS A 1 341 ? -18.050 -11.494 4.307 1.00 39.34 341 HIS A O 1
ATOM 2624 N N . ALA A 1 342 ? -17.089 -11.477 2.286 1.00 34.72 342 ALA A N 1
ATOM 2625 C CA . ALA A 1 342 ? -17.912 -10.382 1.756 1.00 34.72 342 ALA A CA 1
ATOM 2626 C C . ALA A 1 342 ? -19.428 -10.695 1.751 1.00 34.72 342 ALA A C 1
ATOM 2628 O O . ALA A 1 342 ? -20.237 -9.782 1.901 1.00 34.72 342 ALA A O 1
ATOM 2629 N N . ASP A 1 343 ? -19.811 -11.973 1.651 1.00 32.28 343 ASP A N 1
ATOM 2630 C CA . ASP A 1 343 ? -21.217 -12.398 1.542 1.00 32.28 343 ASP A CA 1
ATOM 2631 C C . ASP A 1 343 ? -21.953 -12.432 2.894 1.00 32.28 343 ASP A C 1
ATOM 2633 O O . ASP A 1 343 ? -23.179 -12.368 2.948 1.00 32.28 343 ASP A O 1
ATOM 2637 N N . ALA A 1 344 ? -21.206 -12.464 3.999 1.00 33.88 344 ALA A N 1
ATOM 2638 C CA . ALA A 1 344 ? -21.750 -12.559 5.347 1.00 33.88 344 ALA A CA 1
ATOM 2639 C C . ALA A 1 344 ? -22.440 -11.271 5.807 1.00 33.88 344 ALA A C 1
ATOM 2641 O O . ALA A 1 344 ? -23.453 -11.286 6.489 1.00 33.88 344 ALA A O 1
ATOM 2642 N N . PHE A 1 345 ? -21.921 -10.112 5.416 1.00 35.34 345 PHE A N 1
ATOM 2643 C CA . PHE A 1 345 ? -22.327 -8.823 5.982 1.00 35.34 345 PHE A CA 1
ATOM 2644 C C . PHE A 1 345 ? -23.562 -8.205 5.301 1.00 35.34 345 PHE A C 1
ATOM 2646 O O . PHE A 1 345 ? -23.919 -7.063 5.593 1.00 35.34 345 PHE A O 1
ATOM 2653 N N . ALA A 1 346 ? -24.245 -8.955 4.427 1.00 31.03 346 ALA A N 1
ATOM 2654 C CA . ALA A 1 346 ? -25.395 -8.493 3.645 1.00 31.03 346 ALA A CA 1
ATOM 2655 C C . ALA A 1 346 ? -26.666 -8.204 4.480 1.00 31.03 346 ALA A C 1
ATOM 2657 O O . ALA A 1 346 ? -27.619 -7.627 3.965 1.00 31.03 346 ALA A O 1
ATOM 2658 N N . GLY A 1 347 ? -26.693 -8.574 5.768 1.00 32.25 347 GLY A N 1
ATOM 2659 C CA . GLY A 1 347 ? -27.924 -8.595 6.568 1.00 32.25 347 GLY A CA 1
ATOM 2660 C C . GLY A 1 347 ? -28.199 -7.434 7.536 1.00 32.25 347 GLY A C 1
ATOM 2661 O O . GLY A 1 347 ? -29.296 -7.402 8.087 1.00 32.25 347 GLY A O 1
ATOM 2662 N N . ARG A 1 348 ? -27.269 -6.501 7.816 1.00 36.56 348 ARG A N 1
ATOM 2663 C CA . ARG A 1 348 ? -27.483 -5.487 8.890 1.00 36.56 348 ARG A CA 1
ATOM 2664 C C . ARG A 1 348 ? -26.951 -4.065 8.661 1.00 36.56 348 ARG A C 1
ATOM 2666 O O . ARG A 1 348 ? -27.017 -3.252 9.579 1.00 36.56 348 ARG A O 1
ATOM 2673 N N . GLY A 1 349 ? -26.482 -3.714 7.467 1.00 39.44 349 GLY A N 1
ATOM 2674 C CA . GLY A 1 349 ? -26.107 -2.326 7.176 1.00 39.44 349 GLY A CA 1
ATOM 2675 C C . GLY A 1 349 ? -25.055 -2.203 6.082 1.00 39.44 349 GLY A C 1
ATOM 2676 O O . GLY A 1 349 ? -24.017 -2.853 6.114 1.00 39.44 349 GLY A O 1
ATOM 2677 N N . VAL A 1 350 ? -25.326 -1.320 5.127 1.00 43.53 350 VAL A N 1
ATOM 2678 C CA . VAL A 1 350 ? -24.698 -1.179 3.798 1.00 43.53 350 VAL A CA 1
ATOM 2679 C C . VAL A 1 350 ? -23.224 -0.691 3.832 1.00 43.53 350 VAL A C 1
ATOM 2681 O O . VAL A 1 350 ? -22.612 -0.435 2.802 1.00 43.53 350 VAL A O 1
ATOM 2684 N N . GLY A 1 351 ? -22.600 -0.565 5.008 1.00 51.50 351 GLY A N 1
ATOM 2685 C CA . GLY A 1 351 ? -21.362 0.206 5.182 1.00 51.50 351 GLY A CA 1
ATOM 2686 C C . GLY A 1 351 ? -20.038 -0.556 5.045 1.00 51.50 351 GLY A C 1
ATOM 2687 O O . GLY A 1 351 ? -19.140 -0.125 4.323 1.00 51.50 351 GLY A O 1
ATOM 2688 N N . LEU A 1 352 ? -19.870 -1.671 5.763 1.00 63.12 352 LEU A N 1
ATOM 2689 C CA . LEU A 1 352 ? -18.567 -2.355 5.865 1.00 63.12 352 LEU A CA 1
ATOM 2690 C C . LEU A 1 352 ? -18.090 -3.001 4.547 1.00 63.12 352 LEU A C 1
ATOM 2692 O O . LEU A 1 352 ? -16.929 -2.780 4.192 1.00 63.12 352 LEU A O 1
ATOM 2696 N N . PRO A 1 353 ? -18.942 -3.706 3.771 1.00 54.59 353 PRO A N 1
ATOM 2697 C CA . PRO A 1 353 ? -18.536 -4.281 2.482 1.00 54.59 353 PRO A CA 1
ATOM 2698 C C . PRO A 1 353 ? -18.116 -3.222 1.457 1.00 54.59 353 PRO A C 1
ATOM 2700 O O . PRO A 1 353 ? -17.185 -3.431 0.679 1.00 54.59 353 PRO A O 1
ATOM 2703 N N . MET A 1 354 ? -18.771 -2.056 1.474 1.00 63.47 354 MET A N 1
ATOM 2704 C CA . MET A 1 354 ? -18.428 -0.943 0.590 1.00 63.47 354 MET A CA 1
ATOM 2705 C C . MET A 1 354 ? -17.072 -0.332 0.963 1.00 63.47 354 MET A C 1
ATOM 2707 O O . MET A 1 354 ? -16.229 -0.137 0.085 1.00 63.47 354 MET A O 1
ATOM 2711 N N . ALA A 1 355 ? -16.832 -0.080 2.255 1.00 64.12 355 ALA A N 1
ATOM 2712 C CA . ALA A 1 355 ? -15.541 0.412 2.738 1.00 64.12 355 ALA A CA 1
ATOM 2713 C C . ALA A 1 355 ? -14.404 -0.554 2.372 1.00 64.12 355 ALA A C 1
ATOM 2715 O O . ALA A 1 355 ? -13.352 -0.132 1.891 1.00 64.12 355 ALA A O 1
ATOM 2716 N N . GLU A 1 356 ? -14.633 -1.857 2.515 1.00 62.38 356 GLU A N 1
ATOM 2717 C CA . GLU A 1 356 ? -13.660 -2.869 2.129 1.00 62.38 356 GLU A CA 1
ATOM 2718 C C . GLU A 1 356 ? -13.395 -2.895 0.619 1.00 62.38 356 GLU A C 1
ATOM 2720 O O . GLU A 1 356 ? -12.236 -2.905 0.204 1.00 62.38 356 GLU A O 1
ATOM 2725 N N . ALA A 1 357 ? -14.436 -2.865 -0.217 1.00 60.66 357 ALA A N 1
ATOM 2726 C CA . ALA A 1 357 ? -14.276 -2.855 -1.670 1.00 60.66 357 ALA A CA 1
ATOM 2727 C C . ALA A 1 357 ? -13.481 -1.627 -2.152 1.00 60.66 357 ALA A C 1
ATOM 2729 O O . ALA A 1 357 ? -12.659 -1.728 -3.069 1.00 60.66 357 ALA A O 1
ATOM 2730 N N . LEU A 1 358 ? -13.686 -0.469 -1.516 1.00 64.38 358 LEU A N 1
ATOM 2731 C CA . LEU A 1 358 ? -12.916 0.748 -1.780 1.00 64.38 358 LEU A CA 1
ATOM 2732 C C . LEU A 1 358 ? -11.450 0.605 -1.338 1.00 64.38 358 LEU A C 1
ATOM 2734 O O . LEU A 1 358 ? -10.547 0.967 -2.097 1.00 64.38 358 LEU A O 1
ATOM 2738 N N . LEU A 1 359 ? -11.196 0.011 -0.169 1.00 70.38 359 LEU A N 1
ATOM 2739 C CA . LEU A 1 359 ? -9.842 -0.247 0.336 1.00 70.38 359 LEU A CA 1
ATOM 2740 C C . LEU A 1 359 ? -9.097 -1.308 -0.485 1.00 70.38 359 LEU A C 1
ATOM 2742 O O . LEU A 1 359 ? -7.907 -1.153 -0.761 1.00 70.38 359 LEU A O 1
ATOM 2746 N N . ALA A 1 360 ? -9.788 -2.332 -0.982 1.00 63.19 360 ALA A N 1
ATOM 2747 C CA . ALA A 1 360 ? -9.212 -3.335 -1.872 1.00 63.19 360 ALA A CA 1
ATOM 2748 C C . ALA A 1 360 ? -8.704 -2.706 -3.183 1.00 63.19 360 ALA A C 1
ATOM 2750 O O . ALA A 1 360 ? -7.595 -3.010 -3.623 1.00 63.19 360 ALA A O 1
ATOM 2751 N N . LYS A 1 361 ? -9.447 -1.746 -3.758 1.00 63.69 361 LYS A N 1
ATOM 2752 C CA . LYS A 1 361 ? -9.008 -0.948 -4.926 1.00 63.69 361 LYS A CA 1
ATOM 2753 C C . LYS A 1 361 ? -7.802 -0.044 -4.632 1.00 63.69 361 LYS A C 1
ATOM 2755 O O . LYS A 1 361 ? -7.163 0.457 -5.560 1.00 63.69 361 LYS A O 1
ATOM 2760 N N . LEU A 1 362 ? -7.513 0.210 -3.358 1.00 67.88 362 LEU A N 1
ATOM 2761 C CA . LEU A 1 362 ? -6.342 0.952 -2.888 1.00 67.88 362 LEU A CA 1
ATOM 2762 C C . LEU A 1 362 ? -5.155 0.037 -2.552 1.00 67.88 362 LEU A C 1
ATOM 2764 O O . LEU A 1 362 ? -4.093 0.537 -2.195 1.00 67.88 362 LEU A O 1
ATOM 2768 N N . GLY A 1 363 ? -5.314 -1.287 -2.665 1.00 65.62 363 GLY A N 1
ATOM 2769 C CA . GLY A 1 363 ? -4.318 -2.256 -2.208 1.00 65.62 363 GLY A CA 1
ATOM 2770 C C . GLY A 1 363 ? -4.237 -2.374 -0.681 1.00 65.62 363 GLY A C 1
ATOM 2771 O O . GLY A 1 363 ? -3.305 -2.990 -0.173 1.00 65.62 363 GLY A O 1
ATOM 2772 N N . GLY A 1 364 ? -5.200 -1.804 0.052 1.00 71.19 364 GLY A N 1
ATOM 2773 C CA . GLY A 1 364 ? -5.228 -1.761 1.513 1.00 71.19 364 GLY A CA 1
ATOM 2774 C C . GLY A 1 364 ? -6.209 -2.751 2.143 1.00 71.19 364 GLY A C 1
ATOM 2775 O O . GLY A 1 364 ? -7.202 -3.150 1.532 1.00 71.19 364 GLY A O 1
ATOM 2776 N N . THR A 1 365 ? -5.917 -3.181 3.364 1.00 69.00 365 THR A N 1
ATOM 2777 C CA . THR A 1 365 ? -6.721 -4.094 4.189 1.00 69.00 365 THR A CA 1
ATOM 2778 C C . THR A 1 365 ? -7.489 -3.336 5.261 1.00 69.00 365 THR A C 1
ATOM 2780 O O . THR A 1 365 ? -6.990 -2.342 5.782 1.00 69.00 365 THR A O 1
ATOM 2783 N N . LEU A 1 366 ? -8.655 -3.857 5.642 1.00 72.50 366 LEU A N 1
ATOM 2784 C CA . LEU A 1 366 ? -9.394 -3.448 6.834 1.00 72.50 366 LEU A CA 1
ATOM 2785 C C . LEU A 1 366 ? -9.384 -4.593 7.851 1.00 72.50 366 LEU A C 1
ATOM 2787 O O . LEU A 1 366 ? -9.708 -5.730 7.504 1.00 72.50 366 LEU A O 1
ATOM 2791 N N . HIS A 1 367 ? -9.055 -4.276 9.098 1.00 70.94 367 HIS A N 1
ATOM 2792 C CA . HIS A 1 367 ? -9.134 -5.189 10.235 1.00 70.94 367 HIS A CA 1
ATOM 2793 C C . HIS A 1 367 ? -10.118 -4.637 11.257 1.00 70.94 367 HIS A C 1
ATOM 2795 O O . HIS A 1 367 ? -10.048 -3.457 11.588 1.00 70.94 367 HIS A O 1
ATOM 2801 N N . LEU A 1 368 ? -11.009 -5.476 11.778 1.00 72.00 368 LEU A N 1
ATOM 2802 C CA . LEU A 1 368 ? -11.909 -5.114 12.874 1.00 72.00 368 LEU A CA 1
ATOM 2803 C C . LEU A 1 368 ? -11.529 -5.899 14.122 1.00 72.00 368 LEU A C 1
ATOM 2805 O O . LEU A 1 368 ? -11.419 -7.121 14.057 1.00 72.00 368 LEU A O 1
ATOM 2809 N N . MET A 1 369 ? -11.348 -5.201 15.237 1.00 69.94 369 MET A N 1
ATOM 2810 C CA . MET A 1 369 ? -10.906 -5.758 16.509 1.00 69.94 369 MET A CA 1
ATOM 2811 C C . MET A 1 369 ? -11.815 -5.301 17.644 1.00 69.94 369 MET A C 1
ATOM 2813 O O . MET A 1 369 ? -12.307 -4.174 17.629 1.00 69.94 369 MET A O 1
ATOM 2817 N N . SER A 1 370 ? -12.026 -6.155 18.644 1.00 67.50 370 SER A N 1
ATOM 2818 C CA . SER A 1 370 ? -12.655 -5.729 19.898 1.00 67.50 370 SER A CA 1
ATOM 2819 C C . SER A 1 370 ? -11.606 -5.090 20.805 1.00 67.50 370 SER A C 1
ATOM 2821 O O . SER A 1 370 ? -10.453 -5.524 20.826 1.00 67.50 370 SER A O 1
ATOM 2823 N N . ARG A 1 371 ? -11.999 -4.070 21.566 1.00 68.25 371 ARG A N 1
ATOM 2824 C CA . ARG A 1 371 ? -11.163 -3.423 22.578 1.00 68.25 371 ARG A CA 1
ATOM 2825 C C . ARG A 1 371 ? -11.570 -3.916 23.964 1.00 68.25 371 ARG A C 1
ATOM 2827 O O . ARG A 1 371 ? -12.753 -3.948 24.289 1.00 68.25 371 ARG A O 1
ATOM 2834 N N . GLU A 1 372 ? -10.596 -4.298 24.783 1.00 54.47 372 GLU A N 1
ATOM 2835 C CA . GLU A 1 372 ? -10.829 -4.620 26.195 1.00 54.47 372 GLU A CA 1
ATOM 2836 C C . GLU A 1 372 ? -10.780 -3.339 27.051 1.00 54.47 372 GLU A C 1
ATOM 2838 O O . GLU A 1 372 ? -9.918 -2.489 26.814 1.00 54.47 372 GLU A O 1
ATOM 2843 N N . PRO A 1 373 ? -11.658 -3.164 28.061 1.00 56.62 373 PRO A N 1
ATOM 2844 C CA . PRO A 1 373 ? -12.773 -4.036 28.452 1.00 56.62 373 PRO A CA 1
ATOM 2845 C C . PRO A 1 373 ? -14.060 -3.833 27.623 1.00 56.62 373 PRO A C 1
ATOM 2847 O O . PRO A 1 373 ? -14.971 -4.651 27.737 1.00 56.62 373 PRO A O 1
ATOM 2850 N N . ARG A 1 374 ? -14.164 -2.756 26.824 1.00 71.94 374 ARG A N 1
ATOM 2851 C CA . ARG A 1 374 ? -15.269 -2.462 25.888 1.00 71.94 374 ARG A CA 1
ATOM 2852 C C . ARG A 1 374 ? -14.781 -1.602 24.713 1.00 71.94 374 ARG A C 1
ATOM 2854 O O . ARG A 1 374 ? -13.811 -0.854 24.858 1.00 71.94 374 ARG A O 1
ATOM 2861 N N . GLY A 1 375 ? -15.492 -1.683 23.587 1.00 76.56 375 GLY A N 1
ATOM 2862 C CA . GLY A 1 375 ? -15.255 -0.876 22.388 1.00 76.56 375 GLY A CA 1
ATOM 2863 C C . GLY A 1 375 ? -14.771 -1.678 21.183 1.00 76.56 375 GLY A C 1
ATOM 2864 O O . GLY A 1 375 ? -14.569 -2.894 21.259 1.00 76.56 375 GLY A O 1
ATOM 2865 N N . ALA A 1 376 ? -14.615 -1.008 20.048 1.00 79.44 376 ALA A N 1
ATOM 2866 C CA . ALA A 1 376 ? -14.102 -1.602 18.819 1.00 79.44 376 ALA A CA 1
ATOM 2867 C C . ALA A 1 376 ? -12.958 -0.773 18.225 1.00 79.44 376 ALA A C 1
ATOM 2869 O O . ALA A 1 376 ? -12.822 0.421 18.470 1.00 79.44 376 ALA A O 1
ATOM 2870 N N . ARG A 1 377 ? -12.116 -1.429 17.429 1.00 82.69 377 ARG A N 1
ATOM 2871 C CA . ARG A 1 377 ? -11.027 -0.830 16.663 1.00 82.69 377 ARG A CA 1
ATOM 2872 C C . ARG A 1 377 ? -11.117 -1.298 15.221 1.00 82.69 377 ARG A C 1
ATOM 2874 O O . ARG A 1 377 ? -10.961 -2.482 14.938 1.00 82.69 377 ARG A O 1
ATOM 2881 N N . ALA A 1 378 ? -11.308 -0.363 14.304 1.00 82.62 378 ALA A N 1
ATOM 2882 C CA . ALA A 1 378 ? -11.176 -0.587 12.876 1.00 82.62 378 ALA A CA 1
ATOM 2883 C C . ALA A 1 378 ? -9.816 -0.061 12.404 1.00 82.62 378 ALA A C 1
ATOM 2885 O O . ALA A 1 378 ? -9.558 1.136 12.482 1.00 82.62 378 ALA A O 1
ATOM 2886 N N . LEU A 1 379 ? -8.937 -0.942 11.931 1.00 83.12 379 LEU A N 1
ATOM 2887 C CA . LEU A 1 379 ? -7.591 -0.619 11.462 1.00 83.12 379 LEU A CA 1
ATOM 2888 C C . LEU A 1 379 ? -7.500 -0.800 9.946 1.00 83.12 379 LEU A C 1
ATOM 2890 O O . LEU A 1 379 ? -7.561 -1.917 9.434 1.00 83.12 379 LEU A O 1
ATOM 2894 N N . ILE A 1 380 ? -7.303 0.302 9.233 1.00 85.81 380 ILE A N 1
ATOM 2895 C CA . ILE A 1 380 ? -6.953 0.316 7.818 1.00 85.81 380 ILE A CA 1
ATOM 2896 C C . ILE A 1 380 ? -5.430 0.241 7.703 1.00 85.81 380 ILE A C 1
ATOM 2898 O O . ILE A 1 380 ? -4.727 1.060 8.291 1.00 85.81 380 ILE A O 1
ATOM 2902 N N . GLU A 1 381 ? -4.913 -0.689 6.903 1.00 79.38 381 GLU A N 1
ATOM 2903 C CA . GLU A 1 381 ? -3.503 -0.712 6.500 1.00 79.38 381 GLU A CA 1
ATOM 2904 C C . GLU A 1 381 ? -3.409 -0.592 4.982 1.00 79.38 381 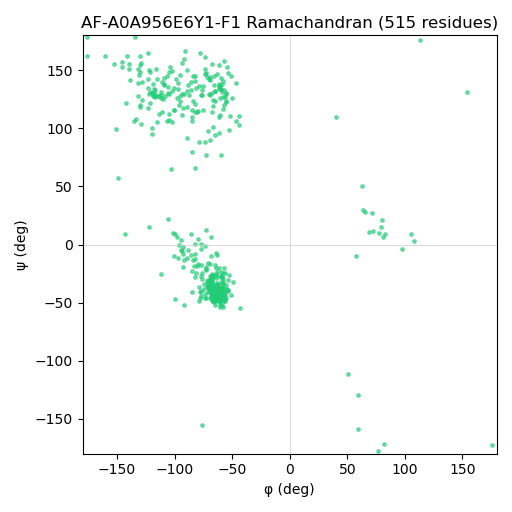GLU A C 1
ATOM 2906 O O . GLU A 1 381 ? -4.036 -1.361 4.258 1.00 79.38 381 GLU A O 1
ATOM 2911 N N . LEU A 1 382 ? -2.622 0.353 4.480 1.00 80.06 382 LEU A N 1
ATOM 2912 C CA . LEU A 1 382 ? -2.431 0.546 3.046 1.00 80.06 382 LEU A CA 1
ATOM 2913 C C . LEU A 1 382 ? -0.970 0.866 2.687 1.00 80.06 382 LEU A C 1
ATOM 2915 O O . LEU A 1 382 ? -0.263 1.471 3.495 1.00 80.06 382 LEU A O 1
ATOM 2919 N N . PRO A 1 383 ? -0.498 0.504 1.483 1.00 72.62 383 PRO A N 1
ATOM 2920 C CA . PRO A 1 383 ? 0.824 0.904 1.017 1.00 72.62 383 PRO A CA 1
ATOM 2921 C C . PRO A 1 383 ? 0.862 2.425 0.860 1.00 72.62 383 PRO A C 1
ATOM 2923 O O . PRO A 1 383 ? 0.036 3.010 0.161 1.00 72.62 383 PRO A O 1
ATOM 2926 N N . ALA A 1 384 ? 1.801 3.083 1.529 1.00 66.25 384 ALA A N 1
ATOM 2927 C CA . ALA A 1 384 ? 1.850 4.538 1.586 1.00 66.25 384 ALA A CA 1
ATOM 2928 C C . ALA A 1 384 ? 2.562 5.182 0.379 1.00 66.25 384 ALA A C 1
ATOM 2930 O O . ALA A 1 384 ? 2.461 6.394 0.191 1.00 66.25 384 ALA A O 1
ATOM 2931 N N . GLU A 1 385 ? 3.279 4.386 -0.421 1.00 60.88 385 GLU A N 1
ATOM 2932 C CA . GLU A 1 385 ? 3.960 4.773 -1.666 1.00 60.88 385 GLU A CA 1
ATOM 2933 C C . GLU A 1 385 ? 3.666 3.734 -2.762 1.00 60.88 385 GLU A C 1
ATOM 2935 O O . GLU A 1 385 ? 2.931 2.780 -2.520 1.00 60.88 385 GLU A O 1
ATOM 2940 N N . SER A 1 386 ? 4.172 3.926 -3.987 1.00 56.28 386 SER A N 1
ATOM 2941 C CA . SER A 1 386 ? 3.808 3.151 -5.184 1.00 56.28 386 SER A CA 1
ATOM 2942 C C . SER A 1 386 ? 4.080 1.641 -5.079 1.00 56.28 386 SER A C 1
ATOM 2944 O O . SER A 1 386 ? 5.051 1.167 -5.654 1.00 56.28 386 SER A O 1
ATOM 2946 N N . GLY A 1 387 ? 3.239 0.887 -4.367 1.00 55.94 387 GLY A N 1
ATOM 2947 C CA . GLY A 1 387 ? 3.162 -0.579 -4.318 1.00 55.94 387 GLY A CA 1
ATOM 2948 C C . GLY A 1 387 ? 4.421 -1.349 -3.888 1.00 55.94 387 GLY A C 1
ATOM 2949 O O . GLY A 1 387 ? 4.322 -2.550 -3.656 1.00 55.94 387 GLY A O 1
ATOM 2950 N N . LEU A 1 388 ? 5.579 -0.690 -3.773 1.00 67.62 388 LEU A N 1
ATOM 2951 C CA . LEU A 1 388 ? 6.873 -1.262 -3.420 1.00 67.62 388 LEU A CA 1
ATOM 2952 C C . LEU A 1 388 ? 6.955 -1.474 -1.910 1.00 67.62 388 LEU A C 1
ATOM 2954 O O . LEU A 1 388 ? 6.911 -0.522 -1.134 1.00 67.62 388 LEU A O 1
ATOM 2958 N N . ILE A 1 389 ? 7.051 -2.736 -1.506 1.00 76.44 389 ILE A N 1
ATOM 2959 C CA . ILE A 1 389 ? 7.005 -3.172 -0.114 1.00 76.44 389 ILE A CA 1
ATOM 2960 C C . ILE A 1 389 ? 8.166 -4.126 0.140 1.00 76.44 389 ILE A C 1
ATOM 2962 O O . ILE A 1 389 ? 8.336 -5.125 -0.566 1.00 76.44 389 ILE A O 1
ATOM 2966 N N . ASP A 1 390 ? 8.941 -3.837 1.182 1.00 84.25 390 ASP A N 1
ATOM 2967 C CA . ASP A 1 390 ? 9.988 -4.733 1.658 1.00 84.25 390 ASP A CA 1
ATOM 2968 C C . ASP A 1 390 ? 9.366 -6.008 2.215 1.00 84.25 390 ASP A C 1
ATOM 2970 O O . ASP A 1 390 ? 8.565 -5.998 3.157 1.00 84.25 390 ASP A O 1
ATOM 2974 N N . THR A 1 391 ? 9.736 -7.121 1.595 1.00 88.31 391 THR A N 1
ATOM 2975 C CA . THR A 1 391 ? 9.131 -8.424 1.834 1.00 88.31 391 THR A CA 1
ATOM 2976 C C . THR A 1 391 ? 10.229 -9.437 2.120 1.00 88.31 391 THR A C 1
ATOM 2978 O O . THR A 1 391 ? 11.149 -9.611 1.322 1.00 88.31 391 THR A O 1
ATOM 2981 N N . VAL A 1 392 ? 10.135 -10.118 3.263 1.00 92.56 392 VAL A N 1
ATOM 2982 C CA . VAL A 1 392 ? 10.968 -11.283 3.568 1.00 92.56 392 VAL A CA 1
ATOM 2983 C C . VAL A 1 392 ? 10.305 -12.525 2.989 1.00 92.56 392 VAL A C 1
ATOM 2985 O O . VAL A 1 392 ? 9.107 -12.738 3.155 1.00 92.56 392 VAL A O 1
ATOM 2988 N N . TRP A 1 393 ? 11.069 -13.361 2.300 1.00 92.50 393 TRP A N 1
ATOM 2989 C CA . TRP A 1 393 ? 10.526 -14.558 1.665 1.00 92.50 393 TRP A CA 1
ATOM 2990 C C . TRP A 1 393 ? 10.715 -15.779 2.559 1.00 92.50 393 TRP A C 1
ATOM 2992 O O . TRP A 1 393 ? 11.832 -16.167 2.906 1.00 92.50 393 TRP A O 1
ATOM 3002 N N . LEU A 1 394 ? 9.600 -16.398 2.917 1.00 93.69 394 LEU A N 1
ATOM 3003 C CA . LEU A 1 394 ? 9.522 -17.613 3.709 1.00 93.69 394 LEU A CA 1
ATOM 3004 C C . LEU A 1 394 ? 9.371 -18.802 2.773 1.00 93.69 394 LEU A C 1
ATOM 3006 O O . LEU A 1 394 ? 8.552 -18.772 1.859 1.00 93.69 394 LEU A O 1
ATOM 3010 N N . THR A 1 395 ? 10.140 -19.857 3.001 1.00 90.69 395 THR A N 1
ATOM 3011 C CA . THR A 1 395 ? 10.049 -21.074 2.187 1.00 90.69 395 THR A CA 1
ATOM 3012 C C . THR A 1 395 ? 9.367 -22.194 2.952 1.00 90.69 395 THR A C 1
ATOM 3014 O O . THR A 1 395 ? 9.535 -22.335 4.168 1.00 90.69 395 THR A O 1
ATOM 3017 N N . HIS A 1 396 ? 8.609 -22.987 2.207 1.00 89.44 396 HIS A N 1
ATOM 3018 C CA . HIS A 1 396 ? 8.058 -24.260 2.628 1.00 89.44 396 HIS A CA 1
ATOM 3019 C C . HIS A 1 396 ? 8.272 -25.258 1.487 1.00 89.44 396 HIS A C 1
ATOM 3021 O O . HIS A 1 396 ? 7.623 -25.162 0.446 1.00 89.44 396 HIS A O 1
ATOM 3027 N N . ASP A 1 397 ? 9.226 -26.169 1.680 1.00 86.88 397 ASP A N 1
ATOM 3028 C CA . ASP A 1 397 ? 9.733 -27.067 0.641 1.00 86.88 397 ASP A CA 1
ATOM 3029 C C . ASP A 1 397 ? 10.131 -26.292 -0.632 1.00 86.88 397 ASP A C 1
ATOM 3031 O O . ASP A 1 397 ? 11.104 -25.533 -0.595 1.00 86.88 397 ASP A O 1
ATOM 3035 N N . ASP A 1 398 ? 9.400 -26.463 -1.734 1.00 84.75 398 ASP A N 1
ATOM 3036 C CA . ASP A 1 398 ? 9.682 -25.817 -3.024 1.00 84.75 398 ASP A CA 1
ATOM 3037 C C . ASP A 1 398 ? 8.865 -24.532 -3.256 1.00 84.75 398 ASP A C 1
ATOM 3039 O O . ASP A 1 398 ? 9.030 -23.857 -4.273 1.00 84.75 398 ASP A O 1
ATOM 3043 N N . TYR A 1 399 ? 8.012 -24.150 -2.301 1.00 86.81 399 TYR A N 1
ATOM 3044 C CA . TYR A 1 399 ? 7.186 -22.947 -2.374 1.00 86.81 399 TYR A CA 1
ATOM 3045 C C . TYR A 1 399 ? 7.798 -21.791 -1.582 1.00 86.81 399 TYR A C 1
ATOM 3047 O O . TYR A 1 399 ? 8.324 -21.972 -0.481 1.00 86.81 399 TYR A O 1
ATOM 3055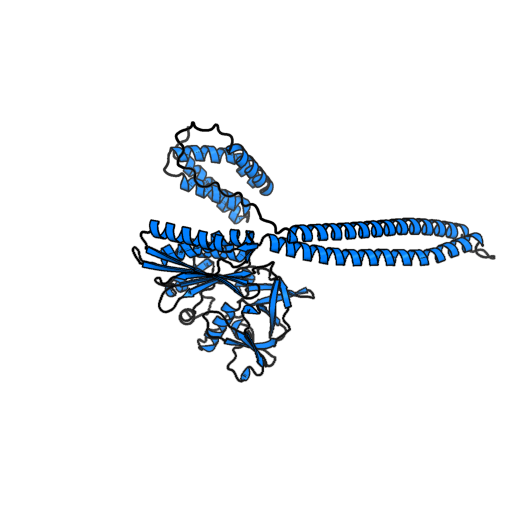 N N . SER A 1 400 ? 7.678 -20.574 -2.119 1.00 88.81 400 SER A N 1
ATOM 3056 C CA . SER A 1 400 ? 8.082 -19.337 -1.446 1.00 88.81 400 SER A CA 1
ATOM 3057 C C . SER A 1 400 ? 6.897 -18.392 -1.272 1.00 88.81 400 SER A C 1
ATOM 3059 O O . SER A 1 400 ? 6.211 -18.069 -2.243 1.00 88.81 400 SER A O 1
ATOM 3061 N N . PHE A 1 401 ? 6.717 -17.896 -0.055 1.00 91.75 401 PHE A N 1
ATOM 3062 C CA . PHE A 1 401 ? 5.682 -16.945 0.324 1.00 91.75 401 PHE A CA 1
ATOM 3063 C C . PHE A 1 401 ? 6.327 -15.657 0.826 1.00 91.75 401 PHE A C 1
ATOM 3065 O O . PHE A 1 401 ? 7.222 -15.691 1.668 1.00 91.75 401 PHE A O 1
ATOM 3072 N N . GLY A 1 402 ? 5.888 -14.515 0.312 1.00 91.44 402 GLY A N 1
ATOM 3073 C CA . GLY A 1 402 ? 6.353 -13.218 0.780 1.00 91.44 402 GLY A CA 1
ATOM 3074 C C . GLY A 1 402 ? 5.657 -12.843 2.082 1.00 91.44 402 GLY A C 1
ATOM 3075 O O . GLY A 1 402 ? 4.450 -12.992 2.192 1.00 91.44 402 GLY A O 1
ATOM 3076 N N . LEU A 1 403 ? 6.375 -12.330 3.068 1.00 91.62 403 LEU A N 1
ATOM 3077 C CA . LEU A 1 403 ? 5.809 -11.719 4.263 1.00 91.62 403 LEU A CA 1
ATOM 3078 C C . LEU A 1 403 ? 6.313 -10.272 4.342 1.00 91.62 403 LEU A C 1
ATOM 3080 O O . LEU A 1 403 ? 7.527 -10.068 4.378 1.00 91.62 403 LEU A O 1
ATOM 3084 N N . PRO A 1 404 ? 5.428 -9.261 4.369 1.00 88.31 404 PRO A N 1
ATOM 3085 C CA . PRO A 1 404 ? 5.854 -7.883 4.571 1.00 88.31 404 PRO A CA 1
ATOM 3086 C C . PRO A 1 404 ? 6.666 -7.750 5.862 1.00 88.31 404 PRO A C 1
ATOM 3088 O O . PRO A 1 404 ? 6.236 -8.212 6.922 1.00 88.31 404 PRO A O 1
ATOM 3091 N N . VAL A 1 405 ? 7.834 -7.109 5.780 1.00 89.44 405 VAL A N 1
ATOM 3092 C CA . VAL A 1 405 ? 8.794 -7.033 6.898 1.00 89.44 405 VAL A CA 1
ATOM 3093 C C . VAL A 1 405 ? 8.190 -6.353 8.130 1.00 89.44 405 VAL A C 1
ATOM 3095 O O . VAL A 1 405 ? 8.545 -6.698 9.247 1.00 89.44 405 VAL A O 1
ATOM 3098 N N . MET A 1 406 ? 7.202 -5.470 7.954 1.00 83.75 406 MET A N 1
ATOM 3099 C CA . MET A 1 406 ? 6.468 -4.826 9.056 1.00 83.75 406 MET A CA 1
ATOM 3100 C C . MET A 1 406 ? 5.815 -5.804 10.045 1.00 83.75 406 MET A C 1
ATOM 3102 O O . MET A 1 406 ? 5.523 -5.416 11.171 1.00 83.75 406 MET A O 1
ATOM 3106 N N . TYR A 1 407 ? 5.528 -7.033 9.610 1.00 88.06 407 TYR A N 1
ATOM 3107 C CA . TYR A 1 407 ? 4.937 -8.071 10.450 1.00 88.06 407 TYR A CA 1
ATOM 3108 C C . TYR A 1 407 ? 5.994 -9.025 11.015 1.00 88.06 407 TYR A C 1
ATOM 3110 O O . TYR A 1 407 ? 5.668 -9.834 11.874 1.00 88.06 407 TYR A O 1
ATOM 3118 N N . ALA A 1 408 ? 7.235 -8.967 10.525 1.00 90.81 408 ALA A N 1
ATOM 3119 C CA . ALA A 1 408 ? 8.322 -9.859 10.900 1.00 90.81 408 ALA A CA 1
ATOM 3120 C C . ALA A 1 408 ? 9.309 -9.131 11.820 1.00 90.81 408 ALA A C 1
ATOM 3122 O O . ALA A 1 408 ? 10.102 -8.307 11.368 1.00 90.81 408 ALA A O 1
ATOM 3123 N N . ARG A 1 409 ? 9.307 -9.464 13.113 1.00 89.06 409 ARG A N 1
ATOM 3124 C CA . ARG A 1 409 ? 10.175 -8.801 14.096 1.00 89.06 409 ARG A CA 1
ATOM 3125 C C . ARG A 1 409 ? 11.614 -9.302 14.046 1.00 89.06 409 ARG A C 1
ATOM 3127 O O . ARG A 1 409 ? 12.554 -8.512 14.076 1.00 89.06 409 ARG A O 1
ATOM 3134 N N . ARG A 1 410 ? 11.801 -10.623 13.999 1.00 89.81 410 ARG A N 1
ATOM 3135 C CA . ARG A 1 410 ? 13.120 -11.270 13.887 1.00 89.81 410 ARG A CA 1
ATOM 3136 C C . ARG A 1 410 ? 13.007 -12.699 13.379 1.00 89.81 410 ARG A C 1
ATOM 3138 O O . ARG A 1 410 ? 11.955 -13.330 13.463 1.00 89.81 410 ARG A O 1
ATOM 3145 N N . VAL A 1 411 ? 14.136 -13.218 12.903 1.00 91.31 411 VAL A N 1
ATOM 3146 C CA . VAL A 1 411 ? 14.308 -14.619 12.513 1.00 91.31 411 VAL A CA 1
ATOM 3147 C C . VAL A 1 411 ? 15.117 -15.338 13.587 1.00 91.31 411 VAL A C 1
ATOM 3149 O O . VAL A 1 411 ? 16.189 -14.878 13.976 1.00 91.31 411 VAL A O 1
ATOM 3152 N N . VAL A 1 412 ? 14.620 -16.480 14.047 1.00 90.56 412 VAL A N 1
ATOM 3153 C CA . VAL A 1 412 ? 15.240 -17.310 15.083 1.00 90.56 412 VAL A CA 1
ATOM 3154 C C . VAL A 1 412 ? 15.654 -18.650 14.476 1.00 90.56 412 VAL A C 1
ATOM 3156 O O . VAL A 1 412 ? 14.967 -19.199 13.614 1.00 90.56 412 VAL A O 1
ATOM 3159 N N . LYS A 1 413 ? 16.803 -19.178 14.906 1.00 86.56 413 LYS A N 1
ATOM 3160 C CA . LYS A 1 413 ? 17.263 -20.537 14.572 1.00 86.56 413 LYS A CA 1
ATOM 3161 C C . LYS A 1 413 ? 16.783 -21.525 15.641 1.00 86.56 413 LYS A C 1
ATOM 3163 O O . LYS A 1 413 ? 16.536 -21.119 16.770 1.00 86.56 413 LYS A O 1
ATOM 3168 N N . ASN A 1 414 ? 16.728 -22.815 15.316 1.00 80.12 414 ASN A N 1
ATOM 3169 C CA . ASN A 1 414 ? 16.299 -23.889 16.223 1.00 80.12 414 ASN A CA 1
ATOM 3170 C C . ASN A 1 414 ? 14.833 -23.746 16.668 1.00 80.12 414 ASN A C 1
ATOM 3172 O O . ASN A 1 414 ? 14.518 -23.815 17.856 1.00 80.12 414 ASN A O 1
ATOM 3176 N N . SER A 1 415 ? 13.931 -23.560 15.702 1.00 77.88 415 SER A N 1
ATOM 3177 C CA . SER A 1 415 ? 12.481 -23.420 15.923 1.00 77.88 415 SER A CA 1
ATOM 3178 C C . SER A 1 415 ? 11.841 -24.543 16.741 1.00 77.88 415 SER A C 1
ATOM 3180 O O . SER A 1 415 ? 10.852 -24.306 17.429 1.00 77.88 415 SER A O 1
ATOM 3182 N N . GLU A 1 416 ? 12.426 -25.739 16.718 1.00 71.56 416 GLU A N 1
ATOM 3183 C CA . GLU A 1 416 ? 11.985 -26.908 17.490 1.00 71.56 416 GLU A CA 1
ATOM 3184 C C . GLU A 1 416 ? 12.001 -26.674 19.011 1.00 71.56 416 GLU A C 1
ATOM 3186 O O . GLU A 1 416 ? 11.256 -27.318 19.741 1.00 71.56 416 GLU A O 1
ATOM 3191 N N . ARG A 1 417 ? 12.815 -25.729 19.506 1.00 72.69 417 ARG A N 1
ATOM 3192 C CA . ARG A 1 417 ? 12.986 -25.464 20.947 1.00 72.69 417 ARG A CA 1
ATOM 3193 C C . ARG A 1 417 ? 12.077 -24.369 21.511 1.00 72.69 417 ARG A C 1
ATOM 3195 O O . ARG A 1 417 ? 12.103 -24.137 22.713 1.00 72.69 417 ARG A O 1
ATOM 3202 N N . ILE A 1 418 ? 11.313 -23.676 20.666 1.00 78.12 418 ILE A N 1
ATOM 3203 C CA . ILE A 1 418 ? 10.573 -22.453 21.039 1.00 78.12 418 ILE A CA 1
ATOM 3204 C C . ILE A 1 418 ? 9.058 -22.556 20.809 1.00 78.12 418 ILE A C 1
ATOM 3206 O O . ILE A 1 418 ? 8.373 -21.539 20.792 1.00 78.12 418 ILE A O 1
ATOM 3210 N N . GLY A 1 419 ? 8.528 -23.768 20.606 1.00 80.06 419 GLY A N 1
ATOM 3211 C CA . GLY A 1 419 ? 7.090 -23.979 20.393 1.00 80.06 419 GLY A CA 1
ATOM 3212 C C . GLY A 1 419 ? 6.553 -23.309 19.122 1.00 80.06 419 GLY A C 1
ATOM 3213 O O . GLY A 1 419 ? 5.402 -22.883 19.085 1.00 80.06 419 GLY A O 1
ATOM 3214 N N . ALA A 1 420 ? 7.391 -23.168 18.088 1.00 86.50 420 ALA A N 1
ATOM 3215 C CA . ALA A 1 420 ? 7.011 -22.494 16.852 1.00 86.50 420 ALA A CA 1
ATOM 3216 C C . ALA A 1 420 ? 5.979 -23.297 16.043 1.00 86.50 420 ALA A C 1
ATOM 3218 O O . ALA A 1 420 ? 6.072 -24.516 15.892 1.00 86.50 420 ALA A O 1
ATOM 3219 N N . ILE A 1 421 ? 5.031 -22.582 15.450 1.00 89.69 421 ILE A N 1
ATOM 3220 C CA . ILE A 1 421 ? 3.887 -23.135 14.731 1.00 89.69 421 ILE A CA 1
ATOM 3221 C C . ILE A 1 421 ? 4.226 -23.241 13.253 1.00 89.69 421 ILE A C 1
ATOM 3223 O O . ILE A 1 421 ? 4.684 -22.277 12.647 1.00 89.69 421 ILE A O 1
ATOM 3227 N N . SER A 1 422 ? 4.007 -24.410 12.653 1.00 89.69 422 SER A N 1
ATOM 3228 C CA . SER A 1 422 ? 4.334 -24.619 11.241 1.00 89.69 422 SER A CA 1
ATOM 3229 C C . SER A 1 422 ? 3.551 -23.672 10.336 1.00 89.69 422 SER A C 1
ATOM 3231 O O . SER A 1 422 ? 2.318 -23.678 10.355 1.00 89.69 422 SER A O 1
ATOM 3233 N N . LEU A 1 423 ? 4.263 -22.928 9.480 1.00 90.00 423 LEU A N 1
ATOM 3234 C CA . LEU A 1 423 ? 3.643 -22.115 8.431 1.00 90.00 423 LEU A CA 1
ATOM 3235 C C . LEU A 1 423 ? 2.698 -22.964 7.569 1.00 90.00 423 LEU A C 1
ATOM 3237 O O . LEU A 1 423 ? 1.603 -22.515 7.246 1.00 90.00 423 LEU A O 1
ATOM 3241 N N . ALA A 1 424 ? 3.080 -24.207 7.260 1.00 86.88 424 ALA A N 1
ATOM 3242 C CA . ALA A 1 424 ? 2.261 -25.128 6.478 1.00 86.88 424 ALA A CA 1
ATOM 3243 C C . ALA A 1 424 ? 0.887 -25.353 7.118 1.00 86.88 424 ALA A C 1
ATOM 3245 O O . ALA A 1 424 ? -0.137 -25.251 6.446 1.00 86.88 424 ALA A O 1
ATOM 3246 N N . ARG A 1 425 ? 0.854 -25.545 8.442 1.00 84.56 425 ARG A N 1
ATOM 3247 C CA . ARG A 1 425 ? -0.391 -25.732 9.192 1.00 84.56 425 ARG A CA 1
ATOM 3248 C C . ARG A 1 425 ? -1.266 -24.479 9.152 1.00 84.56 425 ARG A C 1
ATOM 3250 O O . ARG A 1 425 ? -2.465 -24.607 8.964 1.00 84.56 425 ARG A O 1
ATOM 3257 N N . CYS A 1 426 ? -0.689 -23.280 9.226 1.00 83.31 426 CYS A N 1
ATOM 3258 C CA . CYS A 1 426 ? -1.443 -22.025 9.084 1.00 83.31 426 CYS A CA 1
ATOM 3259 C C . CYS A 1 426 ? -2.006 -21.812 7.663 1.00 83.31 426 CYS A C 1
ATOM 3261 O O . CYS A 1 426 ? -3.020 -21.131 7.480 1.00 83.31 426 CYS A O 1
ATOM 3263 N N . LEU A 1 427 ? -1.346 -22.374 6.648 1.00 81.12 427 LEU A N 1
ATOM 3264 C CA . LEU A 1 427 ? -1.747 -22.266 5.244 1.00 81.12 427 LEU A CA 1
ATOM 3265 C C . LEU A 1 427 ? -2.644 -23.420 4.766 1.00 81.12 427 LEU A C 1
ATOM 3267 O O . LEU A 1 427 ? -3.172 -23.330 3.664 1.00 81.12 427 LEU A O 1
ATOM 3271 N N . GLY A 1 428 ? -2.839 -24.473 5.569 1.00 80.69 428 GLY A N 1
ATOM 3272 C CA . GLY A 1 428 ? -3.551 -25.684 5.138 1.00 80.69 428 GLY A CA 1
ATOM 3273 C C . GLY A 1 428 ? -2.753 -26.527 4.134 1.00 80.69 428 GLY A C 1
ATOM 3274 O O . GLY A 1 428 ? -3.337 -27.210 3.295 1.00 80.69 428 GLY A O 1
ATOM 3275 N N . LEU A 1 429 ? -1.420 -26.445 4.189 1.00 82.12 429 LEU A N 1
ATOM 3276 C CA . LEU A 1 429 ? -0.500 -27.200 3.341 1.00 82.12 429 LEU A CA 1
ATOM 3277 C C . LEU A 1 429 ? -0.058 -28.507 4.022 1.00 82.12 429 LEU A C 1
ATOM 3279 O O . LEU A 1 429 ? -0.055 -28.587 5.257 1.00 82.12 429 LEU A O 1
ATOM 3283 N N . PRO A 1 430 ? 0.358 -29.519 3.238 1.00 83.69 430 PRO A N 1
ATOM 3284 C CA . PRO A 1 430 ? 0.966 -30.732 3.772 1.00 83.69 430 PRO A CA 1
ATOM 3285 C C . PRO A 1 430 ? 2.176 -30.431 4.673 1.00 83.69 430 PRO A C 1
ATOM 3287 O O . PRO A 1 430 ? 2.847 -29.413 4.492 1.00 83.69 430 PRO A O 1
ATOM 3290 N N . PRO A 1 431 ? 2.496 -31.308 5.639 1.00 85.44 431 PRO A N 1
ATOM 3291 C CA . PRO A 1 431 ? 3.689 -31.145 6.457 1.00 85.44 431 PRO A CA 1
ATOM 3292 C C . PRO A 1 431 ? 4.956 -31.147 5.592 1.00 85.44 431 PRO A C 1
ATOM 3294 O O . PRO A 1 431 ? 5.067 -31.884 4.613 1.00 85.44 431 PRO A O 1
ATOM 3297 N N . SER A 1 432 ? 5.913 -30.311 5.996 1.00 85.75 432 SER A N 1
ATOM 3298 C CA . SER A 1 432 ? 7.183 -30.105 5.295 1.00 85.75 432 SER A CA 1
ATOM 3299 C C . SER A 1 432 ? 7.982 -31.397 5.224 1.00 85.75 432 SER A C 1
ATOM 3301 O O . SER A 1 432 ? 8.146 -32.079 6.238 1.00 85.75 432 SER A O 1
ATOM 3303 N N . ARG A 1 433 ? 8.538 -31.699 4.049 1.00 88.25 433 ARG A N 1
ATOM 3304 C CA . ARG A 1 433 ? 9.512 -32.793 3.893 1.00 88.25 433 ARG A CA 1
ATOM 3305 C C . ARG A 1 433 ? 10.893 -32.389 4.401 1.00 88.25 433 ARG A C 1
ATOM 3307 O O . ARG A 1 433 ? 11.684 -33.243 4.794 1.00 88.25 433 ARG A O 1
ATOM 3314 N N . ARG A 1 434 ? 11.197 -31.088 4.379 1.00 85.81 434 ARG A N 1
ATOM 3315 C CA . ARG A 1 434 ? 12.452 -30.516 4.888 1.00 85.81 434 ARG A CA 1
ATOM 3316 C C . ARG A 1 434 ? 12.356 -30.159 6.377 1.00 85.81 434 ARG A C 1
ATOM 3318 O O . ARG A 1 434 ? 11.278 -29.761 6.828 1.00 85.81 434 ARG A O 1
ATOM 3325 N N . PRO A 1 435 ? 13.469 -30.220 7.132 1.00 85.06 435 PRO A N 1
ATOM 3326 C CA . PRO A 1 435 ? 13.483 -29.838 8.540 1.00 85.06 435 PRO A CA 1
ATOM 3327 C C . PRO A 1 435 ? 13.193 -28.340 8.711 1.00 85.06 435 PRO A C 1
ATOM 3329 O O . PRO A 1 435 ? 13.788 -27.483 8.050 1.00 85.06 435 PRO A O 1
ATOM 3332 N N . LEU A 1 436 ? 12.283 -28.018 9.630 1.00 87.25 436 LEU A N 1
ATOM 3333 C CA . LEU A 1 436 ? 11.893 -26.648 9.960 1.00 87.25 436 LEU A CA 1
ATOM 3334 C C . LEU A 1 436 ? 12.871 -26.086 10.996 1.00 87.25 436 LEU A C 1
ATOM 3336 O O . LEU A 1 436 ? 12.589 -26.085 12.191 1.00 87.25 436 LEU A O 1
ATOM 3340 N N . THR A 1 437 ? 14.045 -25.644 10.539 1.00 84.56 437 THR A N 1
ATOM 3341 C CA . THR A 1 437 ? 15.148 -25.186 11.413 1.00 84.56 437 THR A CA 1
ATOM 3342 C C . THR A 1 437 ? 15.097 -23.697 11.761 1.00 84.56 437 THR A C 1
ATOM 3344 O O . THR A 1 437 ? 15.847 -23.236 12.630 1.00 84.56 437 THR A O 1
ATOM 3347 N N . ARG A 1 438 ? 14.241 -22.922 11.083 1.00 91.38 438 ARG A N 1
ATOM 3348 C CA . ARG A 1 438 ? 14.080 -21.479 11.290 1.00 91.38 438 ARG A CA 1
ATOM 3349 C C . ARG A 1 438 ? 12.647 -21.142 11.671 1.00 91.38 438 ARG A C 1
ATOM 3351 O O . ARG A 1 438 ? 11.709 -21.760 11.173 1.00 91.38 438 ARG A O 1
ATOM 3358 N N . ALA A 1 439 ? 12.487 -20.100 12.479 1.00 92.06 439 ALA A N 1
ATOM 3359 C CA . ALA A 1 439 ? 11.202 -19.455 12.698 1.00 92.06 439 ALA A CA 1
ATOM 3360 C C . ALA A 1 439 ? 11.272 -17.942 12.522 1.00 92.06 439 ALA A C 1
ATOM 3362 O O . ALA A 1 439 ? 12.319 -17.330 12.721 1.00 92.06 439 ALA A O 1
ATOM 3363 N N . VAL A 1 440 ? 10.136 -17.345 12.181 1.00 94.06 440 VAL A N 1
ATOM 3364 C CA . VAL A 1 440 ? 9.947 -15.894 12.144 1.00 94.06 440 VAL A CA 1
ATOM 3365 C C . VAL A 1 440 ? 8.985 -15.501 13.255 1.00 94.06 440 VAL A C 1
ATOM 3367 O O . VAL A 1 440 ? 7.902 -16.071 13.351 1.00 94.06 440 VAL A O 1
ATOM 3370 N N . GLU A 1 441 ? 9.389 -14.559 14.104 1.00 93.88 441 GLU A N 1
ATOM 3371 C CA . GLU A 1 441 ? 8.491 -13.945 15.086 1.00 93.88 441 GLU A CA 1
ATOM 3372 C C . GLU A 1 441 ? 7.577 -12.956 14.362 1.00 93.88 441 GLU A C 1
ATOM 3374 O O . GLU A 1 441 ? 8.054 -11.965 13.798 1.00 93.88 441 GLU A O 1
ATOM 3379 N N . LEU A 1 442 ? 6.277 -13.240 14.376 1.00 89.94 442 LEU A N 1
ATOM 3380 C CA . LEU A 1 442 ? 5.246 -12.301 13.975 1.00 89.94 442 LEU A CA 1
ATOM 3381 C C . LEU A 1 442 ? 4.887 -11.394 15.144 1.00 89.94 442 LEU A C 1
ATOM 3383 O O . LEU A 1 442 ? 4.474 -11.879 16.197 1.00 89.94 442 LEU A O 1
ATOM 3387 N N . ASP A 1 443 ? 5.004 -10.090 14.920 1.00 84.62 443 ASP A N 1
ATOM 3388 C CA . ASP A 1 443 ? 4.613 -9.055 15.876 1.00 84.62 443 ASP A CA 1
ATOM 3389 C C . ASP A 1 443 ? 3.529 -8.184 15.237 1.00 84.62 443 ASP A C 1
ATOM 3391 O O . ASP A 1 443 ? 3.786 -7.356 14.358 1.00 84.62 443 ASP A O 1
ATOM 3395 N N . ILE A 1 444 ? 2.282 -8.459 15.616 1.00 79.38 444 ILE A N 1
ATOM 3396 C CA . ILE A 1 444 ? 1.099 -7.781 15.095 1.00 79.38 444 ILE A CA 1
ATOM 3397 C C . ILE A 1 444 ? 0.488 -6.984 16.240 1.00 79.38 444 ILE A C 1
ATOM 3399 O O . ILE A 1 444 ? 0.201 -7.532 17.303 1.00 79.38 444 ILE A O 1
ATOM 3403 N N . ALA A 1 445 ? 0.248 -5.694 16.012 1.00 69.31 445 ALA A N 1
ATOM 3404 C CA . ALA A 1 445 ? -0.339 -4.824 17.021 1.00 69.31 445 ALA A CA 1
ATOM 3405 C C . ALA A 1 445 ? -1.680 -5.387 17.526 1.00 69.31 445 ALA A C 1
ATOM 3407 O O . ALA A 1 445 ? -2.605 -5.597 16.743 1.00 69.31 445 ALA A O 1
ATOM 3408 N N . GLY A 1 446 ? -1.775 -5.602 18.840 1.00 65.00 446 GLY A N 1
ATOM 3409 C CA . GLY A 1 446 ? -2.963 -6.158 19.494 1.00 65.00 446 GLY A CA 1
ATOM 3410 C C . GLY A 1 446 ? -3.071 -7.687 19.461 1.00 65.00 446 GLY A C 1
ATOM 3411 O O . GLY A 1 446 ? -4.102 -8.212 19.864 1.00 65.00 446 GLY A O 1
ATOM 3412 N N . LEU A 1 447 ? -2.031 -8.403 19.019 1.00 68.06 447 LEU A N 1
ATOM 3413 C CA . LEU A 1 447 ? -1.909 -9.854 19.170 1.00 68.06 447 LEU A CA 1
ATOM 3414 C C . LEU A 1 447 ? -0.719 -10.216 20.051 1.00 68.06 447 LEU A C 1
ATOM 3416 O O . LEU A 1 447 ? 0.297 -9.523 20.071 1.00 68.06 447 LEU A O 1
ATOM 3420 N N . THR A 1 448 ? -0.819 -11.352 20.739 1.00 76.81 448 THR A N 1
ATOM 3421 C CA . THR A 1 448 ? 0.354 -11.985 21.342 1.00 76.81 448 THR A CA 1
ATOM 3422 C C . THR A 1 448 ? 1.319 -12.434 20.236 1.00 76.81 448 THR A C 1
ATOM 3424 O O . THR A 1 448 ? 0.869 -13.056 19.265 1.00 76.81 448 THR A O 1
ATOM 3427 N N . PRO A 1 449 ? 2.629 -12.128 20.341 1.00 85.00 449 PRO A N 1
ATOM 3428 C CA . PRO A 1 449 ? 3.606 -12.526 19.333 1.00 85.00 449 PRO A CA 1
ATOM 3429 C C . PRO A 1 449 ? 3.642 -14.041 19.121 1.00 85.00 449 PRO A C 1
ATOM 3431 O O . PRO A 1 449 ? 3.583 -14.812 20.081 1.00 85.00 449 PRO A O 1
ATOM 3434 N N . VAL A 1 450 ? 3.782 -14.472 17.865 1.00 88.69 450 VAL A N 1
ATOM 3435 C CA . VAL A 1 450 ? 3.783 -15.898 17.493 1.00 88.69 450 VAL A CA 1
ATOM 3436 C C . VAL A 1 450 ? 4.998 -16.233 16.644 1.00 88.69 450 VAL A C 1
ATOM 3438 O O . VAL A 1 450 ? 5.361 -15.481 15.746 1.00 88.69 450 VAL A O 1
ATOM 3441 N N . TYR A 1 451 ? 5.610 -17.393 16.876 1.00 92.50 451 TYR A N 1
ATOM 3442 C CA . TYR A 1 451 ? 6.717 -17.883 16.056 1.00 92.50 451 TYR A CA 1
ATOM 3443 C C . TYR A 1 451 ? 6.205 -18.827 14.970 1.00 92.50 451 TYR A C 1
ATOM 3445 O O . TYR A 1 451 ? 5.592 -19.847 15.278 1.00 92.50 451 TYR A O 1
ATOM 3453 N N . LEU A 1 452 ? 6.498 -18.521 13.706 1.00 92.88 452 LEU A N 1
ATOM 3454 C CA . LEU A 1 452 ? 6.172 -19.369 12.560 1.00 92.88 452 LEU A CA 1
ATOM 3455 C C . LEU A 1 452 ? 7.386 -20.160 12.094 1.00 92.88 452 LEU A C 1
ATOM 3457 O O . LEU A 1 452 ? 8.345 -19.556 11.617 1.00 92.88 452 LEU A O 1
ATOM 3461 N N . SER A 1 453 ? 7.343 -21.488 12.182 1.00 93.62 453 SER A N 1
ATOM 3462 C CA . SER A 1 453 ? 8.413 -22.360 11.695 1.00 93.62 453 SER A CA 1
ATOM 3463 C C . SER A 1 453 ? 8.322 -22.591 10.183 1.00 93.62 453 SER A C 1
ATOM 3465 O O . SER A 1 453 ? 7.249 -22.832 9.620 1.00 93.62 453 SER A O 1
ATOM 3467 N N . VAL A 1 454 ? 9.473 -22.484 9.516 1.00 93.62 454 VAL A N 1
ATOM 3468 C CA . VAL A 1 454 ? 9.630 -22.486 8.052 1.00 93.62 454 VAL A CA 1
ATOM 3469 C C . VAL A 1 454 ? 10.857 -23.309 7.648 1.00 93.62 454 VAL A C 1
ATOM 3471 O O . VAL A 1 454 ? 11.799 -23.451 8.432 1.00 93.62 454 VAL A O 1
ATOM 3474 N N . SER A 1 455 ? 10.879 -23.845 6.422 1.00 90.69 455 SER A N 1
ATOM 3475 C CA . SER A 1 455 ? 12.033 -24.625 5.938 1.00 90.69 455 SER A CA 1
ATOM 3476 C C . SER A 1 455 ? 13.244 -23.740 5.633 1.00 90.69 455 SER A C 1
ATOM 3478 O O . SER A 1 455 ? 14.380 -24.203 5.614 1.00 90.69 455 SER A O 1
ATOM 3480 N N . GLY A 1 456 ? 13.018 -22.445 5.417 1.00 90.69 456 GLY A N 1
ATOM 3481 C CA . GLY A 1 456 ? 14.068 -21.483 5.110 1.00 90.69 456 GLY A CA 1
ATOM 3482 C C . GLY A 1 456 ? 13.533 -20.061 4.998 1.00 90.69 456 GLY A C 1
ATOM 3483 O O . GLY A 1 456 ? 12.333 -19.847 4.830 1.00 90.69 456 GLY A O 1
ATOM 3484 N N . VAL A 1 457 ? 14.446 -19.097 5.083 1.00 92.56 457 VAL A N 1
ATOM 3485 C CA . VAL A 1 457 ? 14.166 -17.661 4.963 1.00 92.56 457 VAL A CA 1
ATOM 3486 C C . VAL A 1 457 ? 15.157 -17.087 3.957 1.00 92.56 457 VAL A C 1
ATOM 3488 O O . VAL A 1 457 ? 16.366 -17.210 4.174 1.00 92.56 457 VAL A O 1
ATOM 3491 N N . LEU A 1 458 ? 14.654 -16.513 2.866 1.00 89.25 458 LEU A N 1
ATOM 3492 C CA . LEU A 1 458 ? 15.458 -15.852 1.836 1.00 89.25 458 LEU A CA 1
ATOM 3493 C C . LEU A 1 458 ? 15.608 -14.348 2.159 1.00 89.25 458 LEU A C 1
ATOM 3495 O O . LEU A 1 458 ? 14.903 -13.842 3.038 1.00 89.25 458 LEU A O 1
ATOM 3499 N N . PRO A 1 459 ? 16.528 -13.630 1.483 1.00 85.56 459 PRO A N 1
ATOM 3500 C CA . PRO A 1 459 ? 16.745 -12.205 1.713 1.00 85.56 459 PRO A CA 1
ATOM 3501 C C . PRO A 1 459 ? 15.487 -11.353 1.514 1.00 85.56 459 PRO A C 1
ATOM 3503 O O . PRO A 1 459 ? 14.556 -11.737 0.804 1.00 85.56 459 PRO A O 1
ATOM 3506 N N . VAL A 1 460 ? 15.495 -10.175 2.136 1.00 88.69 460 VAL A N 1
ATOM 3507 C CA . VAL A 1 460 ? 14.468 -9.156 1.919 1.00 88.69 460 VAL A CA 1
ATOM 3508 C C . VAL A 1 460 ? 14.586 -8.628 0.493 1.00 88.69 460 VAL A C 1
ATOM 3510 O O . VAL A 1 460 ? 15.671 -8.262 0.043 1.00 88.69 460 VAL A O 1
ATOM 3513 N N . GLU A 1 461 ? 13.459 -8.586 -0.207 1.00 84.81 461 GLU A N 1
ATOM 3514 C CA . GLU A 1 461 ? 13.338 -7.997 -1.535 1.00 84.81 461 GLU A CA 1
ATOM 3515 C C . GLU A 1 461 ? 12.262 -6.906 -1.496 1.00 84.81 461 GLU A C 1
ATOM 3517 O O . GLU A 1 461 ? 11.168 -7.118 -0.966 1.00 84.81 461 GLU A O 1
ATOM 3522 N N . THR A 1 462 ? 12.549 -5.748 -2.089 1.00 82.00 462 THR A N 1
ATOM 3523 C CA . THR A 1 462 ? 11.549 -4.699 -2.311 1.00 82.00 462 THR A CA 1
ATOM 3524 C C . THR A 1 462 ? 10.734 -5.052 -3.551 1.00 82.00 462 THR A C 1
ATOM 3526 O O . THR A 1 462 ? 11.269 -5.100 -4.664 1.00 82.00 462 THR A O 1
ATOM 3529 N N . VAL A 1 463 ? 9.443 -5.328 -3.372 1.00 79.25 463 VAL A N 1
ATOM 3530 C CA . VAL A 1 463 ? 8.584 -5.890 -4.426 1.00 79.25 463 VAL A CA 1
ATOM 3531 C C . VAL A 1 463 ? 7.293 -5.108 -4.594 1.00 79.25 463 VAL A C 1
ATOM 3533 O O . VAL A 1 463 ? 6.766 -4.572 -3.627 1.00 79.25 463 VAL A O 1
ATOM 3536 N N . ASN A 1 464 ? 6.767 -5.061 -5.821 1.00 74.62 464 ASN A N 1
ATOM 3537 C CA . ASN A 1 464 ? 5.463 -4.460 -6.078 1.00 74.62 464 ASN A CA 1
ATOM 3538 C C . ASN A 1 464 ? 4.353 -5.483 -5.822 1.00 74.62 464 ASN A C 1
ATOM 3540 O O . ASN A 1 464 ? 4.292 -6.501 -6.515 1.00 74.62 464 ASN A O 1
ATOM 3544 N N . ILE A 1 465 ? 3.500 -5.226 -4.832 1.00 75.06 465 ILE A N 1
ATOM 3545 C CA . ILE A 1 465 ? 2.407 -6.133 -4.481 1.00 75.06 465 ILE A CA 1
ATOM 3546 C C . ILE A 1 465 ? 1.166 -5.771 -5.294 1.00 75.06 465 ILE A C 1
ATOM 3548 O O . ILE A 1 465 ? 0.601 -4.687 -5.165 1.00 75.06 465 ILE A O 1
ATOM 3552 N N . HIS A 1 466 ? 0.713 -6.717 -6.110 1.00 71.81 466 HIS A N 1
ATOM 3553 C CA . HIS A 1 466 ? -0.525 -6.605 -6.867 1.00 71.81 466 HIS A CA 1
ATOM 3554 C C . HIS A 1 466 ? -1.676 -7.277 -6.120 1.00 71.81 466 HIS A C 1
ATOM 3556 O O . HIS A 1 466 ? -1.495 -8.303 -5.459 1.00 71.81 466 HIS A O 1
ATOM 3562 N N . ALA A 1 467 ? -2.878 -6.715 -6.252 1.00 63.50 467 ALA A N 1
ATOM 3563 C CA . ALA A 1 467 ? -4.083 -7.353 -5.744 1.00 63.50 467 ALA A CA 1
ATOM 3564 C C . ALA A 1 467 ? -4.273 -8.721 -6.415 1.00 63.50 467 ALA A C 1
ATOM 3566 O O . ALA A 1 467 ? -4.156 -8.851 -7.635 1.00 63.50 467 ALA A O 1
ATOM 3567 N N . VAL A 1 468 ? -4.572 -9.740 -5.613 1.00 60.53 468 VAL A N 1
ATOM 3568 C CA . VAL A 1 468 ? -4.963 -11.057 -6.121 1.00 60.53 468 VAL A CA 1
ATOM 3569 C C . VAL A 1 468 ? -6.459 -11.076 -6.436 1.00 60.53 468 VAL A C 1
ATOM 3571 O O . VAL A 1 468 ? -7.240 -10.464 -5.704 1.00 60.53 468 VAL A O 1
ATOM 3574 N N . PRO A 1 469 ? -6.889 -11.793 -7.489 1.00 52.88 469 PRO A N 1
ATOM 3575 C CA . PRO A 1 469 ? -8.304 -12.027 -7.745 1.00 52.88 469 PRO A CA 1
ATOM 3576 C C . PRO A 1 469 ? -9.017 -12.637 -6.523 1.00 52.88 469 PRO A C 1
ATOM 3578 O O . PRO A 1 469 ? -8.412 -13.459 -5.822 1.00 52.88 469 PRO A O 1
ATOM 3581 N N . PRO A 1 470 ? -10.312 -12.333 -6.297 1.00 51.84 470 PRO A N 1
ATOM 3582 C CA . PRO A 1 470 ? -11.080 -12.881 -5.172 1.00 51.84 470 PRO A CA 1
ATOM 3583 C C . PRO A 1 470 ? -11.054 -14.415 -5.083 1.00 51.84 470 PRO A C 1
ATOM 3585 O O . PRO A 1 470 ? -11.089 -14.980 -3.993 1.00 51.84 470 PRO A O 1
ATOM 3588 N N . SER A 1 471 ? -10.941 -15.108 -6.220 1.00 52.50 471 SER A N 1
ATOM 3589 C CA . SER A 1 471 ? -10.823 -16.570 -6.289 1.00 52.50 471 SER A CA 1
ATOM 3590 C C . SER A 1 471 ? -9.562 -17.120 -5.614 1.00 52.50 471 SER A C 1
ATOM 3592 O O . SER A 1 471 ? -9.622 -18.189 -5.014 1.00 52.50 471 SER A O 1
ATOM 3594 N N . ILE A 1 472 ? -8.444 -16.394 -5.678 1.00 61.03 472 ILE A N 1
ATOM 3595 C CA . ILE A 1 472 ? -7.182 -16.754 -5.014 1.00 61.03 472 ILE A CA 1
ATOM 3596 C C . ILE A 1 472 ? -7.200 -16.268 -3.564 1.00 61.03 472 ILE A C 1
ATOM 3598 O O . ILE A 1 472 ? -6.799 -17.002 -2.663 1.00 61.03 472 ILE A O 1
ATOM 3602 N N . ALA A 1 473 ? -7.722 -15.061 -3.326 1.00 54.56 473 ALA A N 1
ATOM 3603 C CA . ALA A 1 473 ? -7.826 -14.483 -1.988 1.00 54.56 473 ALA A CA 1
ATOM 3604 C C . ALA A 1 473 ? -8.649 -15.358 -1.022 1.00 54.56 473 ALA A C 1
ATOM 3606 O O . ALA A 1 473 ? -8.314 -15.454 0.154 1.00 54.56 473 ALA A O 1
ATOM 3607 N N . ARG A 1 474 ? -9.687 -16.050 -1.517 1.00 56.97 474 ARG A N 1
ATOM 3608 C CA . ARG A 1 474 ? -10.515 -16.967 -0.712 1.00 56.97 474 ARG A CA 1
ATOM 3609 C C . ARG A 1 474 ? -9.827 -18.282 -0.330 1.00 56.97 474 ARG A C 1
ATOM 3611 O O . ARG A 1 474 ? -10.258 -18.929 0.616 1.00 56.97 474 ARG A O 1
ATOM 3618 N N . ARG A 1 475 ? -8.762 -18.691 -1.031 1.00 63.69 475 ARG A N 1
ATOM 3619 C CA . ARG A 1 475 ? -8.092 -19.989 -0.803 1.00 63.69 475 ARG A CA 1
ATOM 3620 C C . ARG A 1 475 ? -7.037 -19.966 0.300 1.00 63.69 475 ARG A C 1
ATOM 3622 O O . ARG A 1 475 ? -6.545 -21.017 0.694 1.00 63.69 475 ARG A O 1
ATOM 3629 N N . GLY A 1 476 ? -6.676 -18.796 0.820 1.00 65.69 476 GLY A N 1
ATOM 3630 C CA . GLY A 1 476 ? -5.663 -18.705 1.864 1.00 65.69 476 GLY A CA 1
ATOM 3631 C C . GLY A 1 476 ? -5.456 -17.289 2.386 1.00 65.69 476 GLY A C 1
ATOM 3632 O O . GLY A 1 476 ? -6.105 -16.348 1.937 1.00 65.69 476 GLY A O 1
ATOM 3633 N N . PRO A 1 477 ? -4.566 -17.108 3.371 1.00 75.00 477 PRO A N 1
ATOM 3634 C CA . PRO A 1 477 ? -4.328 -15.820 4.000 1.00 75.00 477 PRO A CA 1
ATOM 3635 C C . PRO A 1 477 ? -3.363 -14.994 3.140 1.00 75.00 477 PRO A C 1
ATOM 3637 O O . PRO A 1 477 ? -2.233 -14.736 3.550 1.00 75.00 477 PRO A O 1
ATOM 3640 N N . TYR A 1 478 ? -3.785 -14.613 1.933 1.00 78.06 478 TYR A N 1
ATOM 3641 C CA . TYR A 1 478 ? -2.958 -13.886 0.968 1.00 78.06 478 TYR A CA 1
ATOM 3642 C C . TYR A 1 478 ? -3.373 -12.414 0.877 1.00 78.06 478 TYR A C 1
ATOM 3644 O O . TYR A 1 478 ? -4.550 -12.091 0.724 1.00 78.06 478 TYR A O 1
ATOM 3652 N N . SER A 1 479 ? -2.403 -11.507 0.976 1.00 67.94 479 SER A N 1
ATOM 3653 C CA . SER A 1 479 ? -2.594 -10.057 0.852 1.00 67.94 479 SER A CA 1
ATOM 3654 C C . SER A 1 479 ? -2.370 -9.550 -0.575 1.00 67.94 479 SER A C 1
ATOM 3656 O O . SER A 1 479 ? -2.872 -8.481 -0.920 1.00 67.94 479 SER A O 1
ATOM 3658 N N . GLY A 1 480 ? -1.676 -10.327 -1.412 1.00 75.44 480 GLY A N 1
ATOM 3659 C CA . GLY A 1 480 ? -1.403 -9.996 -2.805 1.00 75.44 480 GLY A CA 1
ATOM 3660 C C . GLY A 1 480 ? -0.503 -11.017 -3.497 1.00 75.44 480 GLY A C 1
ATOM 3661 O O . GLY A 1 480 ? -0.184 -12.070 -2.943 1.00 75.44 480 GLY A O 1
ATOM 3662 N N . ALA A 1 481 ? -0.099 -10.696 -4.721 1.00 78.94 481 ALA A N 1
ATOM 3663 C CA . ALA A 1 481 ? 0.832 -11.482 -5.518 1.00 78.94 481 ALA A CA 1
ATOM 3664 C C . ALA A 1 481 ? 1.927 -10.591 -6.104 1.00 78.94 481 ALA A C 1
ATOM 3666 O O . ALA A 1 481 ? 1.726 -9.406 -6.370 1.00 78.94 481 ALA A O 1
ATOM 3667 N N . VAL A 1 482 ? 3.092 -11.190 -6.308 1.00 80.12 482 VAL A N 1
ATOM 3668 C CA . VAL A 1 482 ? 4.305 -10.540 -6.797 1.00 80.12 482 VAL A CA 1
ATOM 3669 C C . VAL A 1 482 ? 4.877 -11.380 -7.927 1.00 80.12 482 VAL A C 1
ATOM 3671 O O . VAL A 1 482 ? 4.951 -12.602 -7.821 1.00 80.12 482 VAL A O 1
ATOM 3674 N N . LEU A 1 483 ? 5.346 -10.723 -8.985 1.00 75.31 483 LEU A N 1
ATOM 3675 C CA . LEU A 1 483 ? 6.194 -11.355 -9.990 1.00 75.31 483 LEU A CA 1
ATOM 3676 C C . LEU A 1 483 ? 7.664 -11.119 -9.615 1.00 75.31 483 LEU A C 1
ATOM 3678 O O . LEU A 1 483 ? 8.141 -9.984 -9.640 1.00 75.31 483 LEU A O 1
ATOM 3682 N N . ARG A 1 484 ? 8.378 -12.178 -9.224 1.00 74.38 484 ARG A N 1
ATOM 3683 C CA . ARG A 1 484 ? 9.785 -12.099 -8.802 1.00 74.38 484 ARG A CA 1
ATOM 3684 C C . ARG A 1 484 ? 10.730 -11.989 -10.002 1.00 74.38 484 ARG A C 1
ATOM 3686 O O . ARG A 1 484 ? 10.368 -12.287 -11.144 1.00 74.38 484 ARG A O 1
ATOM 3693 N N . ARG A 1 485 ? 11.983 -11.598 -9.738 1.00 57.31 485 ARG A N 1
ATOM 3694 C CA . ARG A 1 485 ? 13.068 -11.626 -10.736 1.00 57.31 485 ARG A CA 1
ATOM 3695 C C . ARG A 1 485 ? 13.222 -13.062 -11.258 1.00 57.31 485 ARG A C 1
ATOM 3697 O O . ARG A 1 485 ? 13.515 -13.960 -10.481 1.00 57.31 485 ARG A O 1
ATOM 3704 N N . GLY A 1 486 ? 12.973 -13.272 -12.552 1.00 60.38 486 GLY A N 1
ATOM 3705 C CA . GLY A 1 486 ? 12.928 -14.604 -13.177 1.00 60.38 486 GLY A CA 1
ATOM 3706 C C . GLY A 1 486 ? 11.526 -15.097 -13.562 1.00 60.38 486 GLY A C 1
ATOM 3707 O O . GLY A 1 486 ? 11.400 -16.210 -14.056 1.00 60.38 486 GLY A O 1
ATOM 3708 N N . GLY A 1 487 ? 10.476 -14.289 -13.363 1.00 61.66 487 GLY A N 1
ATOM 3709 C CA . GLY A 1 487 ? 9.118 -14.597 -13.834 1.00 61.66 487 GLY A CA 1
ATOM 3710 C C . GLY A 1 487 ? 8.325 -15.552 -12.937 1.00 61.66 487 GLY A C 1
ATOM 3711 O O . GLY A 1 487 ? 7.216 -15.941 -13.289 1.00 61.66 487 GLY A O 1
ATOM 3712 N N . GLN A 1 488 ? 8.860 -15.917 -11.771 1.00 69.50 488 GLN A N 1
ATOM 3713 C CA . GLN A 1 488 ? 8.148 -16.740 -10.795 1.00 69.50 488 GLN A CA 1
ATOM 3714 C C . GLN A 1 488 ? 7.105 -15.908 -10.043 1.00 69.50 488 GLN A C 1
ATOM 3716 O O . GLN A 1 488 ? 7.418 -14.847 -9.494 1.00 69.50 488 GLN A O 1
ATOM 3721 N N . LEU A 1 489 ? 5.869 -16.402 -10.000 1.00 77.31 489 LEU A N 1
ATOM 3722 C CA . LEU A 1 489 ? 4.799 -15.818 -9.199 1.00 77.31 489 LEU A CA 1
ATOM 3723 C C . LEU A 1 489 ? 4.989 -16.212 -7.728 1.00 77.31 489 LEU A C 1
ATOM 3725 O O . LEU A 1 489 ? 5.122 -17.391 -7.409 1.00 77.31 489 LEU A O 1
ATOM 3729 N N . GLY A 1 490 ? 4.978 -15.232 -6.832 1.00 82.81 490 GLY A N 1
ATOM 3730 C CA . GLY A 1 490 ? 4.982 -15.437 -5.389 1.00 82.81 490 GLY A CA 1
ATOM 3731 C C . GLY A 1 490 ? 3.730 -14.847 -4.754 1.00 82.81 490 GLY A C 1
ATOM 3732 O O . GLY A 1 490 ? 3.307 -13.747 -5.108 1.00 82.81 490 GLY A O 1
ATOM 3733 N N . LEU A 1 491 ? 3.139 -15.571 -3.807 1.00 86.81 491 LEU A N 1
ATOM 3734 C CA . LEU A 1 491 ? 2.021 -15.067 -3.012 1.00 86.81 491 LEU A CA 1
ATOM 3735 C C . LEU A 1 491 ? 2.551 -14.345 -1.780 1.00 86.81 491 LEU A C 1
ATOM 3737 O O . LEU A 1 491 ? 3.462 -14.834 -1.110 1.00 86.81 491 LEU A O 1
ATOM 3741 N N . VAL A 1 492 ? 1.961 -13.197 -1.470 1.00 86.50 492 VAL A N 1
ATOM 3742 C CA . VAL A 1 492 ? 2.267 -12.437 -0.261 1.00 86.50 492 VAL A CA 1
ATOM 3743 C C . VAL A 1 492 ? 1.257 -12.804 0.814 1.00 86.50 492 VAL A C 1
ATOM 3745 O O . VAL A 1 492 ? 0.050 -12.764 0.590 1.00 86.50 492 VAL A O 1
ATOM 3748 N N . LEU A 1 493 ? 1.757 -13.175 1.983 1.00 87.12 493 LEU A N 1
ATOM 3749 C CA . LEU A 1 493 ? 0.996 -13.516 3.166 1.00 87.12 493 LEU A CA 1
ATOM 3750 C C . LEU A 1 493 ? 0.367 -12.278 3.792 1.00 87.12 493 LEU A C 1
ATOM 3752 O O . LEU A 1 493 ? 0.942 -11.189 3.862 1.00 87.12 493 LEU A O 1
ATOM 3756 N N . HIS A 1 494 ? -0.825 -12.486 4.317 1.00 79.06 494 HIS A N 1
ATOM 3757 C CA . HIS A 1 494 ? -1.532 -11.541 5.145 1.00 79.06 494 HIS A CA 1
ATOM 3758 C C . HIS A 1 494 ? -1.143 -11.771 6.614 1.00 79.06 494 HIS A C 1
ATOM 3760 O O . HIS A 1 494 ? -1.778 -12.565 7.310 1.00 79.06 494 HIS A O 1
ATOM 3766 N N . GLY A 1 495 ? -0.113 -11.061 7.091 1.00 83.19 495 GLY A N 1
ATOM 3767 C CA . GLY A 1 495 ? 0.502 -11.246 8.417 1.00 83.19 495 GLY A CA 1
ATOM 3768 C C . GLY A 1 495 ? -0.487 -11.433 9.579 1.00 83.19 495 GLY A C 1
ATOM 3769 O O . GLY A 1 495 ? -0.415 -12.470 10.237 1.00 83.19 495 GLY A O 1
ATOM 3770 N N . PRO A 1 496 ? -1.459 -10.519 9.789 1.00 73.19 496 PRO A N 1
ATOM 3771 C CA . PRO A 1 496 ? -2.452 -10.649 10.859 1.00 73.19 496 PRO A CA 1
ATOM 3772 C C . PRO A 1 496 ? -3.261 -11.953 10.801 1.00 73.19 496 PRO A C 1
ATOM 3774 O O . PRO A 1 496 ? -3.326 -12.682 11.783 1.00 73.19 496 PRO A O 1
ATOM 3777 N N . VAL A 1 497 ? -3.810 -12.315 9.635 1.00 73.19 497 VAL A N 1
ATOM 3778 C CA . VAL A 1 497 ? -4.578 -13.561 9.453 1.00 73.19 497 VAL A CA 1
ATOM 3779 C C . VAL A 1 497 ? -3.708 -14.792 9.703 1.00 73.19 497 VAL A C 1
ATOM 3781 O O . VAL A 1 497 ? -4.168 -15.750 10.320 1.00 73.19 497 VAL A O 1
ATOM 3784 N N . VAL A 1 498 ? -2.445 -14.778 9.268 1.00 81.44 498 VAL A N 1
ATOM 3785 C CA . VAL A 1 498 ? -1.524 -15.888 9.551 1.00 81.44 498 VAL A CA 1
ATOM 3786 C C . VAL A 1 498 ? -1.238 -15.999 11.051 1.00 81.44 498 VAL A C 1
ATOM 3788 O O . VAL A 1 498 ? -1.268 -17.110 11.574 1.00 81.44 498 VAL A O 1
ATOM 3791 N N . ALA A 1 499 ? -1.007 -14.883 11.750 1.00 79.12 499 ALA A N 1
ATOM 3792 C CA . ALA A 1 499 ? -0.780 -14.872 13.197 1.00 79.12 499 ALA A CA 1
ATOM 3793 C C . ALA A 1 499 ? -1.981 -15.435 13.973 1.00 79.12 499 ALA A C 1
ATOM 3795 O O . ALA A 1 499 ? -1.805 -16.248 14.876 1.00 79.12 499 ALA A O 1
ATOM 3796 N N . LEU A 1 500 ? -3.203 -15.084 13.569 1.00 69.50 500 LEU A N 1
ATOM 3797 C CA . LEU A 1 500 ? -4.432 -15.610 14.172 1.00 69.50 500 LEU A CA 1
ATOM 3798 C C . LEU A 1 500 ? -4.591 -17.107 13.956 1.00 69.50 500 LEU A C 1
ATOM 3800 O O . LEU A 1 500 ? -4.826 -17.850 14.904 1.00 69.50 500 LEU A O 1
ATOM 3804 N N . ARG A 1 501 ? -4.417 -17.570 12.711 1.00 77.94 501 ARG A N 1
ATOM 3805 C CA . ARG A 1 501 ? -4.447 -19.006 12.408 1.00 77.94 501 ARG A CA 1
ATOM 3806 C C . ARG A 1 501 ? -3.408 -19.755 13.229 1.00 77.94 501 ARG A C 1
ATOM 3808 O O . ARG A 1 501 ? -3.683 -20.852 13.700 1.00 77.94 501 ARG A O 1
ATOM 3815 N N . ALA A 1 502 ? -2.244 -19.149 13.439 1.00 80.62 502 ALA A N 1
ATOM 3816 C CA . ALA A 1 502 ? -1.215 -19.703 14.294 1.00 80.62 502 ALA A CA 1
ATOM 3817 C C . ALA A 1 502 ? -1.698 -19.801 15.759 1.00 80.62 502 ALA A C 1
ATOM 3819 O O . ALA A 1 502 ? -1.619 -20.876 16.340 1.00 80.62 502 ALA A O 1
ATOM 3820 N N . GLN A 1 503 ? -2.292 -18.755 16.340 1.00 74.81 503 GLN A N 1
ATOM 3821 C CA . GLN A 1 503 ? -2.841 -18.810 17.707 1.00 74.81 503 GLN A CA 1
ATOM 3822 C C . GLN A 1 503 ? -3.940 -19.872 17.878 1.00 74.81 503 GLN A C 1
ATOM 3824 O O . GLN A 1 503 ? -3.909 -20.617 18.854 1.00 74.81 503 GLN A O 1
ATOM 3829 N N . VAL A 1 504 ? -4.859 -19.998 16.913 1.00 70.12 504 VAL A N 1
ATOM 3830 C CA . VAL A 1 504 ? -5.902 -21.046 16.912 1.00 70.12 504 VAL A CA 1
ATOM 3831 C C . VAL A 1 504 ? -5.277 -22.442 16.860 1.00 70.12 504 VAL A C 1
ATOM 3833 O O . VAL A 1 504 ? -5.681 -23.358 17.571 1.00 70.12 504 VAL A O 1
ATOM 3836 N N . VAL A 1 505 ? -4.233 -22.606 16.048 1.00 74.50 505 VAL A N 1
ATOM 3837 C CA . VAL A 1 505 ? -3.475 -23.856 15.972 1.00 74.50 505 VAL A CA 1
ATOM 3838 C C . VAL A 1 505 ? -2.768 -24.177 17.296 1.00 74.50 505 VAL A C 1
ATOM 3840 O O . VAL A 1 505 ? -2.710 -25.349 17.674 1.00 74.50 505 VAL A O 1
ATOM 3843 N N . ALA A 1 506 ? -2.246 -23.170 18.003 1.00 70.75 506 ALA A N 1
ATOM 3844 C CA . ALA A 1 506 ? -1.624 -23.343 19.317 1.00 70.75 506 ALA A CA 1
ATOM 3845 C C . ALA A 1 506 ? -2.627 -23.669 20.430 1.00 70.75 506 ALA A C 1
ATOM 3847 O O . ALA A 1 506 ? -2.276 -24.418 21.338 1.00 70.75 506 ALA A O 1
ATOM 3848 N N . SER A 1 507 ? -3.858 -23.152 20.368 1.00 65.62 507 SER A N 1
ATOM 3849 C CA . SER A 1 507 ? -4.885 -23.378 21.397 1.00 65.62 507 SER A CA 1
ATOM 3850 C C . SER A 1 507 ? -5.552 -24.759 21.330 1.00 65.62 507 SER A C 1
ATOM 3852 O O . SER A 1 507 ? -6.395 -25.073 22.164 1.00 65.62 507 SER A O 1
ATOM 3854 N N . GLY A 1 508 ? -5.160 -25.618 20.381 1.00 51.88 508 GLY A N 1
ATOM 3855 C CA . GLY A 1 508 ? -5.540 -27.034 20.375 1.00 51.88 508 GLY A CA 1
ATOM 3856 C C . GLY A 1 508 ? -6.968 -27.331 19.910 1.00 51.88 508 GLY A C 1
ATOM 3857 O O . GLY A 1 508 ? -7.392 -28.483 19.994 1.00 51.88 508 GLY A O 1
ATOM 3858 N N . THR A 1 509 ? -7.700 -26.355 19.360 1.00 43.50 509 THR A N 1
ATOM 3859 C CA . THR A 1 509 ? -8.982 -26.633 18.694 1.00 43.50 509 THR A CA 1
ATOM 3860 C C . THR A 1 509 ? -8.728 -27.304 17.343 1.00 43.50 509 THR A C 1
ATOM 3862 O O . THR A 1 509 ? -8.529 -26.683 16.302 1.00 43.50 509 THR A O 1
ATOM 3865 N N . SER A 1 510 ? -8.643 -28.631 17.391 1.00 35.81 510 SER A N 1
ATOM 3866 C CA . SER A 1 510 ? -8.597 -29.517 16.236 1.00 35.81 510 SER A CA 1
ATOM 3867 C C . SER A 1 510 ? -9.954 -29.515 15.530 1.00 35.81 510 SER A C 1
ATOM 3869 O O . SER A 1 510 ? -10.790 -30.375 15.792 1.00 35.81 510 SER A O 1
ATOM 3871 N N . SER A 1 511 ? -10.150 -28.612 14.576 1.00 34.22 511 SER A N 1
ATOM 3872 C CA . SER A 1 511 ? -11.000 -28.907 13.428 1.00 34.22 511 SER A CA 1
ATOM 3873 C C . SER A 1 511 ? -10.160 -28.736 12.165 1.00 34.22 511 SER A C 1
ATOM 3875 O O . SER A 1 511 ? -9.376 -27.798 12.017 1.00 34.22 511 SER A O 1
ATOM 3877 N N . SER A 1 512 ? -10.198 -29.753 11.312 1.00 34.94 512 SER A N 1
ATOM 3878 C CA . SER A 1 512 ? -9.414 -29.857 10.088 1.00 34.94 512 SER A CA 1
ATOM 3879 C C . SER A 1 512 ? -9.579 -28.608 9.222 1.00 34.94 512 SER A C 1
ATOM 3881 O O . SER A 1 512 ? -10.641 -28.397 8.643 1.00 34.94 512 SER A O 1
ATOM 3883 N N . LEU A 1 513 ? -8.517 -27.805 9.101 1.00 37.75 513 LEU A N 1
ATOM 3884 C CA . LEU A 1 513 ? -8.414 -26.786 8.058 1.00 37.75 513 LEU A CA 1
ATOM 3885 C C . LEU A 1 513 ? -8.614 -27.485 6.702 1.00 37.75 513 LEU A C 1
ATOM 3887 O O . LEU A 1 513 ? -7.877 -28.439 6.424 1.00 37.75 513 LEU A O 1
ATOM 3891 N N . PRO A 1 514 ? -9.585 -27.067 5.872 1.00 32.78 514 PRO A N 1
ATOM 3892 C CA . PRO A 1 514 ? -9.783 -27.693 4.577 1.00 32.78 514 PRO A CA 1
ATOM 3893 C C . PRO A 1 514 ? -8.510 -27.515 3.734 1.00 32.78 514 PRO A C 1
ATOM 3895 O O . PRO A 1 514 ? -7.911 -26.433 3.748 1.00 32.78 514 PRO A O 1
ATOM 3898 N N . PRO A 1 515 ? -8.055 -28.563 3.023 1.00 29.56 515 PRO A N 1
ATOM 3899 C CA . PRO A 1 515 ? -6.876 -28.467 2.177 1.00 29.56 515 PRO A CA 1
ATOM 3900 C C . PRO A 1 515 ? -7.119 -27.416 1.092 1.00 29.56 515 PRO A C 1
ATOM 3902 O O . PRO A 1 515 ? -8.165 -27.423 0.439 1.00 29.56 515 PRO A O 1
ATOM 3905 N N . ALA A 1 516 ? -6.143 -26.535 0.874 1.00 33.50 516 ALA A N 1
ATOM 3906 C CA . ALA A 1 516 ? -6.144 -25.650 -0.283 1.00 33.50 516 ALA A CA 1
ATOM 3907 C C . ALA A 1 516 ? -6.012 -26.511 -1.554 1.00 33.50 516 ALA A C 1
ATOM 3909 O O . ALA A 1 516 ? -4.909 -26.911 -1.924 1.00 33.50 516 ALA A O 1
ATOM 3910 N N . ARG A 1 517 ? -7.145 -26.862 -2.175 1.00 29.30 517 ARG A N 1
ATOM 3911 C CA . ARG A 1 517 ? -7.194 -27.456 -3.519 1.00 29.30 517 ARG A CA 1
ATOM 3912 C C . ARG A 1 517 ? -7.076 -26.385 -4.596 1.00 29.30 517 ARG A C 1
ATOM 3914 O O . ARG A 1 517 ? -7.597 -25.258 -4.405 1.00 29.30 517 ARG A O 1
#

Radius of gyration: 33.18 Å; Cα contacts (8 Å, |Δi|>4): 745; chains: 1; bounding box: 94×71×96 Å

Sequence (517 aa):
RLEPSALNDVYRVVHGLKSAASAEGDNVTTWYCHGLEEHILQARGEIGRERQLLVEVARHRAVLAALLDDPRRALATLARLARVTMDGPPPESGSSPPTAPEPEQGSLQVPEQALDSLLDRLQRLEQVHDDLNRAADLATQFGAKSRQQRESLNEALRMIGPPRPWGAPEAALRIVEQVARGLGTSAGWAARGVQAMRLSSERIRTETSSTRSDLTQLRRTSLRWLLGRLESAALELAEQQGKQVRVQLKGGDLPIDRRLAERLLDPALQLVRNAITHAFAEHGRGQLWLEASRVGGWLRLSVEDDGRGLDVAGLQALVPGPEGLDAASAALTPFVSTRQHADAFAGRGVGLPMAEALLAKLGGTLHLMSREPRGARALIELPAESGLIDTVWLTHDDYSFGLPVMYARRVVKNSERIGAISLARCLGLPPSRRPLTRAVELDIAGLTPVYLSVSGVLPVETVNIHAVPPSIARRGPYSGAVLRRGGQLGLVLHGPVVALRAQVVASGTSSSLPPAR

Secondary structure (DSSP, 8-state):
---TTHHHHHHHHHHHHHHHHHHHT-HHHHHHHHHHHHHHHHTTT-HHHHHHHHHHHHHTHHHHHHHHH-HHHHHHHHHHHHHHTT--PPPPP--PPP-PPP---------HHHHHHHHHHHHHHHHHHHHHHHHHHHHHHHHHHHHHHHHHHHHHHHHH-S--TT-S-HHHHHHHHHHHHHHHHHHHHHHHHHHHHHHHHHHHHHHHHHHHHHHHHHTEEETHHHHHHHHHHHHHHHHHTT-EEEEEEE-TT-EEEHHHHHHHHHHHHHHHHHIIIIISPTT-EEEEEEEEEEETTEEEEEEEE-SS---HHHHHHHS---TT--HHHHTT-S-EEGGG-TTGGGGS-TTHHHHHHHHHTTT-EEEEEEPSSS-EEEEEEEESSSSEEEEEEEEETTEEEEEEGGGEEEEEE-GGGTTPEEHHHHHTPPPPSS---EEEEE--TTS--EEEEESEEEEEEEEEPBPPPHHHHTTSSEEEEEE-TTS-EEEEE-HHHHHHHHHHHHTT----PPP--

Nearest PDB structures (foldseek):
  1b3q-assembly1_A  TM=4.753E-01  e=3.332E-21  Thermotoga maritima
  8oyq-assembly2_A  TM=7.912E-01  e=9.192E-12  Thermotoga maritima
  1i5a-assembly1_B  TM=7.701E-01  e=3.075E-11  Thermotoga maritima
  3dge-assembly3_A  TM=5.033E-01  e=2.780E-08  Thermotoga maritima
  4jas-assembly1_A-2  TM=5.035E-01  e=5.996E-08  Thermotoga maritima MSB8